Protein AF-A0A7C1XD55-F1 (afdb_monomer)

Nearest PDB structures (foldseek):
  8ump-assembly1_A  TM=9.256E-01  e=3.287E-04  synthetic construct
  6gxz-assembly1_A  TM=9.053E-01  e=3.643E-03  Homo sapiens
  8ei0-assembly1_A  TM=8.498E-01  e=3.274E-03  Homo sapiens
  6gxz-assembly2_C  TM=7.005E-01  e=1.634E-03  Homo sapiens
  7axy-assembly1_B  TM=9.079E-01  e=1.314E-02  Shigella flexneri

pLDDT: mean 85.37, std 19.74, range [23.17, 98.94]

Secondary structure (DSSP, 8-state):
-------------PPP--------------------------PPPP-PPPP-----HHHHHHHHHHHHHHT-HHHHHHHHHHHHHH-TT-HHHHHHHHHHHHHTT-HHHHHHHHHHHHHTT---TTHHHHHHHHHHHHTT-------PPTT-EEE-SSPPTT-SSEEEEEEEEEEESS-SS-SSTTEEE-TT--SEEEEEE-TTSSEEEEEETTTTEEEEEETTT--EEEEEE-EE-GGGGGGGTT-BS--S----GGG--S-TT-EE-EE---EE-TTS-EEEEEEE-TTT-TT--S-EEEEEEETTTTEEEEEEEESSSEEEEEE-TTSSEEEEEETTTSEEEEEE--SSSGGG-EEEEEEE-S----GGG--SS-TTTS-TT-EEEEEE-TTSSEEEEEETTT-SEEEEETTTTEEEEEEB-SPSSEEEEEE-TTS-EEEEEETTTTEEEEEEHHHHHHHHHHT--B---SEEEE--TTEEEEEE-TTSSEEEEEEGGGTEEEEEETTT--EEEEEE-SSSEEEEEE-TTSSEEEEEE--BTTTB--EEEEEEEEEE---

Radius of gyration: 29.09 Å; Cα contacts (8 Å, |Δi|>4): 1393; chains: 1; bounding box: 89×89×100 Å

Structure (mmCIF, N/CA/C/O backbone):
data_AF-A0A7C1XD55-F1
#
_entry.id   AF-A0A7C1XD55-F1
#
loop_
_atom_site.group_PDB
_atom_site.id
_atom_site.type_symbol
_atom_site.label_atom_id
_atom_site.label_alt_id
_atom_site.label_comp_id
_atom_site.label_asym_id
_atom_site.label_entity_id
_atom_site.label_seq_id
_atom_site.pdbx_PDB_ins_code
_atom_site.Cartn_x
_atom_site.Cartn_y
_atom_site.Cartn_z
_atom_site.occupancy
_atom_site.B_iso_or_equiv
_atom_site.auth_seq_id
_atom_site.auth_comp_id
_atom_site.auth_asym_id
_atom_site.auth_atom_id
_atom_site.pdbx_PDB_model_num
ATOM 1 N N . MET A 1 1 ? 39.017 20.797 -31.444 1.00 27.72 1 MET A N 1
ATOM 2 C CA . MET A 1 1 ? 38.579 22.013 -32.159 1.00 27.72 1 MET A CA 1
ATOM 3 C C . MET A 1 1 ? 37.136 21.828 -32.596 1.00 27.72 1 MET A C 1
ATOM 5 O O . MET A 1 1 ? 36.856 20.792 -33.187 1.00 27.72 1 MET A O 1
ATOM 9 N N . PRO A 1 2 ? 36.244 22.788 -32.323 1.00 32.31 2 PRO A N 1
ATOM 10 C CA . PRO A 1 2 ? 35.091 23.005 -33.187 1.00 32.31 2 PRO A CA 1
ATOM 11 C C . PRO A 1 2 ? 34.990 24.467 -33.648 1.00 32.31 2 PRO A C 1
ATOM 13 O O . PRO A 1 2 ? 35.374 25.389 -32.933 1.00 32.31 2 PRO A O 1
ATOM 16 N N . ALA A 1 3 ? 34.429 24.646 -34.838 1.00 23.78 3 ALA A N 1
ATOM 17 C CA . ALA A 1 3 ? 33.760 25.842 -35.359 1.00 23.78 3 ALA A CA 1
ATOM 18 C C . ALA A 1 3 ? 32.969 25.399 -36.618 1.00 23.78 3 ALA A C 1
ATOM 20 O O . ALA A 1 3 ? 33.358 24.385 -37.202 1.00 23.78 3 ALA A O 1
ATOM 21 N N . PRO A 1 4 ? 31.993 26.153 -37.164 1.00 36.28 4 PRO A N 1
ATOM 22 C CA . PRO A 1 4 ? 30.978 27.038 -36.577 1.00 36.28 4 PRO A CA 1
ATOM 23 C C . PRO A 1 4 ? 29.546 26.789 -37.176 1.00 36.28 4 PRO A C 1
ATOM 25 O O . PRO A 1 4 ? 29.257 25.736 -37.732 1.00 36.28 4 PRO A O 1
ATOM 28 N N . PHE A 1 5 ? 28.653 27.772 -36.992 1.00 23.17 5 PHE A N 1
ATOM 29 C CA . PHE A 1 5 ? 27.211 27.932 -37.299 1.00 23.17 5 PHE A CA 1
ATOM 30 C C . PHE A 1 5 ? 26.685 27.722 -38.760 1.00 23.17 5 PHE A C 1
ATOM 32 O O . PHE A 1 5 ? 27.324 28.202 -39.685 1.00 23.17 5 PHE A O 1
ATOM 39 N N . PHE A 1 6 ? 25.457 27.139 -38.869 1.00 24.27 6 PHE A N 1
ATOM 40 C CA . PHE A 1 6 ? 24.228 27.372 -39.719 1.00 24.27 6 PHE A CA 1
ATOM 41 C C . PHE A 1 6 ? 24.298 27.756 -41.242 1.00 24.27 6 PHE A C 1
ATOM 43 O O . PHE A 1 6 ? 25.291 28.314 -41.681 1.00 24.27 6 PHE A O 1
ATOM 50 N N . PRO A 1 7 ? 23.178 27.753 -42.028 1.00 44.16 7 PRO A N 1
ATOM 51 C CA . PRO A 1 7 ? 22.211 26.709 -42.455 1.00 44.16 7 PRO A CA 1
ATOM 52 C C . PRO A 1 7 ? 21.968 26.693 -44.002 1.00 44.16 7 PRO A C 1
ATOM 54 O O . PRO A 1 7 ? 22.543 27.505 -44.715 1.00 44.16 7 PRO A O 1
ATOM 57 N N . GLN A 1 8 ? 21.073 25.826 -44.518 1.00 24.77 8 GLN A N 1
ATOM 58 C CA . GLN A 1 8 ? 20.042 26.084 -45.568 1.00 24.77 8 GLN A CA 1
ATOM 59 C C . GLN A 1 8 ? 19.641 24.797 -46.321 1.00 24.77 8 GLN A C 1
ATOM 61 O O . GLN A 1 8 ? 20.487 24.100 -46.873 1.00 24.77 8 GLN A O 1
ATOM 66 N N . SER A 1 9 ? 18.334 24.540 -46.441 1.00 27.75 9 SER A N 1
ATOM 67 C CA . SER A 1 9 ? 17.756 23.658 -47.464 1.00 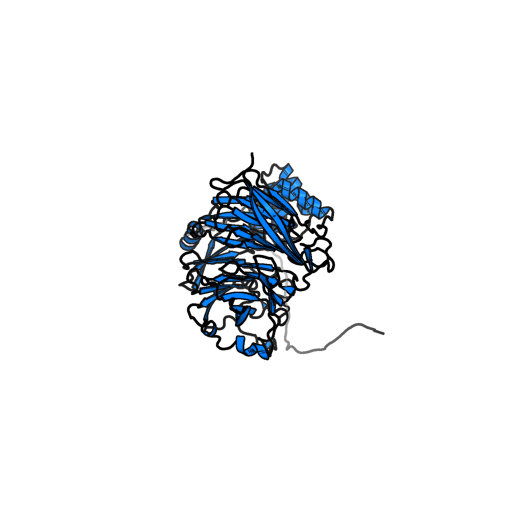27.75 9 SER A CA 1
ATOM 68 C C . SER A 1 9 ? 16.770 24.453 -48.328 1.00 27.75 9 SER A C 1
ATOM 70 O O . SER A 1 9 ? 15.975 25.253 -47.835 1.00 27.75 9 SER A O 1
ATOM 72 N N . ARG A 1 10 ? 16.898 24.281 -49.649 1.00 26.03 10 ARG A N 1
ATOM 73 C CA . ARG A 1 10 ? 16.121 24.937 -50.711 1.00 26.03 10 ARG A CA 1
ATOM 74 C C . ARG A 1 10 ? 14.877 24.109 -51.079 1.00 26.03 10 ARG A C 1
ATOM 76 O O . ARG A 1 10 ? 15.005 22.897 -51.179 1.00 26.03 10 ARG A O 1
ATOM 83 N N . ALA A 1 11 ? 13.761 24.826 -51.307 1.00 27.19 11 ALA A N 1
ATOM 84 C CA . ALA A 1 11 ? 12.793 24.820 -52.441 1.00 27.19 11 ALA A CA 1
ATOM 85 C C . ALA A 1 11 ? 12.293 23.467 -53.017 1.00 27.19 11 ALA A C 1
ATOM 87 O O . ALA A 1 11 ? 13.061 22.525 -53.099 1.00 27.19 11 ALA A O 1
ATOM 88 N N . CYS A 1 12 ? 11.088 23.251 -53.570 1.00 26.09 12 CYS A N 1
ATOM 89 C CA . CYS A 1 12 ? 9.899 23.992 -54.070 1.00 26.09 12 CYS A CA 1
ATOM 90 C C . CYS A 1 12 ? 8.851 22.882 -54.469 1.00 26.09 12 CYS A C 1
ATOM 92 O O . CYS A 1 12 ? 9.192 21.715 -54.267 1.00 26.09 12 CYS A O 1
ATOM 94 N N . PRO A 1 13 ? 7.681 23.100 -55.135 1.00 37.81 13 PRO A N 1
ATOM 95 C CA . PRO A 1 13 ? 6.969 24.334 -55.498 1.00 37.81 13 PRO A CA 1
ATOM 96 C C . PRO A 1 13 ? 5.436 24.343 -55.218 1.00 37.81 13 PRO A C 1
ATOM 98 O O . PRO A 1 13 ? 4.795 23.330 -54.953 1.00 37.81 13 PRO A O 1
ATOM 101 N N . LEU A 1 14 ? 4.858 25.541 -55.353 1.00 29.91 14 LEU A N 1
ATOM 102 C CA . LEU A 1 14 ? 3.427 25.858 -55.514 1.00 29.91 14 LEU A CA 1
ATOM 103 C C . LEU A 1 14 ? 3.026 25.881 -57.007 1.00 29.91 14 LEU A C 1
ATOM 105 O O . LEU A 1 14 ? 3.904 26.074 -57.853 1.00 29.91 14 LEU A O 1
ATOM 109 N N . PRO A 1 15 ? 1.719 25.923 -57.333 1.00 31.59 15 PRO A N 1
ATOM 110 C CA . PRO A 1 15 ? 1.205 26.660 -58.484 1.00 31.59 15 PRO A CA 1
ATOM 111 C C . PRO A 1 15 ? 0.512 27.986 -58.088 1.00 31.59 15 PRO A C 1
ATOM 113 O O . PRO A 1 15 ? 0.007 28.154 -56.979 1.00 31.59 15 PRO A O 1
ATOM 116 N N . ARG A 1 16 ? 0.546 28.944 -59.027 1.00 29.75 16 ARG A N 1
ATOM 117 C CA . ARG A 1 16 ? 0.080 30.350 -58.973 1.00 29.75 16 ARG A CA 1
ATOM 118 C C . ARG A 1 16 ? -1.298 30.538 -59.633 1.00 29.75 16 ARG A C 1
ATOM 120 O O . ARG A 1 16 ? -1.607 29.755 -60.522 1.00 29.75 16 ARG A O 1
ATOM 127 N N . LEU A 1 17 ? -1.981 31.659 -59.316 1.00 30.20 17 LEU A N 1
ATOM 128 C CA . LEU A 1 17 ? -2.468 32.756 -60.217 1.00 30.20 17 LEU A CA 1
ATOM 129 C C . LEU A 1 17 ? -3.656 33.522 -59.558 1.00 30.20 17 LEU A C 1
ATOM 131 O O . LEU A 1 17 ? -4.631 32.890 -59.180 1.00 30.20 17 LEU A O 1
ATOM 135 N N . SER A 1 18 ? -3.497 34.801 -59.144 1.00 29.05 18 SER A N 1
ATOM 136 C CA . SER A 1 18 ? -3.832 36.093 -59.834 1.00 29.05 18 SER A CA 1
ATOM 137 C C . SER A 1 18 ? -5.323 36.507 -59.710 1.00 29.05 18 SER A C 1
ATOM 139 O O . SER A 1 18 ? -6.159 35.631 -59.835 1.00 29.05 18 SER A O 1
ATOM 141 N N . ALA A 1 19 ? -5.791 37.754 -59.520 1.00 29.17 19 ALA A N 1
ATOM 142 C CA . ALA A 1 19 ? -5.224 39.109 -59.529 1.00 29.17 19 ALA A CA 1
ATOM 143 C C . ALA A 1 19 ? -6.166 40.139 -58.828 1.00 29.17 19 ALA A C 1
ATOM 145 O O . ALA A 1 19 ? -7.370 39.935 -58.756 1.00 29.17 19 ALA A O 1
ATOM 146 N N . LEU A 1 20 ? -5.549 41.234 -58.355 1.00 29.14 20 LEU A N 1
ATOM 147 C CA . LEU A 1 20 ? -5.955 42.655 -58.221 1.00 29.14 20 LEU A CA 1
ATOM 148 C C . LEU A 1 20 ? -7.425 43.139 -58.340 1.00 29.14 20 LEU A C 1
ATOM 150 O O . LEU A 1 20 ? -8.047 43.003 -59.385 1.00 29.14 20 LEU A O 1
ATOM 154 N N . GLY A 1 21 ? -7.802 44.013 -57.387 1.00 25.75 21 GLY A N 1
ATOM 155 C CA . GLY A 1 21 ? -8.006 45.444 -57.694 1.00 25.75 21 GLY A CA 1
ATOM 156 C C . GLY A 1 21 ? -9.375 46.077 -57.385 1.00 25.75 21 GLY A C 1
ATOM 157 O O . GLY A 1 21 ? -10.369 45.718 -57.999 1.00 25.75 21 GLY A O 1
ATOM 158 N N . GLY A 1 22 ? -9.379 47.128 -56.545 1.00 26.81 22 GLY A N 1
ATOM 159 C CA . GLY A 1 22 ? -10.322 48.256 -56.660 1.00 26.81 22 GLY A CA 1
ATOM 160 C C . GLY A 1 22 ? -11.121 48.635 -55.404 1.00 26.81 22 GLY A C 1
ATOM 161 O O . GLY A 1 22 ? -12.160 48.046 -55.136 1.00 26.81 22 GLY A O 1
ATOM 162 N N . LEU A 1 23 ? -10.695 49.688 -54.694 1.00 26.03 23 LEU A N 1
ATOM 163 C CA . LEU A 1 23 ? -11.514 50.438 -53.732 1.00 26.03 23 LEU A CA 1
ATOM 164 C C . LEU A 1 23 ? -11.468 51.923 -54.130 1.00 26.03 23 LEU A C 1
ATOM 166 O O . LEU A 1 23 ? -10.381 52.494 -54.221 1.00 26.03 23 LEU A O 1
ATOM 170 N N . VAL A 1 24 ? -12.632 52.535 -54.367 1.00 28.86 24 VAL A N 1
ATOM 171 C CA . VAL A 1 24 ? -12.813 53.984 -54.562 1.00 28.86 24 VAL A CA 1
ATOM 172 C C . VAL A 1 24 ? -13.847 54.491 -53.554 1.00 28.86 24 VAL A C 1
ATOM 174 O O . VAL A 1 24 ? -14.860 53.848 -53.295 1.00 28.86 24 VAL A O 1
ATOM 177 N N . LEU A 1 25 ? -13.529 55.647 -52.981 1.00 27.11 25 LEU A N 1
ATOM 178 C CA . LEU A 1 25 ? -14.214 56.415 -51.945 1.00 27.11 25 LEU A CA 1
ATOM 179 C C . LEU A 1 25 ? -15.108 57.494 -52.581 1.00 27.11 25 LEU A C 1
ATOM 181 O O . LEU A 1 25 ? -14.555 58.259 -53.360 1.00 27.11 25 LEU A O 1
ATOM 185 N N . VAL A 1 26 ? -16.385 57.657 -52.184 1.00 27.84 26 VAL A N 1
ATOM 186 C CA . VAL A 1 26 ? -17.098 58.964 -52.222 1.00 27.84 26 VAL A CA 1
ATOM 187 C C . VAL A 1 26 ? -18.218 59.061 -51.154 1.00 27.84 26 VAL A C 1
ATOM 189 O O . VAL A 1 26 ? -19.184 58.310 -51.164 1.00 27.84 26 VAL A O 1
ATOM 192 N N . ILE A 1 27 ? -18.004 60.005 -50.230 1.00 30.48 27 ILE A N 1
ATOM 193 C CA . ILE A 1 27 ? -18.858 61.028 -49.570 1.00 30.48 27 ILE A CA 1
ATOM 194 C C . ILE A 1 27 ? -20.378 61.085 -49.893 1.00 30.48 27 ILE A C 1
ATOM 196 O O . ILE A 1 27 ? -20.759 61.062 -51.056 1.00 30.48 27 ILE A O 1
ATOM 200 N N . GLY A 1 28 ? -21.221 61.409 -48.891 1.00 26.00 28 GLY A N 1
ATOM 201 C CA . GLY A 1 28 ? -22.436 62.222 -49.134 1.00 26.00 28 GLY A CA 1
ATOM 202 C C . GLY A 1 28 ? -23.597 62.111 -48.133 1.00 26.00 28 GLY A C 1
ATOM 203 O O . GLY A 1 28 ? -24.151 61.042 -47.948 1.00 26.00 28 GLY A O 1
ATOM 204 N N . LEU A 1 29 ? -23.964 63.243 -47.524 1.00 27.64 29 LEU A N 1
ATOM 205 C CA . LEU A 1 29 ? -24.937 63.497 -46.444 1.00 27.64 29 LEU A CA 1
ATOM 206 C C . LEU A 1 29 ? -26.451 63.429 -46.812 1.00 27.64 29 LEU A C 1
ATOM 208 O O . LEU A 1 29 ? -26.827 63.792 -47.917 1.00 27.64 29 LEU A O 1
ATOM 212 N N . LEU A 1 30 ? -27.268 63.143 -45.772 1.00 28.30 30 LEU A N 1
ATOM 213 C CA . LEU A 1 30 ? -28.611 63.666 -45.382 1.00 28.30 30 LEU A CA 1
ATOM 214 C C . LEU A 1 30 ? -29.789 63.721 -46.388 1.00 28.30 30 LEU A C 1
ATOM 216 O O . LEU A 1 30 ? -29.711 64.378 -47.416 1.00 28.30 30 LEU A O 1
ATOM 220 N N . THR A 1 31 ? -30.979 63.246 -45.969 1.00 29.39 31 THR A N 1
ATOM 221 C CA . THR A 1 31 ? -32.134 64.098 -45.561 1.00 29.39 31 THR A CA 1
ATOM 222 C C . THR A 1 31 ? -33.400 63.305 -45.145 1.00 29.39 31 THR A C 1
ATOM 224 O O . THR A 1 31 ? -33.605 62.162 -45.529 1.00 29.39 31 THR A O 1
ATOM 227 N N . ALA A 1 32 ? -34.177 63.985 -44.291 1.00 27.72 32 ALA A N 1
ATOM 228 C CA . ALA A 1 32 ? -35.493 63.806 -43.654 1.00 27.72 32 ALA A CA 1
ATOM 229 C C . ALA A 1 32 ? -36.594 62.841 -44.183 1.00 27.72 32 ALA A C 1
ATOM 231 O O . ALA A 1 32 ? -36.823 62.689 -45.378 1.00 27.72 32 ALA A O 1
ATOM 232 N N . SER A 1 33 ? -37.362 62.326 -43.206 1.00 31.66 33 SER A N 1
ATOM 233 C CA . SER A 1 33 ? -38.690 61.660 -43.236 1.00 31.66 33 SER A CA 1
ATOM 234 C C . SER A 1 33 ? -39.830 62.573 -43.773 1.00 31.66 33 SER A C 1
ATOM 236 O O . SER A 1 33 ? -39.567 63.774 -43.877 1.00 31.66 33 SER A O 1
ATOM 238 N N . PRO A 1 34 ? -41.092 62.117 -44.051 1.00 39.53 34 PRO A N 1
ATOM 239 C CA . PRO A 1 34 ? -41.991 61.406 -43.100 1.00 39.53 34 PRO A CA 1
ATOM 240 C C . PRO A 1 34 ? -43.025 60.386 -43.676 1.00 39.53 34 PRO A C 1
ATOM 242 O O . PRO A 1 34 ? -43.312 60.370 -44.865 1.00 39.53 34 PRO A O 1
ATOM 245 N N . GLY A 1 35 ? -43.679 59.619 -42.780 1.00 28.41 35 GLY A N 1
ATOM 246 C CA . GLY A 1 35 ? -45.136 59.361 -42.857 1.00 28.41 35 GLY A CA 1
ATOM 247 C C . GLY A 1 35 ? -45.684 57.947 -43.161 1.00 28.41 35 GLY A C 1
ATOM 248 O O . GLY A 1 35 ? -45.848 57.602 -44.319 1.00 28.41 35 GLY A O 1
ATOM 249 N N . LEU A 1 36 ? -46.105 57.245 -42.090 1.00 29.14 36 LEU A N 1
ATOM 250 C CA . LEU A 1 36 ? -47.347 56.444 -41.898 1.00 29.14 36 LEU A CA 1
ATOM 251 C C . LEU A 1 36 ? -47.722 55.281 -42.857 1.00 29.14 36 LEU A C 1
ATOM 253 O O 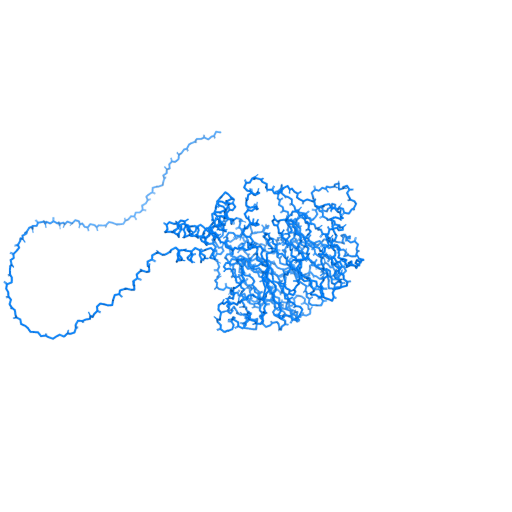. LEU A 1 36 ? -48.166 55.521 -43.971 1.00 29.14 36 LEU A O 1
ATOM 257 N N . ALA A 1 37 ? -47.765 54.038 -42.341 1.00 28.92 37 ALA A N 1
ATOM 258 C CA . ALA A 1 37 ? -48.993 53.349 -41.872 1.00 28.92 37 ALA A CA 1
ATOM 259 C C . ALA A 1 37 ? -48.881 51.798 -41.859 1.00 28.92 37 ALA A C 1
ATOM 261 O O . ALA A 1 37 ? -48.479 51.195 -42.844 1.00 28.92 37 ALA A O 1
ATOM 262 N N . ALA A 1 38 ? -49.325 51.224 -40.731 1.00 29.50 38 ALA A N 1
ATOM 263 C CA . ALA A 1 38 ? -50.011 49.938 -40.503 1.00 29.50 38 ALA A CA 1
ATOM 264 C C . ALA A 1 38 ? -49.402 48.572 -40.929 1.00 29.50 38 ALA A C 1
ATOM 266 O O . ALA A 1 38 ? -49.345 48.220 -42.100 1.00 29.50 38 ALA A O 1
ATOM 267 N N . ASP A 1 39 ? -49.105 47.775 -39.892 1.00 29.25 39 ASP A N 1
ATOM 268 C CA . ASP A 1 39 ? -49.779 46.512 -39.502 1.00 29.25 39 ASP A CA 1
ATOM 269 C C . ASP A 1 39 ? -48.943 45.230 -39.289 1.00 29.25 39 ASP A C 1
ATOM 271 O O . ASP A 1 39 ? -48.167 44.788 -40.128 1.00 29.25 39 ASP A O 1
ATOM 275 N N . GLU A 1 40 ? -49.172 44.689 -38.082 1.00 29.73 40 GLU A N 1
ATOM 276 C CA . GLU A 1 40 ? -49.040 43.331 -37.525 1.00 29.73 40 GLU A CA 1
ATOM 277 C C . GLU A 1 40 ? -47.857 42.404 -37.888 1.00 29.73 40 GLU A C 1
ATOM 279 O O . GLU A 1 40 ? -47.785 41.820 -38.962 1.00 29.73 40 GLU A O 1
ATOM 284 N N . ALA A 1 41 ? -47.010 42.106 -36.886 1.00 27.33 41 ALA A N 1
ATOM 285 C CA . ALA A 1 41 ? -47.024 40.824 -36.147 1.00 27.33 41 ALA A CA 1
ATOM 286 C C . ALA A 1 41 ? -45.691 40.555 -35.399 1.00 27.33 41 ALA A C 1
ATOM 288 O O . ALA A 1 41 ? -44.626 40.439 -35.997 1.00 27.33 41 ALA A O 1
ATOM 289 N N . ALA A 1 42 ? -45.798 40.425 -34.069 1.00 33.44 42 ALA A N 1
ATOM 290 C CA . ALA A 1 42 ? -44.923 39.716 -33.120 1.00 33.44 42 ALA A CA 1
ATOM 291 C C . ALA A 1 42 ? -43.385 39.784 -33.307 1.00 33.44 42 ALA A C 1
ATOM 293 O O . ALA A 1 42 ? -42.776 38.919 -33.936 1.00 33.44 42 ALA A O 1
ATOM 294 N N . SER A 1 43 ? -42.729 40.732 -32.619 1.00 31.34 43 SER A N 1
ATOM 295 C CA . SER A 1 43 ? -41.278 40.692 -32.400 1.00 31.34 43 SER A CA 1
ATOM 296 C C . SER A 1 43 ? -40.922 39.880 -31.150 1.00 31.34 43 SER A C 1
ATOM 298 O O . SER A 1 43 ? -41.485 40.045 -30.067 1.00 31.34 43 SER A O 1
ATOM 300 N N . ALA A 1 44 ? -39.966 38.972 -31.332 1.00 34.53 44 ALA A N 1
ATOM 301 C CA . ALA A 1 44 ? -39.316 38.216 -30.280 1.00 34.53 44 ALA A CA 1
ATOM 302 C C . ALA A 1 44 ? -38.663 39.158 -29.257 1.00 34.53 44 ALA A C 1
ATOM 304 O O . ALA A 1 44 ? -37.870 40.033 -29.612 1.00 34.53 44 ALA A O 1
ATOM 305 N N . THR A 1 45 ? -38.949 38.943 -27.976 1.00 35.84 45 THR A N 1
ATOM 306 C CA . THR A 1 45 ? -38.142 39.508 -26.897 1.00 35.84 45 THR A CA 1
ATOM 307 C C . THR A 1 45 ? -36.746 38.875 -26.940 1.00 35.84 45 THR A C 1
ATOM 309 O O . THR A 1 45 ? -36.631 37.648 -27.005 1.00 35.84 45 THR A O 1
ATOM 312 N N . PRO A 1 46 ? -35.654 39.660 -26.901 1.00 37.62 46 PRO A N 1
ATOM 313 C CA . PRO A 1 46 ? -34.323 39.088 -26.802 1.00 37.62 46 PRO A CA 1
ATOM 314 C C . PRO A 1 46 ? -34.178 38.429 -25.428 1.00 37.62 46 PRO A C 1
ATOM 316 O O . PRO A 1 46 ? -34.299 39.093 -24.396 1.00 37.62 46 PRO A O 1
ATOM 319 N N . VAL A 1 47 ? -33.899 37.126 -25.406 1.00 42.00 47 VAL A N 1
ATOM 320 C CA . VAL A 1 47 ? -33.418 36.437 -24.204 1.00 42.00 47 VAL A CA 1
ATOM 321 C C . VAL A 1 47 ? -32.087 37.082 -23.824 1.00 42.00 47 VAL A C 1
ATOM 323 O O . VAL A 1 47 ? -31.105 36.968 -24.559 1.00 42.00 47 VAL A O 1
ATOM 326 N N . GLN A 1 48 ? -32.056 37.793 -22.694 1.00 33.84 48 GLN A N 1
ATOM 327 C CA . GLN A 1 48 ? -30.805 38.280 -22.121 1.00 33.84 48 GLN A CA 1
ATOM 328 C C . GLN A 1 48 ? -29.873 37.082 -21.866 1.00 33.84 48 GLN A C 1
ATOM 330 O O . GLN A 1 48 ? -30.313 36.090 -21.276 1.00 33.84 48 GLN A O 1
ATOM 335 N N . PRO A 1 49 ? -28.592 37.141 -22.273 1.00 37.59 49 PRO A N 1
ATOM 336 C CA . PRO A 1 49 ? -27.621 36.136 -21.863 1.00 37.59 49 PRO A CA 1
ATOM 337 C C . PRO A 1 49 ? -27.517 36.128 -20.327 1.00 37.59 49 PRO A C 1
ATOM 339 O O . PRO A 1 49 ? -27.693 37.180 -19.703 1.00 37.59 49 PRO A O 1
ATOM 342 N N . PRO A 1 50 ? -27.246 34.972 -19.692 1.00 42.88 50 PRO A N 1
ATOM 343 C CA . PRO A 1 50 ? -27.142 34.903 -18.242 1.00 42.88 50 PRO A CA 1
ATOM 344 C C . PRO A 1 50 ? -26.080 35.896 -17.771 1.00 42.88 50 PRO A C 1
ATOM 346 O O . PRO A 1 50 ? -24.969 35.920 -18.305 1.00 42.88 50 PRO A O 1
ATOM 349 N N . ALA A 1 51 ? -26.440 36.727 -16.790 1.00 45.94 51 ALA A N 1
ATOM 350 C CA . ALA A 1 51 ? -25.534 37.692 -16.189 1.00 45.94 51 ALA A CA 1
ATOM 351 C C . ALA A 1 51 ? -24.227 36.985 -15.805 1.00 45.94 51 ALA A C 1
ATOM 353 O O . ALA A 1 51 ? -24.231 36.017 -15.041 1.00 45.94 51 ALA A O 1
ATOM 354 N N . THR A 1 52 ? -23.107 37.446 -16.360 1.00 54.16 52 THR A N 1
ATOM 355 C CA . THR A 1 52 ? -21.776 37.014 -15.937 1.00 54.16 52 THR A CA 1
ATOM 356 C C . THR A 1 52 ? -21.671 37.248 -14.437 1.00 54.16 52 THR A C 1
ATOM 358 O O . THR A 1 52 ? -21.733 38.395 -13.993 1.00 54.16 52 THR A O 1
ATOM 361 N N . ALA A 1 53 ? -21.573 36.168 -13.657 1.00 58.03 53 ALA A N 1
ATOM 362 C CA . ALA A 1 53 ? -21.439 36.256 -12.210 1.00 58.03 53 ALA A CA 1
ATOM 363 C C . ALA A 1 53 ? -20.275 37.198 -11.871 1.00 58.03 53 ALA A C 1
ATOM 365 O O . ALA A 1 53 ? -19.168 37.028 -12.389 1.00 58.03 53 ALA A O 1
ATOM 366 N N . ILE A 1 54 ? -20.544 38.209 -11.041 1.00 63.72 54 ILE A N 1
ATOM 367 C CA . ILE A 1 54 ? -19.535 39.175 -10.599 1.00 63.72 54 ILE A CA 1
ATOM 368 C C . ILE A 1 54 ? -18.356 38.387 -10.003 1.00 63.72 54 ILE A C 1
ATOM 370 O O . ILE A 1 54 ? -18.595 37.498 -9.177 1.00 63.72 54 ILE A O 1
ATOM 374 N N . PRO A 1 55 ? -17.099 38.671 -10.398 1.00 74.31 55 PRO A N 1
ATOM 375 C CA . PRO A 1 55 ? -15.938 38.004 -9.827 1.00 74.31 55 PRO A CA 1
ATOM 376 C C . PRO A 1 55 ? -15.936 38.192 -8.309 1.00 74.31 55 PRO A C 1
ATOM 378 O O . PRO A 1 55 ? -15.823 39.313 -7.819 1.00 74.31 55 PRO A O 1
ATOM 381 N N . SER A 1 56 ? -16.076 37.099 -7.562 1.00 88.75 56 SER A N 1
ATOM 382 C CA . SER A 1 56 ? -15.989 37.105 -6.103 1.00 88.75 56 SER A CA 1
ATOM 383 C C . SER A 1 56 ? -14.742 36.342 -5.654 1.00 88.75 56 SER A C 1
ATOM 385 O O . SER A 1 56 ? -14.329 35.386 -6.327 1.00 88.75 56 SER A O 1
ATOM 387 N N . PRO A 1 57 ? -14.137 36.716 -4.512 1.00 88.50 57 PRO A N 1
ATOM 388 C CA . PRO A 1 57 ? -12.996 35.980 -3.978 1.00 88.50 57 PRO A CA 1
ATOM 389 C C . PRO A 1 57 ? -13.376 34.523 -3.679 1.00 88.50 57 PRO A C 1
ATOM 391 O O . PRO A 1 57 ? -12.569 33.624 -3.898 1.00 88.50 57 PRO A O 1
ATOM 394 N N . GLN A 1 58 ? -14.633 34.272 -3.294 1.00 88.94 58 GLN A N 1
ATOM 395 C CA . GLN A 1 58 ? -15.172 32.934 -3.056 1.00 88.94 58 GLN A CA 1
ATOM 396 C C . GLN A 1 58 ? -15.253 32.085 -4.338 1.00 88.94 58 GLN A C 1
ATOM 398 O O . GLN A 1 58 ? -14.837 30.930 -4.332 1.00 88.94 58 GLN A O 1
ATOM 403 N N . ALA A 1 59 ? -15.716 32.644 -5.460 1.00 87.44 59 ALA A N 1
ATOM 404 C CA . ALA A 1 59 ? -15.776 31.915 -6.730 1.00 87.44 59 ALA A CA 1
ATOM 405 C C . ALA A 1 59 ? -14.370 31.586 -7.269 1.00 87.44 59 ALA A C 1
ATOM 407 O O . ALA A 1 59 ? -14.126 30.494 -7.789 1.00 87.44 59 ALA A O 1
ATOM 408 N N . ALA A 1 60 ? -13.420 32.512 -7.111 1.00 90.50 60 ALA A N 1
ATOM 409 C CA . ALA A 1 60 ? -12.025 32.290 -7.479 1.00 90.50 60 ALA A CA 1
ATOM 410 C C . ALA A 1 60 ? -11.324 31.285 -6.538 1.00 90.50 60 ALA A C 1
ATOM 412 O O . ALA A 1 60 ? -10.564 30.442 -7.018 1.00 90.50 60 ALA A O 1
ATOM 413 N N . LEU A 1 61 ? -11.641 31.295 -5.235 1.00 89.00 61 LEU A N 1
ATOM 414 C CA . LEU A 1 61 ? -11.232 30.262 -4.275 1.00 89.00 61 LEU A CA 1
ATOM 415 C C . LEU A 1 61 ? -11.747 28.881 -4.702 1.00 89.00 61 LEU A C 1
ATOM 417 O O . LEU A 1 61 ? -10.968 27.938 -4.789 1.00 89.00 61 LEU A O 1
ATOM 421 N N . GLU A 1 62 ? -13.039 28.748 -5.004 1.00 86.88 62 GLU A N 1
ATOM 422 C CA . GLU A 1 62 ? -13.645 27.480 -5.431 1.00 86.88 62 GLU A CA 1
ATOM 423 C C . GLU A 1 62 ? -13.042 26.955 -6.734 1.00 86.88 62 GLU A C 1
ATOM 425 O O . GLU A 1 62 ? -12.753 25.760 -6.851 1.00 86.88 62 GLU A O 1
ATOM 430 N N . ARG A 1 63 ? -12.766 27.851 -7.688 1.00 88.25 63 ARG A N 1
ATOM 431 C CA . ARG A 1 63 ? -12.021 27.521 -8.906 1.00 88.25 63 ARG A CA 1
ATOM 432 C C . ARG A 1 63 ? -10.604 27.046 -8.589 1.00 88.25 63 ARG A C 1
ATOM 434 O O . ARG A 1 63 ? -10.180 26.029 -9.133 1.00 88.25 63 ARG A O 1
ATOM 441 N N . GLY A 1 64 ? -9.885 27.749 -7.716 1.00 81.25 64 GLY A N 1
ATOM 442 C CA . GLY A 1 64 ? -8.550 27.355 -7.268 1.00 81.25 64 GLY A CA 1
ATOM 443 C C . GLY A 1 64 ? -8.552 25.975 -6.613 1.00 81.25 64 GLY A C 1
ATOM 444 O O . GLY A 1 64 ? -7.758 25.123 -7.001 1.00 81.25 64 GLY A O 1
ATOM 445 N N . MET A 1 65 ? -9.518 25.692 -5.734 1.00 75.75 65 MET A N 1
ATOM 446 C CA . MET A 1 65 ? -9.684 24.376 -5.107 1.00 75.75 65 MET A CA 1
ATOM 447 C C . MET A 1 65 ? -10.006 23.287 -6.134 1.00 75.75 65 MET A C 1
ATOM 449 O O . MET A 1 65 ? -9.505 22.166 -6.025 1.00 75.75 65 MET A O 1
ATOM 453 N N . ALA A 1 66 ? -10.809 23.595 -7.156 1.00 70.00 66 ALA A N 1
ATOM 454 C CA . ALA A 1 66 ? -11.102 22.668 -8.245 1.00 70.00 66 ALA A CA 1
ATOM 455 C C . ALA A 1 66 ? -9.858 22.362 -9.101 1.00 70.00 66 ALA A C 1
ATOM 457 O O . ALA A 1 66 ? -9.626 21.198 -9.429 1.00 70.00 66 ALA A O 1
ATOM 458 N N . LEU A 1 67 ? -9.036 23.370 -9.409 1.00 71.44 67 LEU A N 1
ATOM 459 C CA . LEU A 1 67 ? -7.774 23.219 -10.147 1.00 71.44 67 LEU A CA 1
ATOM 460 C C . LEU A 1 67 ? -6.716 22.476 -9.320 1.00 71.44 67 LEU A C 1
ATOM 462 O O . LEU A 1 67 ? -6.074 21.552 -9.817 1.00 71.44 67 LEU A O 1
ATOM 466 N N . GLN A 1 68 ? -6.603 22.794 -8.029 1.00 67.19 68 GLN A N 1
ATOM 467 C CA . GLN A 1 68 ? -5.740 22.086 -7.081 1.00 67.19 68 GLN A CA 1
ATOM 468 C C . GLN A 1 68 ? -6.155 20.616 -6.982 1.00 67.19 68 GLN A C 1
ATOM 470 O O . GLN A 1 68 ? -5.314 19.719 -7.015 1.00 67.19 68 GLN A O 1
ATOM 475 N N . LYS A 1 69 ? -7.465 20.346 -6.940 1.00 58.12 69 LYS A N 1
ATOM 476 C CA . LYS A 1 69 ? -8.015 18.989 -7.012 1.00 58.12 69 LYS A CA 1
ATOM 477 C C . LYS A 1 69 ? -7.684 18.312 -8.345 1.00 58.12 69 LYS A C 1
ATOM 479 O O . LYS A 1 69 ? -7.390 17.121 -8.342 1.00 58.12 69 LYS A O 1
ATOM 484 N N . ALA A 1 70 ? -7.704 19.040 -9.461 1.00 56.53 70 ALA A N 1
ATOM 485 C CA . ALA A 1 70 ? -7.335 18.531 -10.783 1.00 56.53 70 ALA A CA 1
ATOM 486 C C . ALA A 1 70 ? -5.822 18.280 -10.958 1.00 56.53 70 ALA A C 1
ATOM 488 O O . ALA A 1 70 ? -5.440 17.635 -11.931 1.00 56.53 70 ALA A O 1
ATOM 489 N N . GLY A 1 71 ? -4.983 18.716 -10.008 1.00 54.72 71 GLY A N 1
ATOM 490 C CA . GLY A 1 71 ? -3.521 18.592 -10.064 1.00 54.72 71 GLY A CA 1
ATOM 491 C C . GLY A 1 71 ? -2.830 19.733 -10.816 1.00 54.72 71 GLY A C 1
ATOM 492 O O . GLY A 1 71 ? -1.604 19.758 -10.904 1.00 54.72 71 GLY A O 1
ATOM 493 N N . GLU A 1 72 ? -3.590 20.711 -11.309 1.00 69.25 72 GLU A N 1
ATOM 494 C CA . GLU A 1 72 ? -3.088 21.869 -12.048 1.00 69.25 72 GLU A CA 1
ATOM 495 C C . GLU A 1 72 ? -2.552 22.931 -11.076 1.00 69.25 72 GLU A C 1
ATOM 497 O O . GLU A 1 72 ? -3.120 24.010 -10.917 1.00 69.25 72 GLU A O 1
ATOM 502 N N . THR A 1 73 ? -1.467 22.602 -10.371 1.00 67.06 73 THR A N 1
ATOM 503 C CA . THR A 1 73 ? -0.963 23.374 -9.219 1.00 67.06 73 THR A CA 1
ATOM 504 C C . THR A 1 73 ? -0.674 24.839 -9.570 1.00 67.06 73 THR A C 1
ATOM 506 O O . THR A 1 73 ? -1.093 25.740 -8.849 1.00 67.06 73 THR A O 1
ATOM 509 N N . GLN A 1 74 ? -0.033 25.109 -10.708 1.00 82.62 74 GLN A N 1
ATOM 510 C CA . GLN A 1 74 ? 0.240 26.474 -11.172 1.00 82.62 74 GLN A CA 1
ATOM 511 C C . GLN A 1 74 ? -1.043 27.236 -11.543 1.00 82.62 74 GLN A C 1
ATOM 513 O O . GLN A 1 74 ? -1.158 28.423 -11.239 1.00 82.62 74 GLN A O 1
ATOM 518 N N . ALA A 1 75 ? -2.032 26.569 -12.146 1.00 79.88 75 ALA A N 1
ATOM 519 C CA . ALA A 1 75 ? -3.317 27.192 -12.465 1.00 79.88 75 ALA A CA 1
ATOM 520 C C . ALA A 1 75 ? -4.139 27.475 -11.196 1.00 79.88 75 ALA A C 1
ATOM 522 O O . ALA A 1 75 ? -4.796 28.511 -11.101 1.00 79.88 75 ALA A O 1
ATOM 523 N N . ALA A 1 76 ? -4.064 26.588 -10.200 1.00 78.19 76 ALA A N 1
ATOM 524 C CA . ALA A 1 76 ? -4.664 26.794 -8.887 1.00 78.19 76 ALA A CA 1
ATOM 525 C C . ALA A 1 76 ? -4.068 28.022 -8.191 1.00 78.19 76 ALA A C 1
ATOM 527 O O . ALA A 1 76 ? -4.821 28.880 -7.737 1.00 78.19 76 ALA A O 1
ATOM 528 N N . ILE A 1 77 ? -2.734 28.157 -8.193 1.00 91.75 77 ILE A N 1
ATOM 529 C CA . ILE A 1 77 ? -2.038 29.350 -7.687 1.00 91.75 77 ILE A CA 1
ATOM 530 C C . ILE A 1 77 ? -2.561 30.608 -8.383 1.00 91.75 77 ILE A C 1
ATOM 532 O O . ILE A 1 77 ? -2.934 31.559 -7.702 1.00 91.75 77 ILE A O 1
ATOM 536 N N . ALA A 1 78 ? -2.667 30.602 -9.715 1.00 95.25 78 ALA A N 1
ATOM 537 C CA . ALA A 1 78 ? -3.187 31.747 -10.460 1.00 95.25 78 ALA A CA 1
ATOM 538 C C . ALA A 1 78 ? -4.639 32.097 -10.073 1.00 95.25 78 ALA A C 1
ATOM 540 O O . ALA A 1 78 ? -4.969 33.272 -9.914 1.00 95.25 78 ALA A O 1
ATOM 541 N N . ALA A 1 79 ? -5.505 31.099 -9.875 1.00 91.19 79 ALA A N 1
ATOM 542 C CA . ALA A 1 79 ? -6.888 31.311 -9.442 1.00 91.19 79 ALA A CA 1
ATOM 543 C C . ALA A 1 79 ? -6.980 31.845 -7.999 1.00 91.19 79 ALA A C 1
ATOM 545 O O . ALA A 1 79 ? -7.737 32.777 -7.733 1.00 91.19 79 ALA A O 1
ATOM 546 N N . TYR A 1 80 ? -6.167 31.336 -7.073 1.00 95.50 80 TYR A N 1
ATOM 547 C CA . TYR A 1 80 ? -6.094 31.882 -5.716 1.00 95.50 80 TYR A CA 1
ATOM 548 C C . TYR A 1 80 ? -5.518 33.298 -5.691 1.00 95.50 80 TYR A C 1
ATOM 550 O O . TYR A 1 80 ? -6.017 34.148 -4.962 1.00 95.50 80 TYR A O 1
ATOM 558 N N . GLN A 1 81 ? -4.520 33.594 -6.523 1.00 97.00 81 GLN A N 1
ATOM 559 C CA . GLN A 1 81 ? -4.012 34.955 -6.684 1.00 97.00 81 GLN A CA 1
ATOM 560 C C . GLN A 1 81 ? -5.090 35.897 -7.236 1.00 97.00 81 GLN A C 1
ATOM 562 O O . GLN A 1 81 ? -5.130 37.055 -6.838 1.00 97.00 81 GLN A O 1
ATOM 567 N N . GLN A 1 82 ? -5.997 35.431 -8.104 1.00 95.94 82 GLN A N 1
ATOM 568 C CA . GLN A 1 82 ? -7.170 36.221 -8.507 1.00 95.94 82 GLN A CA 1
ATOM 569 C C . GLN A 1 82 ? -8.115 36.478 -7.330 1.00 95.94 82 GLN A C 1
ATOM 571 O O . GLN A 1 82 ? -8.561 37.609 -7.166 1.00 95.94 82 GLN A O 1
ATOM 576 N N . ALA A 1 83 ? -8.375 35.476 -6.484 1.00 94.25 83 ALA A N 1
ATOM 577 C CA . ALA A 1 83 ? -9.161 35.680 -5.268 1.00 94.25 83 ALA A CA 1
ATOM 578 C C . ALA A 1 83 ? -8.515 36.733 -4.348 1.00 94.25 83 ALA A C 1
ATOM 580 O O . ALA A 1 83 ? -9.206 37.641 -3.901 1.00 94.25 83 ALA A O 1
ATOM 581 N N . LEU A 1 84 ? -7.192 36.674 -4.151 1.00 96.00 84 LEU A N 1
ATOM 582 C CA . LEU A 1 84 ? -6.447 37.645 -3.337 1.00 96.00 84 LEU A CA 1
ATOM 583 C C . LEU A 1 84 ? -6.295 39.026 -3.991 1.00 96.00 84 LEU A C 1
ATOM 585 O O . LEU A 1 84 ? -6.046 40.002 -3.294 1.00 96.00 84 LEU A O 1
ATOM 589 N N . LYS A 1 85 ? -6.449 39.141 -5.317 1.00 96.81 85 LYS A N 1
ATOM 590 C CA . LYS A 1 85 ? -6.563 40.447 -5.990 1.00 96.81 85 LYS A CA 1
ATOM 591 C C . LYS A 1 85 ? -7.890 41.133 -5.675 1.00 96.81 85 LYS A C 1
ATOM 593 O O . LYS A 1 85 ? -7.930 42.357 -5.656 1.00 96.81 85 LYS A O 1
ATOM 598 N N . ILE A 1 86 ? -8.959 40.357 -5.485 1.00 95.44 86 ILE A N 1
ATOM 599 C CA . ILE A 1 86 ? -10.289 40.882 -5.152 1.00 95.44 86 ILE A CA 1
ATOM 600 C C . ILE A 1 86 ? -10.372 41.186 -3.653 1.00 95.44 86 ILE A C 1
ATOM 602 O O . ILE A 1 86 ? -10.838 42.254 -3.273 1.00 95.44 86 ILE A O 1
ATOM 606 N N . ASP A 1 87 ? -9.899 40.261 -2.818 1.00 95.25 87 ASP A N 1
ATOM 607 C CA . ASP A 1 87 ? -9.833 40.413 -1.365 1.00 95.25 87 ASP A CA 1
ATOM 608 C C . ASP A 1 87 ? -8.463 39.940 -0.838 1.00 95.25 87 ASP A C 1
ATOM 610 O O . ASP A 1 87 ? -8.256 38.737 -0.629 1.00 95.25 87 ASP A O 1
ATOM 614 N N . PRO A 1 88 ? -7.516 40.874 -0.620 1.00 97.50 88 PRO A N 1
ATOM 615 C CA . PRO A 1 88 ? -6.190 40.566 -0.086 1.00 97.50 88 PRO A CA 1
ATOM 616 C C . PRO A 1 88 ? -6.184 40.002 1.338 1.00 97.50 88 PRO A C 1
ATOM 618 O O . PRO A 1 88 ? -5.162 39.465 1.757 1.00 97.50 88 PRO A O 1
ATOM 621 N N . ASP A 1 89 ? -7.284 40.123 2.084 1.00 97.00 89 ASP A N 1
ATOM 622 C CA . ASP A 1 89 ? -7.429 39.634 3.456 1.00 97.00 89 ASP A CA 1
ATOM 623 C C . ASP A 1 89 ? -8.357 38.405 3.530 1.00 97.00 89 ASP A C 1
ATOM 625 O O . ASP A 1 89 ? -8.814 38.005 4.606 1.00 97.00 89 ASP A O 1
ATOM 629 N N . HIS A 1 90 ? -8.580 37.723 2.398 1.00 95.62 90 HIS A N 1
ATOM 630 C CA . HIS A 1 90 ? -9.375 36.500 2.356 1.00 95.62 90 HIS A CA 1
ATOM 631 C C . HIS A 1 90 ? -8.624 35.311 2.982 1.00 95.62 90 HIS A C 1
ATOM 633 O O . HIS A 1 90 ? -7.908 34.549 2.319 1.00 95.62 90 HIS A O 1
ATOM 639 N N . GLY A 1 91 ? -8.808 35.124 4.292 1.00 92.94 91 GLY A N 1
ATOM 640 C CA . GLY A 1 91 ? -8.138 34.096 5.096 1.00 92.94 91 GLY A CA 1
ATOM 641 C C . GLY A 1 91 ? -8.180 32.674 4.508 1.00 92.94 91 GLY A C 1
ATOM 642 O O . GLY A 1 91 ? -7.120 32.047 4.402 1.00 92.94 91 GLY A O 1
ATOM 643 N N . PRO A 1 92 ? -9.348 32.145 4.086 1.00 91.94 92 PRO A N 1
ATOM 644 C CA . PRO A 1 92 ? -9.438 30.815 3.479 1.00 91.94 92 PRO A CA 1
ATOM 645 C C . PRO A 1 92 ? -8.576 30.656 2.220 1.00 91.94 92 PRO A C 1
ATOM 647 O O . PRO A 1 92 ? -7.954 29.611 2.035 1.00 91.94 92 PRO A O 1
ATOM 650 N N . THR A 1 93 ? -8.464 31.698 1.389 1.00 92.62 93 THR A N 1
ATOM 651 C CA . THR A 1 93 ? -7.603 31.658 0.196 1.00 92.62 93 THR A CA 1
ATOM 652 C C . THR A 1 93 ? -6.135 31.595 0.568 1.00 92.62 93 THR A C 1
ATOM 654 O O . THR A 1 93 ? -5.405 30.800 -0.014 1.00 92.62 93 THR A O 1
ATOM 657 N N . HIS A 1 94 ? -5.689 32.368 1.557 1.00 96.31 94 HIS A N 1
ATOM 658 C CA . HIS A 1 94 ? -4.318 32.260 2.053 1.00 96.31 94 HIS A CA 1
ATOM 659 C C . HIS A 1 94 ? -3.996 30.855 2.583 1.00 96.31 94 HIS A C 1
ATOM 661 O O . HIS A 1 94 ? -2.906 30.332 2.346 1.00 96.31 94 HIS A O 1
ATOM 667 N N . TYR A 1 95 ? -4.952 30.213 3.256 1.00 90.75 95 TYR A N 1
ATOM 668 C CA . TYR A 1 95 ? -4.793 28.839 3.720 1.00 90.75 95 TYR A CA 1
ATOM 669 C C . TYR A 1 95 ? -4.635 27.841 2.558 1.00 90.75 95 TYR A C 1
ATOM 671 O O . TYR A 1 95 ? -3.663 27.078 2.541 1.00 90.75 95 TYR A O 1
ATOM 679 N N . GLU A 1 96 ? -5.542 27.871 1.577 1.00 87.12 96 GLU A N 1
ATOM 680 C CA . GLU A 1 96 ? -5.522 26.952 0.428 1.00 87.12 96 GLU A CA 1
ATOM 681 C C . GLU A 1 96 ? -4.345 27.208 -0.528 1.00 87.12 96 GLU A C 1
ATOM 683 O O . GLU A 1 96 ? -3.696 26.273 -1.002 1.00 87.12 96 GLU A O 1
ATOM 688 N N . LEU A 1 97 ? -3.979 28.472 -0.746 1.00 92.75 97 LEU A N 1
ATOM 689 C CA . LEU A 1 97 ? -2.820 28.840 -1.557 1.00 92.75 97 LEU A CA 1
ATOM 690 C C . LEU A 1 97 ? -1.512 28.310 -0.955 1.00 92.75 97 LEU A C 1
ATOM 692 O O . LEU A 1 97 ? -0.663 27.790 -1.683 1.00 92.75 97 LEU A O 1
ATOM 696 N N . GLY A 1 98 ? -1.368 28.355 0.375 1.00 88.00 98 GLY A N 1
ATOM 697 C CA . GLY A 1 98 ? -0.209 27.774 1.053 1.00 88.00 98 GLY A CA 1
ATOM 698 C C . GLY A 1 98 ? -0.042 26.274 0.771 1.00 88.00 98 GLY A C 1
ATOM 699 O O . GLY A 1 98 ? 1.086 25.807 0.626 1.00 88.00 98 GLY A O 1
ATOM 700 N N . TRP A 1 99 ? -1.129 25.517 0.572 1.00 81.31 99 TRP A N 1
ATOM 701 C CA . TRP A 1 99 ? -1.039 24.113 0.145 1.00 81.31 99 TRP A CA 1
ATOM 702 C C . TRP A 1 99 ? -0.517 23.946 -1.281 1.00 81.31 99 TRP A C 1
ATOM 704 O O . TRP A 1 99 ? 0.234 23.006 -1.551 1.00 81.31 99 TRP A O 1
ATOM 714 N N . SER A 1 100 ? -0.869 24.851 -2.192 1.00 76.88 100 SER A N 1
ATOM 715 C CA . SER A 1 100 ? -0.348 24.803 -3.561 1.00 76.88 100 SER A CA 1
ATOM 716 C C . SER A 1 100 ? 1.157 25.081 -3.596 1.00 76.88 100 SER A C 1
ATOM 718 O O . SER A 1 100 ? 1.910 24.337 -4.222 1.00 76.88 100 SER A O 1
ATOM 720 N N . TYR A 1 101 ? 1.635 26.065 -2.831 1.00 79.12 101 TYR A N 1
ATOM 721 C CA . TYR A 1 101 ? 3.073 26.319 -2.695 1.00 79.12 101 TYR A CA 1
ATOM 722 C C . TYR A 1 101 ? 3.823 25.213 -1.954 1.00 79.12 101 TYR A C 1
ATOM 724 O O . TYR A 1 101 ? 4.975 24.907 -2.273 1.00 79.12 101 TYR A O 1
ATOM 732 N N . TRP A 1 102 ? 3.157 24.554 -1.009 1.00 80.62 102 TRP A N 1
ATOM 733 C CA . TRP A 1 102 ? 3.698 23.396 -0.311 1.00 80.62 102 TRP A CA 1
ATOM 734 C C . TRP A 1 102 ? 4.001 22.236 -1.263 1.00 80.62 102 TRP A C 1
ATOM 736 O O . TRP A 1 102 ? 5.033 21.575 -1.126 1.00 80.62 102 TRP A O 1
ATOM 746 N N . VAL A 1 103 ? 3.122 21.987 -2.240 1.00 58.78 103 VAL A N 1
ATOM 747 C CA . VAL A 1 103 ? 3.341 20.971 -3.285 1.00 58.78 103 VAL A CA 1
ATOM 748 C C . VAL A 1 103 ? 4.595 21.291 -4.102 1.00 58.78 103 VAL A C 1
ATOM 750 O O . VAL A 1 103 ? 5.373 20.385 -4.395 1.00 58.78 103 VAL A O 1
ATOM 753 N N . LEU A 1 104 ? 4.841 22.573 -4.382 1.00 64.38 104 LEU A N 1
ATOM 754 C CA . LEU A 1 104 ? 6.015 23.048 -5.121 1.00 64.38 104 LEU A CA 1
ATOM 755 C C . LEU A 1 104 ? 7.290 23.167 -4.264 1.00 64.38 104 LEU A C 1
ATOM 757 O O . LEU A 1 104 ? 8.338 23.541 -4.782 1.00 64.38 104 LEU A O 1
ATOM 761 N N . ASN A 1 105 ? 7.227 22.848 -2.965 1.00 66.56 105 ASN A N 1
ATOM 762 C CA . ASN A 1 105 ? 8.304 23.064 -1.988 1.00 66.56 105 ASN A CA 1
ATOM 763 C C . ASN A 1 105 ? 8.779 24.532 -1.906 1.00 66.56 105 ASN A C 1
ATOM 765 O O . ASN A 1 105 ? 9.929 24.800 -1.558 1.00 66.56 105 ASN A O 1
ATOM 769 N N . GLN A 1 106 ? 7.903 25.493 -2.206 1.00 77.62 106 GLN A N 1
ATOM 770 C CA . GLN A 1 106 ? 8.199 26.925 -2.115 1.00 77.62 106 GLN A CA 1
ATOM 771 C C . GLN A 1 106 ? 7.958 27.412 -0.683 1.00 77.62 106 GLN A C 1
ATOM 773 O O . GLN A 1 106 ? 6.969 28.068 -0.373 1.00 77.62 106 GLN A O 1
ATOM 778 N N . TRP A 1 107 ? 8.857 27.028 0.227 1.00 82.06 107 TRP A N 1
ATOM 779 C CA . TRP A 1 107 ? 8.650 27.168 1.673 1.00 82.06 107 TRP A CA 1
ATOM 780 C C . TRP A 1 107 ? 8.469 28.611 2.151 1.00 82.06 107 TRP A C 1
ATOM 782 O O . TRP A 1 107 ? 7.757 28.827 3.127 1.00 82.06 107 TRP A O 1
ATOM 792 N N . ALA A 1 108 ? 9.066 29.588 1.466 1.00 91.00 108 ALA A N 1
ATOM 793 C CA . ALA A 1 108 ? 8.891 31.003 1.789 1.00 91.00 108 ALA A CA 1
ATOM 794 C C . ALA A 1 108 ? 7.425 31.434 1.619 1.00 91.00 108 ALA A C 1
ATOM 796 O O . ALA A 1 108 ? 6.825 31.970 2.549 1.00 91.00 108 ALA A O 1
ATOM 797 N N . GLU A 1 109 ? 6.827 31.095 0.476 1.00 95.31 109 GLU A N 1
ATOM 798 C CA . GLU A 1 109 ? 5.432 31.408 0.149 1.00 95.31 109 GLU A CA 1
ATOM 799 C C . GLU A 1 109 ? 4.447 30.695 1.081 1.00 95.31 109 GLU A C 1
ATOM 801 O O . GLU A 1 109 ? 3.463 31.275 1.540 1.00 95.31 109 GLU A O 1
ATOM 806 N N . VAL A 1 110 ? 4.741 29.435 1.422 1.00 86.69 110 VAL A N 1
ATOM 807 C CA . VAL A 1 110 ? 3.963 28.670 2.405 1.00 86.69 110 VAL A CA 1
ATOM 808 C C . VAL A 1 110 ? 3.916 29.402 3.745 1.00 86.69 110 VAL A C 1
ATOM 810 O O . VAL A 1 110 ? 2.835 29.591 4.303 1.00 86.69 110 VAL A O 1
ATOM 813 N N . VAL A 1 111 ? 5.084 29.786 4.275 1.00 95.69 111 VAL A N 1
ATOM 814 C CA . VAL A 1 111 ? 5.194 30.469 5.570 1.00 95.69 111 VAL A CA 1
ATOM 815 C C . VAL A 1 111 ? 4.417 31.781 5.538 1.00 95.69 111 VAL A C 1
ATOM 817 O O . VAL A 1 111 ? 3.573 31.993 6.407 1.00 95.69 111 VAL A O 1
ATOM 820 N N . ALA A 1 112 ? 4.633 32.603 4.510 1.00 97.50 112 ALA A N 1
ATOM 821 C CA . ALA A 1 112 ? 3.988 33.905 4.374 1.00 97.50 112 ALA A CA 1
ATOM 822 C C . ALA A 1 112 ? 2.455 33.794 4.352 1.00 97.50 112 ALA A C 1
ATOM 824 O O . ALA A 1 112 ? 1.756 34.461 5.121 1.00 97.50 112 ALA A O 1
ATOM 825 N N . HIS A 1 113 ? 1.907 32.913 3.513 1.00 97.38 113 HIS A N 1
ATOM 826 C CA . HIS A 1 113 ? 0.459 32.777 3.390 1.00 97.38 113 HIS A CA 1
ATOM 827 C C . HIS A 1 113 ? -0.190 32.119 4.607 1.00 97.38 113 HIS A C 1
ATOM 829 O O . HIS A 1 113 ? -1.265 32.542 5.028 1.00 97.38 113 HIS A O 1
ATOM 835 N N . TRP A 1 114 ? 0.446 31.132 5.233 1.00 96.62 114 TRP A N 1
ATOM 836 C CA . TRP A 1 114 ? -0.116 30.517 6.435 1.00 96.62 114 TRP A CA 1
ATOM 837 C C . TRP A 1 114 ? -0.004 31.391 7.685 1.00 96.62 114 TRP A C 1
ATOM 839 O O . TRP A 1 114 ? -0.889 31.321 8.539 1.00 96.62 114 TRP A O 1
ATOM 849 N N . GLU A 1 115 ? 1.011 32.252 7.787 1.00 97.56 115 GLU A N 1
ATOM 850 C CA . GLU A 1 115 ? 1.054 33.315 8.801 1.00 97.56 115 GLU A CA 1
ATOM 851 C C . GLU A 1 115 ? -0.098 34.296 8.619 1.00 97.56 115 GLU A C 1
ATOM 853 O O . GLU A 1 115 ? -0.822 34.574 9.577 1.00 97.56 115 GLU A O 1
ATOM 858 N N . LYS A 1 116 ? -0.320 34.756 7.383 1.00 97.44 116 LYS A N 1
ATOM 859 C CA . LYS A 1 116 ? -1.422 35.661 7.052 1.00 97.44 116 LYS A CA 1
ATOM 860 C C . LYS A 1 116 ? -2.782 35.018 7.338 1.00 97.44 116 LYS A C 1
ATOM 862 O O . LYS A 1 116 ? -3.603 35.626 8.015 1.00 97.44 116 LYS A O 1
ATOM 867 N N . ALA A 1 117 ? -2.999 33.766 6.932 1.00 96.12 117 ALA A N 1
ATOM 868 C CA . ALA A 1 117 ? -4.221 33.019 7.243 1.00 96.12 117 ALA A CA 1
ATOM 869 C C . ALA A 1 117 ? -4.465 32.908 8.759 1.00 96.12 117 ALA A C 1
ATOM 871 O O . ALA A 1 117 ? -5.585 33.106 9.231 1.00 96.12 117 ALA A O 1
ATOM 872 N N . LEU A 1 118 ? -3.416 32.622 9.539 1.00 95.62 118 LEU A N 1
ATOM 873 C CA . LEU A 1 118 ? -3.517 32.537 10.994 1.00 95.62 118 LEU A CA 1
ATOM 874 C C . LEU A 1 118 ? -3.843 33.901 11.625 1.00 95.62 118 LEU A C 1
ATOM 876 O O . LEU A 1 118 ? -4.664 33.958 12.540 1.00 95.62 118 LEU A O 1
ATOM 880 N N . ALA A 1 119 ? -3.230 34.982 11.132 1.00 96.44 119 ALA A N 1
ATOM 881 C CA . ALA A 1 119 ? -3.495 36.351 11.577 1.00 96.44 119 ALA A CA 1
ATOM 882 C C . ALA A 1 119 ? -4.932 36.800 11.262 1.00 96.44 119 ALA A C 1
ATOM 884 O O . ALA A 1 119 ? -5.556 37.474 12.074 1.00 96.44 119 ALA A O 1
ATOM 885 N N . LEU A 1 120 ? -5.486 36.346 10.134 1.00 96.06 120 LEU A N 1
ATOM 886 C CA . LEU A 1 120 ? -6.876 36.572 9.717 1.00 96.06 120 LEU A CA 1
ATOM 887 C C . LEU A 1 120 ? -7.889 35.673 10.452 1.00 96.06 120 LEU A C 1
ATOM 889 O O . LEU A 1 120 ? -9.064 35.620 10.097 1.00 96.06 120 LEU A O 1
ATOM 893 N N . GLY A 1 121 ? -7.452 34.935 11.477 1.00 90.31 121 GLY A N 1
ATOM 894 C CA . GLY A 1 121 ? -8.339 34.156 12.335 1.00 90.31 121 GLY A CA 1
ATOM 895 C C . GLY A 1 121 ? -8.815 32.833 11.736 1.00 90.31 121 GLY A C 1
ATOM 896 O O . GLY A 1 121 ? -9.758 32.245 12.269 1.00 90.31 121 GLY A O 1
ATOM 897 N N . VAL A 1 122 ? -8.172 32.319 10.679 1.00 89.94 122 VAL A N 1
ATOM 898 C CA . VAL A 1 122 ? -8.502 31.000 10.116 1.00 89.94 122 VAL A CA 1
ATOM 899 C C . VAL A 1 122 ? -8.294 29.918 11.175 1.00 89.94 122 VAL A C 1
ATOM 901 O O . VAL A 1 122 ? -7.177 29.624 11.613 1.00 89.94 122 VAL A O 1
ATOM 904 N N . ARG A 1 123 ? -9.397 29.286 11.585 1.00 82.12 123 ARG A N 1
ATOM 905 C CA . ARG A 1 123 ? -9.401 28.222 12.592 1.00 82.12 123 ARG A CA 1
ATOM 906 C C . ARG A 1 123 ? -9.268 26.863 11.923 1.00 82.12 123 ARG A C 1
ATOM 908 O O . ARG A 1 123 ? -10.253 26.170 11.698 1.00 82.12 123 ARG A O 1
ATOM 915 N N . HIS A 1 124 ? -8.032 26.464 11.650 1.00 73.81 124 HIS A N 1
ATOM 916 C CA . HIS A 1 124 ? -7.717 25.084 11.297 1.00 73.81 124 HIS A CA 1
ATOM 917 C C . HIS A 1 124 ? -6.838 24.457 12.396 1.00 73.81 124 HIS A C 1
ATOM 919 O O . HIS A 1 124 ? -5.736 24.963 12.635 1.00 73.81 124 HIS A O 1
ATOM 925 N N . PRO A 1 125 ? -7.261 23.353 13.048 1.00 65.12 125 PRO A N 1
ATOM 926 C CA . PRO A 1 125 ? -6.574 22.782 14.216 1.00 65.12 125 PRO A CA 1
ATOM 927 C C . PRO A 1 125 ? -5.082 22.489 14.003 1.00 65.12 125 PRO A C 1
ATOM 929 O O . PRO A 1 125 ? -4.291 22.575 14.937 1.00 65.12 125 PRO A O 1
ATOM 932 N N . ALA A 1 126 ? -4.686 22.175 12.766 1.00 69.56 126 ALA A N 1
ATOM 933 C CA . ALA A 1 126 ? -3.307 21.830 12.419 1.00 69.56 126 ALA A CA 1
ATOM 934 C C . ALA A 1 126 ? -2.482 22.971 11.783 1.00 69.56 126 ALA A C 1
ATOM 936 O O . ALA A 1 126 ? -1.285 22.788 11.578 1.00 69.56 126 ALA A O 1
ATOM 937 N N . LEU A 1 127 ? -3.057 24.153 11.496 1.00 80.56 127 LEU A N 1
ATOM 938 C CA . LEU A 1 127 ? -2.349 25.226 10.763 1.00 80.56 127 LEU A CA 1
ATOM 939 C C . LEU A 1 127 ? -1.060 25.675 11.463 1.00 80.56 127 LEU A C 1
ATOM 941 O O . LEU A 1 127 ? -0.018 25.809 10.828 1.00 80.56 127 LEU A O 1
ATOM 945 N N . ARG A 1 128 ? -1.094 25.823 12.792 1.00 83.75 128 ARG A N 1
ATOM 946 C CA . ARG A 1 128 ? 0.093 26.191 13.585 1.00 83.75 128 ARG A CA 1
ATOM 947 C C . ARG A 1 128 ? 1.212 25.148 13.493 1.00 83.75 128 ARG A C 1
ATOM 949 O O . ARG A 1 128 ? 2.384 25.513 13.462 1.00 83.75 128 ARG A O 1
ATOM 956 N N . ALA A 1 129 ? 0.858 23.862 13.436 1.00 70.50 129 ALA A N 1
ATOM 957 C CA . ALA A 1 129 ? 1.827 22.779 13.289 1.00 70.50 129 ALA A CA 1
ATOM 958 C C . ALA A 1 129 ? 2.455 22.783 11.887 1.00 70.50 129 ALA A C 1
ATOM 960 O O . ALA A 1 129 ? 3.676 22.698 11.768 1.00 70.50 129 ALA A O 1
ATOM 961 N N . TYR A 1 130 ? 1.640 22.966 10.844 1.00 77.75 130 TYR A N 1
ATOM 962 C CA . TYR A 1 130 ? 2.124 23.072 9.467 1.00 77.75 130 TYR A CA 1
ATOM 963 C C . TYR A 1 130 ? 3.047 24.274 9.258 1.00 77.75 130 TYR A C 1
ATOM 965 O O . TYR A 1 130 ? 4.100 24.149 8.636 1.00 77.75 130 TYR A O 1
ATOM 973 N N . LEU A 1 131 ? 2.699 25.424 9.837 1.00 86.88 131 LEU A N 1
ATOM 974 C CA . LEU A 1 131 ? 3.508 26.633 9.746 1.00 86.88 131 LEU A CA 1
ATOM 975 C C . LEU A 1 131 ? 4.876 26.473 10.425 1.00 86.88 131 LEU A C 1
ATOM 977 O O . LEU A 1 131 ? 5.895 26.854 9.848 1.00 86.88 131 LEU A O 1
ATOM 981 N N . LYS A 1 132 ? 4.928 25.863 11.620 1.00 80.06 132 LYS A N 1
ATOM 982 C CA . LYS A 1 132 ? 6.201 25.551 12.297 1.00 80.06 132 LYS A CA 1
ATOM 983 C C . LYS A 1 132 ? 7.144 24.783 11.367 1.00 80.06 132 LYS A C 1
ATOM 985 O O . LYS A 1 132 ? 8.329 25.085 11.276 1.00 80.06 132 LYS A O 1
ATOM 990 N N . GLN A 1 133 ? 6.598 23.820 10.648 1.00 66.12 133 GLN A N 1
ATOM 991 C CA . GLN A 1 133 ? 7.357 22.942 9.780 1.00 66.12 133 GLN A CA 1
ATOM 992 C C . GLN A 1 133 ? 7.762 23.585 8.454 1.00 66.12 133 GLN A C 1
ATOM 994 O O . GLN A 1 133 ? 8.865 23.347 7.969 1.00 66.12 133 GLN A O 1
ATOM 999 N N . ALA A 1 134 ? 6.902 24.427 7.880 1.00 76.00 134 ALA A N 1
ATOM 1000 C CA . ALA A 1 134 ? 7.259 25.248 6.730 1.00 76.00 134 ALA A CA 1
ATOM 1001 C C . ALA A 1 134 ? 8.476 26.135 7.051 1.00 76.00 134 ALA A C 1
ATOM 1003 O O . ALA A 1 134 ? 9.405 26.208 6.250 1.00 76.00 134 ALA A O 1
ATOM 1004 N N . ARG A 1 135 ? 8.528 26.713 8.262 1.00 84.56 135 ARG A N 1
ATOM 1005 C CA . ARG A 1 135 ? 9.676 27.499 8.747 1.00 84.56 135 ARG A CA 1
ATOM 1006 C C . ARG A 1 135 ? 10.947 26.659 8.898 1.00 84.56 135 ARG A C 1
ATOM 1008 O O . ARG A 1 135 ? 12.020 27.114 8.518 1.00 84.56 135 ARG A O 1
ATOM 1015 N N . GLU A 1 136 ? 10.846 25.430 9.405 1.00 71.81 136 GLU A N 1
ATOM 1016 C CA . GLU A 1 136 ? 11.992 24.507 9.484 1.00 71.81 136 GLU A CA 1
ATOM 1017 C C . GLU A 1 136 ? 12.549 24.184 8.088 1.00 71.81 136 GLU A C 1
ATOM 1019 O O . GLU A 1 136 ? 13.758 24.260 7.868 1.00 71.81 136 GLU A O 1
ATOM 1024 N N . ARG A 1 137 ? 11.669 23.895 7.121 1.00 65.62 137 ARG A N 1
ATOM 1025 C CA . ARG A 1 137 ? 12.052 23.617 5.728 1.00 65.62 137 ARG A CA 1
ATOM 1026 C C . ARG A 1 137 ? 12.652 24.836 5.027 1.00 65.62 137 ARG A C 1
ATOM 1028 O O . ARG A 1 137 ? 13.636 24.686 4.308 1.00 65.62 137 ARG A O 1
ATOM 1035 N N . LEU A 1 138 ? 12.087 26.021 5.260 1.00 79.75 138 LEU A N 1
ATOM 1036 C CA . LEU A 1 138 ? 12.609 27.294 4.759 1.00 79.75 138 LEU A CA 1
ATOM 1037 C C . LEU A 1 138 ? 14.012 27.582 5.303 1.00 79.75 138 LEU A C 1
ATOM 1039 O O . LEU A 1 138 ? 14.877 28.021 4.555 1.00 79.75 138 LEU A O 1
ATOM 1043 N N . ALA A 1 139 ? 14.265 27.267 6.575 1.00 76.81 139 ALA A N 1
ATOM 1044 C CA . ALA A 1 139 ? 15.567 27.432 7.219 1.00 76.81 139 ALA A CA 1
ATOM 1045 C C . ALA A 1 139 ? 16.634 26.423 6.743 1.00 76.81 139 ALA A C 1
ATOM 1047 O O . ALA A 1 139 ? 17.639 26.229 7.423 1.00 76.81 139 ALA A O 1
ATOM 1048 N N . GLY A 1 140 ? 16.404 25.721 5.628 1.00 58.69 140 GLY A N 1
ATOM 1049 C CA . GLY A 1 140 ? 17.336 24.729 5.100 1.00 58.69 140 GLY A CA 1
ATOM 1050 C C . GLY A 1 140 ? 17.506 23.505 5.998 1.00 58.69 140 GLY A C 1
ATOM 1051 O O . GLY A 1 140 ? 18.358 22.667 5.714 1.00 58.69 140 GLY A O 1
ATOM 1052 N N . LYS A 1 141 ? 16.677 23.343 7.042 1.00 56.28 141 LYS A N 1
ATOM 1053 C CA . LYS A 1 141 ? 16.618 22.122 7.856 1.00 56.28 141 LYS A CA 1
ATOM 1054 C C . LYS A 1 141 ? 15.866 21.045 7.069 1.00 56.28 141 LYS A C 1
ATOM 1056 O O . LYS A 1 141 ? 14.773 20.603 7.424 1.00 56.28 141 LYS A O 1
ATOM 1061 N N . GLY A 1 142 ? 16.437 20.650 5.932 1.00 50.47 142 GLY A N 1
ATOM 1062 C CA . GLY A 1 142 ? 16.202 19.333 5.364 1.00 50.47 142 GLY A CA 1
ATOM 1063 C C . GLY A 1 142 ? 16.786 18.342 6.355 1.00 50.47 142 GLY A C 1
ATOM 1064 O O . GLY A 1 142 ? 17.943 18.488 6.722 1.00 50.47 142 GLY A O 1
ATOM 1065 N N . ALA A 1 143 ? 15.954 17.429 6.860 1.00 51.84 143 ALA A N 1
ATOM 1066 C CA . ALA A 1 143 ? 16.333 16.533 7.942 1.00 51.84 143 ALA A CA 1
ATOM 1067 C C . ALA A 1 143 ? 17.720 15.931 7.682 1.00 51.84 143 ALA A C 1
ATOM 1069 O O . ALA A 1 143 ? 17.931 15.310 6.634 1.00 51.84 143 ALA A O 1
ATOM 1070 N N . ASP A 1 144 ? 18.623 16.099 8.651 1.00 60.41 144 ASP A N 1
ATOM 1071 C CA . ASP A 1 144 ? 19.753 15.196 8.837 1.00 60.41 144 ASP A CA 1
ATOM 1072 C C . ASP A 1 144 ? 19.274 13.759 8.621 1.00 60.41 144 ASP A C 1
ATOM 1074 O O . ASP A 1 144 ? 18.098 13.446 8.837 1.00 60.41 144 ASP A O 1
ATOM 1078 N N . VAL A 1 145 ? 20.163 12.860 8.200 1.00 71.12 145 VAL A N 1
ATOM 1079 C CA . VAL A 1 145 ? 19.822 11.437 8.132 1.00 71.12 145 VAL A CA 1
ATOM 1080 C C . VAL A 1 145 ? 19.376 10.981 9.526 1.00 71.12 145 VAL A C 1
ATOM 1082 O O . VAL A 1 145 ? 20.196 10.687 10.390 1.00 71.12 145 VAL A O 1
ATOM 1085 N N . ILE A 1 146 ? 18.062 10.918 9.756 1.00 80.00 146 ILE A N 1
ATOM 1086 C CA . ILE A 1 146 ? 17.497 10.455 11.021 1.00 80.00 146 ILE A CA 1
ATOM 1087 C C . ILE A 1 146 ? 17.723 8.953 11.082 1.00 80.00 146 ILE A C 1
ATOM 1089 O O . ILE A 1 146 ? 17.173 8.197 10.268 1.00 80.00 146 ILE A O 1
ATOM 1093 N N . ARG A 1 147 ? 18.541 8.560 12.057 1.00 88.38 147 ARG A N 1
ATOM 1094 C CA . ARG A 1 147 ? 18.781 7.188 12.489 1.00 88.38 147 ARG A CA 1
ATOM 1095 C C . ARG A 1 147 ? 18.432 7.091 13.958 1.00 88.38 147 ARG A C 1
ATOM 1097 O O . ARG A 1 147 ? 19.102 7.674 14.803 1.00 88.38 147 ARG A O 1
ATOM 1104 N N . VAL A 1 148 ? 17.353 6.382 14.251 1.00 91.56 148 VAL A N 1
ATOM 1105 C CA . VAL A 1 148 ? 16.830 6.287 15.617 1.00 91.56 148 VAL A CA 1
ATOM 1106 C C . VAL A 1 148 ? 17.700 5.331 16.426 1.00 91.56 148 VAL A C 1
ATOM 1108 O O . VAL A 1 148 ? 18.113 4.292 15.913 1.00 91.56 148 VAL A O 1
ATOM 1111 N N . ALA A 1 149 ? 18.012 5.664 17.676 1.00 94.94 149 ALA A N 1
ATOM 1112 C CA . ALA A 1 149 ? 18.778 4.766 18.534 1.00 94.94 149 ALA A CA 1
ATOM 1113 C C . ALA A 1 149 ? 17.980 3.481 18.812 1.00 94.94 149 ALA A C 1
ATOM 1115 O O . ALA A 1 149 ? 16.783 3.546 19.119 1.00 94.94 149 ALA A O 1
ATOM 1116 N N . ILE A 1 150 ? 18.636 2.323 18.726 1.00 97.75 150 ILE A N 1
ATOM 1117 C CA . ILE A 1 150 ? 18.061 1.057 19.195 1.00 97.75 150 ILE A CA 1
ATOM 1118 C C . ILE A 1 150 ? 17.647 1.218 20.665 1.00 97.75 150 ILE A C 1
ATOM 1120 O O . ILE A 1 150 ? 18.292 1.922 21.438 1.00 97.75 150 ILE A O 1
ATOM 1124 N N . GLY A 1 151 ? 16.516 0.623 21.041 1.00 97.69 151 GLY A N 1
ATOM 1125 C CA . 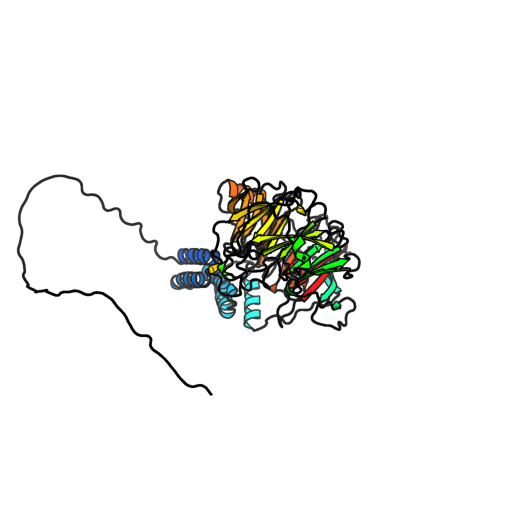GLY A 1 151 ? 15.940 0.735 22.379 1.00 97.69 151 GLY A CA 1
ATOM 1126 C C . GLY A 1 151 ? 15.067 1.972 22.603 1.00 97.69 151 GLY A C 1
ATOM 1127 O O . GLY A 1 151 ? 14.382 2.027 23.625 1.00 97.69 151 GLY A O 1
ATOM 1128 N N . THR A 1 152 ? 15.013 2.922 21.656 1.00 98.25 152 THR A N 1
ATOM 1129 C CA . THR A 1 152 ? 14.061 4.047 21.709 1.00 98.25 152 THR A CA 1
ATOM 1130 C C . THR A 1 152 ? 12.652 3.513 21.935 1.00 98.25 152 THR A C 1
ATOM 1132 O O . THR A 1 152 ? 12.200 2.633 21.201 1.00 98.25 152 THR A O 1
ATOM 1135 N N . SER A 1 153 ? 11.952 4.047 22.934 1.00 97.81 153 SER A N 1
ATOM 1136 C CA . SER A 1 153 ? 10.604 3.610 23.288 1.00 97.81 153 SER A CA 1
ATOM 1137 C C . SER A 1 153 ? 9.645 4.778 23.477 1.00 97.81 153 SER A C 1
ATOM 1139 O O . SER A 1 153 ? 10.052 5.920 23.690 1.00 97.81 153 SER A O 1
ATOM 1141 N N . ALA A 1 154 ? 8.355 4.482 23.364 1.00 97.31 154 ALA A N 1
ATOM 1142 C CA . ALA A 1 154 ? 7.271 5.404 23.661 1.00 97.31 154 ALA A CA 1
ATOM 1143 C C . ALA A 1 154 ? 6.104 4.625 24.271 1.00 97.31 154 ALA A C 1
ATOM 1145 O O . ALA A 1 154 ? 5.809 3.512 23.838 1.00 97.31 154 ALA A O 1
ATOM 1146 N N . VAL A 1 155 ? 5.434 5.220 25.256 1.00 96.56 155 VAL A N 1
ATOM 1147 C CA . VAL A 1 155 ? 4.285 4.626 25.950 1.00 96.56 155 VAL A CA 1
ATOM 1148 C C . VAL A 1 155 ? 3.059 5.498 25.708 1.00 96.56 155 VAL A C 1
ATOM 1150 O O . VAL A 1 155 ? 3.150 6.727 25.721 1.00 96.56 155 VAL A O 1
ATOM 1153 N N . ALA A 1 156 ? 1.914 4.867 25.460 1.00 94.25 156 ALA A N 1
ATOM 1154 C CA . ALA A 1 156 ? 0.627 5.535 25.385 1.00 94.25 156 ALA A CA 1
ATOM 1155 C C . ALA A 1 156 ? 0.339 6.238 26.709 1.00 94.25 156 ALA A C 1
ATOM 1157 O O . ALA A 1 156 ? 0.560 5.680 27.780 1.00 94.25 156 ALA A O 1
ATOM 1158 N N . THR A 1 157 ? -0.212 7.446 26.645 1.00 86.56 157 THR A N 1
ATOM 1159 C CA . THR A 1 157 ? -0.527 8.224 27.853 1.00 86.56 157 THR A CA 1
ATOM 1160 C C . THR A 1 157 ? -1.597 7.568 28.728 1.00 86.56 157 THR A C 1
ATOM 1162 O O . THR A 1 157 ? -1.643 7.819 29.927 1.00 86.56 157 THR A O 1
ATOM 1165 N N . ARG A 1 158 ? -2.448 6.716 28.146 1.00 88.25 158 ARG A N 1
ATOM 1166 C CA . ARG A 1 158 ? -3.512 5.967 28.828 1.00 88.25 158 ARG A CA 1
ATOM 1167 C C . ARG A 1 158 ? -3.833 4.657 28.102 1.00 88.25 158 ARG A C 1
ATOM 1169 O O . ARG A 1 158 ? -3.563 4.570 26.899 1.00 88.25 158 ARG A O 1
ATOM 1176 N N . PRO A 1 159 ? -4.373 3.645 28.806 1.00 91.19 159 PRO A N 1
ATOM 1177 C CA . PRO A 1 159 ? -4.865 2.436 28.160 1.00 91.19 159 PRO A CA 1
ATOM 1178 C C . PRO A 1 159 ? -6.082 2.763 27.284 1.00 91.19 159 PRO A C 1
ATOM 1180 O O . PRO A 1 159 ? -6.741 3.792 27.464 1.00 91.19 159 PRO A O 1
ATOM 1183 N N . LEU A 1 160 ? -6.353 1.894 26.312 1.00 92.94 160 LEU A N 1
ATOM 1184 C CA . LEU A 1 160 ? -7.653 1.864 25.646 1.00 92.94 160 LEU A CA 1
ATOM 1185 C C . LEU A 1 160 ? -8.619 1.005 26.455 1.00 92.94 160 LEU A C 1
ATOM 1187 O O . LEU A 1 160 ? -8.191 0.114 27.189 1.00 92.94 160 LEU A O 1
ATOM 1191 N N . ASP A 1 161 ? -9.912 1.249 26.281 1.00 86.50 161 ASP A N 1
ATOM 1192 C CA . ASP A 1 161 ? -10.945 0.432 26.904 1.00 86.50 161 ASP A CA 1
ATOM 1193 C C . ASP A 1 161 ? -10.777 -1.032 26.473 1.00 86.50 161 ASP A C 1
ATOM 1195 O O . ASP A 1 161 ? -10.582 -1.341 25.295 1.00 86.50 161 ASP A O 1
ATOM 1199 N N . GLY A 1 162 ? -10.771 -1.936 27.455 1.00 85.56 162 GLY A N 1
ATOM 1200 C CA . GLY A 1 162 ? -10.529 -3.362 27.239 1.00 85.56 162 GLY A CA 1
ATOM 1201 C C . GLY A 1 162 ? -9.089 -3.738 26.863 1.00 85.56 162 GLY A C 1
ATOM 1202 O O . GLY A 1 162 ? -8.834 -4.917 26.625 1.00 85.56 162 GLY A O 1
ATOM 1203 N N . ALA A 1 163 ? -8.137 -2.798 26.790 1.00 88.88 163 ALA A N 1
ATOM 1204 C CA . ALA A 1 163 ? -6.720 -3.126 26.620 1.00 88.88 163 ALA A CA 1
ATOM 1205 C C . ALA A 1 163 ? -6.097 -3.606 27.946 1.00 88.88 163 ALA A C 1
ATOM 1207 O O . ALA A 1 163 ? -6.433 -3.057 28.996 1.00 88.88 163 ALA A O 1
ATOM 1208 N N . PRO A 1 164 ? -5.136 -4.555 27.922 1.00 88.56 164 PRO A N 1
ATOM 1209 C CA . PRO A 1 164 ? -4.480 -5.048 29.139 1.00 88.56 164 PRO A CA 1
ATOM 1210 C C . PRO A 1 164 ? -3.708 -3.971 29.914 1.00 88.56 164 PRO A C 1
ATOM 1212 O O . PRO A 1 164 ? -3.416 -4.144 31.088 1.00 88.56 164 PRO A O 1
ATOM 1215 N N . GLY A 1 165 ? -3.351 -2.865 29.261 1.00 92.88 165 GLY A N 1
ATOM 1216 C CA . GLY A 1 165 ? -2.592 -1.771 29.850 1.00 92.88 165 GLY A CA 1
ATOM 1217 C C . GLY A 1 165 ? -2.309 -0.673 28.830 1.00 92.88 165 GLY A C 1
ATOM 1218 O O . GLY A 1 165 ? -2.910 -0.618 27.751 1.00 92.88 165 GLY A O 1
ATOM 1219 N N . ARG A 1 166 ? -1.376 0.224 29.155 1.00 94.62 166 ARG A N 1
ATOM 1220 C CA . ARG A 1 166 ? -0.897 1.230 28.195 1.00 94.62 166 ARG A CA 1
ATOM 1221 C C . ARG A 1 166 ? 0.009 0.547 27.182 1.00 94.62 166 ARG A C 1
ATOM 1223 O O . ARG A 1 166 ? 0.907 -0.197 27.561 1.00 94.62 166 ARG A O 1
ATOM 1230 N N . LEU A 1 167 ? -0.205 0.821 25.902 1.00 96.50 167 LEU A N 1
ATOM 1231 C CA . LEU A 1 167 ? 0.653 0.294 24.848 1.00 96.50 167 LEU A CA 1
ATOM 1232 C C . LEU A 1 167 ? 2.038 0.953 24.913 1.00 96.50 167 LEU A C 1
ATOM 1234 O O . LEU A 1 167 ? 2.138 2.178 24.920 1.00 96.50 167 LEU A O 1
ATOM 1238 N N . ARG A 1 168 ? 3.099 0.155 24.899 1.00 97.12 168 ARG A N 1
ATOM 1239 C CA . ARG A 1 168 ? 4.488 0.574 24.722 1.00 97.12 168 ARG A CA 1
ATOM 1240 C C . ARG A 1 168 ? 4.999 0.038 23.391 1.00 97.12 168 ARG A C 1
ATOM 1242 O O . ARG A 1 168 ? 4.830 -1.138 23.094 1.00 97.12 168 ARG A O 1
ATOM 1249 N N . LEU A 1 169 ? 5.657 0.899 22.617 1.00 98.19 169 LEU A N 1
ATOM 1250 C CA . LEU A 1 169 ? 6.480 0.493 21.477 1.00 98.19 169 LEU A CA 1
ATOM 1251 C C . LEU A 1 169 ? 7.950 0.673 21.837 1.00 98.19 169 LEU A C 1
ATOM 1253 O O . LEU A 1 169 ? 8.309 1.695 22.426 1.00 98.19 169 LEU A O 1
ATOM 1257 N N . ARG A 1 170 ? 8.803 -0.267 21.425 1.00 98.25 170 ARG A N 1
ATOM 1258 C CA . ARG A 1 170 ? 10.264 -0.160 21.544 1.00 98.25 170 ARG A CA 1
ATOM 1259 C C . ARG A 1 170 ? 10.938 -0.573 20.242 1.00 98.25 170 ARG A C 1
ATOM 1261 O O . ARG A 1 170 ? 10.669 -1.655 19.740 1.00 98.25 170 ARG A O 1
ATOM 1268 N N . LEU A 1 171 ? 11.826 0.261 19.701 1.00 98.44 171 LEU A N 1
ATOM 1269 C CA . LEU A 1 171 ? 12.663 -0.105 18.556 1.00 98.44 171 LEU A CA 1
ATOM 1270 C C . LEU A 1 171 ? 13.644 -1.200 18.986 1.00 98.44 171 LEU A C 1
ATOM 1272 O O . LEU A 1 171 ? 14.565 -0.930 19.754 1.00 98.44 171 LEU A O 1
ATOM 1276 N N . ALA A 1 172 ? 13.436 -2.422 18.510 1.00 98.12 172 ALA A N 1
ATOM 1277 C CA . ALA A 1 172 ? 14.177 -3.588 18.970 1.00 98.12 172 ALA A CA 1
ATOM 1278 C C . ALA A 1 172 ? 15.339 -3.962 18.048 1.00 98.12 172 ALA A C 1
ATOM 1280 O O . ALA A 1 172 ? 16.414 -4.280 18.543 1.00 98.12 172 ALA A O 1
ATOM 1281 N N . VAL A 1 173 ? 15.142 -3.894 16.728 1.00 98.12 173 VAL A N 1
ATOM 1282 C CA . VAL A 1 173 ? 16.177 -4.231 15.742 1.00 98.12 173 VAL A CA 1
ATOM 1283 C C . VAL A 1 173 ? 16.060 -3.366 14.492 1.00 98.12 173 VAL A C 1
ATOM 1285 O O . VAL A 1 173 ? 14.990 -2.835 14.163 1.00 98.12 173 VAL A O 1
ATOM 1288 N N . ARG A 1 174 ? 17.175 -3.235 13.777 1.00 98.19 174 ARG A N 1
ATOM 1289 C CA . ARG A 1 174 ? 17.267 -2.543 12.500 1.00 98.19 174 ARG A CA 1
ATOM 1290 C C . ARG A 1 174 ? 18.095 -3.325 11.485 1.00 98.19 174 ARG A C 1
ATOM 1292 O O . ARG A 1 174 ? 19.129 -3.877 11.826 1.00 98.19 174 ARG A O 1
ATOM 1299 N N . PHE A 1 175 ? 17.682 -3.288 10.220 1.00 97.69 175 PHE A N 1
ATOM 1300 C CA . PHE A 1 175 ? 18.468 -3.729 9.061 1.00 97.69 175 PHE A CA 1
ATOM 1301 C C . PHE A 1 175 ? 18.695 -2.546 8.130 1.00 97.69 175 PHE A C 1
ATOM 1303 O O . PHE A 1 175 ? 17.747 -1.806 7.858 1.00 97.69 175 PHE A O 1
ATOM 1310 N N . GLN A 1 176 ? 19.918 -2.325 7.646 1.00 93.31 176 GLN A N 1
ATOM 1311 C CA . GLN A 1 176 ? 20.243 -1.128 6.862 1.00 93.31 176 GLN A CA 1
ATOM 1312 C C . GLN A 1 176 ? 21.482 -1.273 5.976 1.00 93.31 176 GLN A C 1
ATOM 1314 O O . GLN A 1 176 ? 22.363 -2.067 6.280 1.00 93.31 176 GLN A O 1
ATOM 1319 N N . ASN A 1 177 ? 21.578 -0.484 4.899 1.00 86.44 177 ASN A N 1
ATOM 1320 C CA . ASN A 1 177 ? 22.679 -0.585 3.928 1.00 86.44 177 ASN A CA 1
ATOM 1321 C C . ASN A 1 177 ? 23.661 0.610 3.906 1.00 86.44 177 ASN A C 1
ATOM 1323 O O . ASN A 1 177 ? 24.470 0.709 2.987 1.00 86.44 177 ASN A O 1
ATOM 1327 N N . ASN A 1 178 ? 23.602 1.510 4.889 1.00 79.81 178 ASN A N 1
ATOM 1328 C CA . ASN A 1 178 ? 24.406 2.736 4.941 1.00 79.81 178 ASN A CA 1
ATOM 1329 C C . ASN A 1 178 ? 25.692 2.584 5.776 1.00 79.81 178 ASN A C 1
ATOM 1331 O O . ASN A 1 178 ? 26.728 3.123 5.402 1.00 79.81 178 ASN A O 1
ATOM 1335 N N . ASN A 1 179 ? 25.635 1.877 6.909 1.00 81.94 179 ASN A N 1
ATOM 1336 C CA . ASN A 1 179 ? 26.773 1.664 7.805 1.00 81.94 179 ASN A CA 1
ATOM 1337 C C . ASN A 1 179 ? 27.195 0.182 7.802 1.00 81.94 179 ASN A C 1
ATOM 1339 O O . ASN A 1 179 ? 26.495 -0.631 8.405 1.00 81.94 179 ASN A O 1
ATOM 1343 N N . PRO A 1 180 ? 28.325 -0.190 7.175 1.00 80.81 180 PRO A N 1
ATOM 1344 C CA . PRO A 1 180 ? 28.796 -1.575 7.133 1.00 80.81 180 PRO A CA 1
ATOM 1345 C C . PRO A 1 180 ? 29.337 -2.097 8.471 1.00 80.81 180 PRO A C 1
ATOM 1347 O O . PRO A 1 180 ? 29.566 -3.297 8.597 1.00 80.81 180 PRO A O 1
ATOM 1350 N N . ARG A 1 181 ? 29.572 -1.221 9.457 1.00 85.19 181 ARG A N 1
ATOM 1351 C CA . ARG A 1 181 ? 30.113 -1.569 10.780 1.00 85.19 181 ARG A CA 1
ATOM 1352 C C . ARG A 1 181 ? 29.317 -0.861 11.888 1.00 85.19 181 ARG A C 1
ATOM 1354 O O . ARG A 1 181 ? 29.807 0.098 12.487 1.00 85.19 181 ARG A O 1
ATOM 1361 N N . PRO A 1 182 ? 28.061 -1.268 12.118 1.00 90.75 182 PRO A N 1
ATOM 1362 C CA . PRO A 1 182 ? 27.250 -0.731 13.205 1.00 90.75 182 PRO A CA 1
ATOM 1363 C C . PRO A 1 182 ? 27.867 -1.054 14.572 1.00 90.75 182 PRO A C 1
ATOM 1365 O O . PRO A 1 182 ? 28.457 -2.116 14.754 1.00 90.75 182 PRO A O 1
ATOM 1368 N N . LEU A 1 183 ? 27.747 -0.116 15.516 1.00 92.00 183 LEU A N 1
ATOM 1369 C CA . LEU A 1 183 ? 28.245 -0.289 16.887 1.00 92.00 183 LEU A CA 1
ATOM 1370 C C . LEU A 1 183 ? 27.251 -1.053 17.772 1.00 92.00 183 LEU A C 1
ATOM 1372 O O . LEU A 1 183 ? 27.666 -1.801 18.651 1.00 92.00 183 LEU A O 1
ATOM 1376 N N . ASP A 1 184 ? 25.948 -0.856 17.550 1.00 95.94 184 ASP A N 1
ATOM 1377 C CA . ASP A 1 184 ? 24.899 -1.555 18.295 1.00 95.94 184 ASP A CA 1
ATOM 1378 C C . ASP A 1 184 ? 24.689 -2.966 17.716 1.00 95.94 184 ASP A C 1
ATOM 1380 O O . ASP A 1 184 ? 24.504 -3.091 16.502 1.00 95.94 184 ASP A O 1
ATOM 1384 N N . PRO A 1 185 ? 24.676 -4.028 18.542 1.00 95.38 185 PRO A N 1
ATOM 1385 C CA . PRO A 1 185 ? 24.509 -5.399 18.062 1.00 95.38 185 PRO A CA 1
ATOM 1386 C C . PRO A 1 185 ? 23.140 -5.689 17.424 1.00 95.38 185 PRO A C 1
ATOM 1388 O O . PRO A 1 185 ? 23.031 -6.678 16.702 1.00 95.38 185 PRO A O 1
ATOM 1391 N N . HIS A 1 186 ? 22.114 -4.859 17.651 1.00 97.00 186 HIS A N 1
ATOM 1392 C CA . HIS A 1 186 ? 20.792 -4.974 17.016 1.00 97.00 186 HIS A CA 1
ATOM 1393 C C . HIS A 1 186 ? 20.607 -4.006 15.836 1.00 97.00 186 HIS A C 1
ATOM 1395 O O . HIS A 1 186 ? 19.499 -3.841 15.321 1.00 97.00 186 HIS A O 1
ATOM 1401 N N . ASP A 1 187 ? 21.669 -3.335 15.398 1.00 96.81 187 ASP A N 1
ATOM 1402 C CA . ASP A 1 187 ? 21.698 -2.628 14.126 1.00 96.81 187 ASP A CA 1
ATOM 1403 C C . ASP A 1 187 ? 22.520 -3.461 13.147 1.00 96.81 187 ASP A C 1
ATOM 1405 O O . ASP A 1 187 ? 23.719 -3.633 13.313 1.00 96.81 187 ASP A O 1
ATOM 1409 N N . HIS A 1 188 ? 21.879 -4.037 12.137 1.00 95.56 188 HIS A N 1
ATOM 1410 C CA . HIS A 1 188 ? 22.501 -4.989 11.227 1.00 95.56 188 HIS A CA 1
ATOM 1411 C C . HIS A 1 188 ? 22.744 -4.361 9.859 1.00 95.56 188 HIS A C 1
ATOM 1413 O O . HIS A 1 188 ? 21.842 -3.785 9.242 1.00 95.56 188 HIS A O 1
ATOM 1419 N N . PHE A 1 189 ? 23.958 -4.535 9.337 1.00 89.38 189 PHE A N 1
ATOM 1420 C CA . PHE A 1 189 ? 24.232 -4.208 7.947 1.00 89.38 189 PHE A CA 1
ATOM 1421 C C . PHE A 1 189 ? 23.637 -5.266 7.013 1.00 89.38 189 PHE A C 1
ATOM 1423 O O . PHE A 1 189 ? 23.960 -6.452 7.087 1.00 89.38 189 PHE A O 1
ATOM 1430 N N . ASP A 1 190 ? 22.806 -4.819 6.081 1.00 90.56 190 ASP A N 1
ATOM 1431 C CA . ASP A 1 190 ? 22.252 -5.627 5.010 1.00 90.56 190 ASP A CA 1
ATOM 1432 C C . ASP A 1 190 ? 22.264 -4.826 3.705 1.00 90.56 190 ASP A C 1
ATOM 1434 O O . ASP A 1 190 ? 21.379 -4.012 3.439 1.00 90.56 190 ASP A O 1
ATOM 1438 N N . ARG A 1 191 ? 23.269 -5.090 2.860 1.00 84.81 191 ARG A N 1
ATOM 1439 C CA . ARG A 1 191 ? 23.432 -4.443 1.546 1.00 84.81 191 ARG A CA 1
ATOM 1440 C C . ARG A 1 191 ? 22.212 -4.577 0.628 1.00 84.81 191 ARG A C 1
ATOM 1442 O O . ARG A 1 191 ? 22.080 -3.785 -0.301 1.00 84.81 191 ARG A O 1
ATOM 1449 N N . TYR A 1 192 ? 21.348 -5.571 0.853 1.00 88.19 192 TYR A N 1
ATOM 1450 C CA . TYR A 1 192 ? 20.172 -5.819 0.019 1.00 88.19 192 TYR A CA 1
ATOM 1451 C C . TYR A 1 192 ? 18.947 -5.010 0.451 1.00 88.19 192 TYR A C 1
ATOM 1453 O O . TYR A 1 192 ? 17.986 -4.915 -0.312 1.00 88.19 192 TYR A O 1
ATOM 1461 N N . VAL A 1 193 ? 18.985 -4.366 1.623 1.00 94.75 193 VAL A N 1
ATOM 1462 C CA . VAL A 1 193 ? 17.960 -3.410 2.064 1.00 94.75 193 VAL A CA 1
ATOM 1463 C C . VAL A 1 193 ? 18.125 -2.111 1.280 1.00 94.75 193 VAL A C 1
ATOM 1465 O O . VAL A 1 193 ? 18.630 -1.111 1.781 1.00 94.75 193 VAL A O 1
ATOM 1468 N N . PHE A 1 194 ? 17.714 -2.135 0.012 1.00 88.62 194 PHE A N 1
ATOM 1469 C CA . PHE A 1 194 ? 17.869 -1.012 -0.902 1.00 88.62 194 PHE A CA 1
ATOM 1470 C C . PHE A 1 194 ? 16.511 -0.439 -1.311 1.00 88.62 194 PHE A C 1
ATOM 1472 O O . PHE A 1 194 ? 15.759 -1.009 -2.106 1.00 88.62 194 PHE A O 1
ATOM 1479 N N . SER A 1 195 ? 16.201 0.718 -0.726 1.00 93.38 195 SER A N 1
ATOM 1480 C CA . SER A 1 195 ? 14.931 1.429 -0.857 1.00 93.38 195 SER A CA 1
ATOM 1481 C C . SER A 1 195 ? 13.693 0.545 -0.610 1.00 93.38 195 SER A C 1
ATOM 1483 O O . SER A 1 195 ? 12.824 0.445 -1.482 1.00 93.38 195 SER A O 1
ATOM 1485 N N . PRO A 1 196 ? 13.586 -0.115 0.561 1.00 97.56 196 PRO A N 1
ATOM 1486 C CA . PRO A 1 196 ? 12.480 -1.022 0.856 1.00 97.56 196 PRO A CA 1
ATOM 1487 C C . PRO A 1 196 ? 11.125 -0.294 0.894 1.00 97.56 196 PRO A C 1
ATOM 1489 O O . PRO A 1 196 ? 11.003 0.804 1.448 1.00 97.56 196 PRO A O 1
ATOM 1492 N N . LYS A 1 197 ? 10.092 -0.894 0.290 1.00 95.06 197 LYS A N 1
ATOM 1493 C CA . LYS A 1 197 ? 8.797 -0.234 0.031 1.00 95.06 197 LYS A CA 1
ATOM 1494 C C . LYS A 1 197 ? 7.623 -0.757 0.830 1.00 95.06 197 LYS A C 1
ATOM 1496 O O . LYS A 1 197 ? 6.800 0.054 1.246 1.00 95.06 197 LYS A O 1
ATOM 1501 N N . SER A 1 198 ? 7.570 -2.062 1.036 1.00 97.81 198 SER A N 1
ATOM 1502 C CA . SER A 1 198 ? 6.489 -2.734 1.741 1.00 97.81 198 SER A CA 1
ATOM 1503 C C . SER A 1 198 ? 7.049 -3.907 2.530 1.00 97.81 198 SER A C 1
ATOM 1505 O O . SER A 1 198 ? 8.067 -4.485 2.143 1.00 97.81 198 SER A O 1
ATOM 1507 N N . ALA A 1 199 ? 6.351 -4.275 3.596 1.00 98.31 199 ALA A N 1
ATOM 1508 C CA . ALA A 1 199 ? 6.571 -5.501 4.346 1.00 98.31 199 ALA A CA 1
ATOM 1509 C C . ALA A 1 199 ? 5.246 -6.271 4.424 1.00 98.31 199 ALA A C 1
ATOM 1511 O O . ALA A 1 199 ? 4.179 -5.657 4.346 1.00 98.31 199 ALA A O 1
ATOM 1512 N N . ARG A 1 200 ? 5.303 -7.595 4.562 1.00 98.31 200 ARG A N 1
ATOM 1513 C CA . ARG A 1 200 ? 4.132 -8.448 4.788 1.00 98.31 200 ARG A CA 1
ATOM 1514 C C . ARG A 1 200 ? 4.545 -9.721 5.517 1.00 98.31 200 ARG A C 1
ATOM 1516 O O . ARG A 1 200 ? 5.545 -10.330 5.153 1.00 98.31 200 ARG A O 1
ATOM 1523 N N . PHE A 1 201 ? 3.785 -10.111 6.531 1.00 98.50 201 PHE A N 1
ATOM 1524 C CA . PHE A 1 201 ? 3.977 -11.391 7.210 1.00 98.50 201 PHE A CA 1
ATOM 1525 C C . PHE A 1 201 ? 3.394 -12.541 6.378 1.00 98.50 201 PHE A C 1
ATOM 1527 O O . PHE A 1 201 ? 2.421 -12.342 5.644 1.00 98.50 201 PHE A O 1
ATOM 1534 N N . SER A 1 202 ? 3.982 -13.734 6.495 1.00 98.31 202 SER A N 1
ATOM 1535 C CA . SER A 1 202 ? 3.297 -14.980 6.137 1.00 98.31 202 SER A CA 1
ATOM 1536 C C . SER A 1 202 ? 2.056 -15.162 7.015 1.00 98.31 202 SER A C 1
ATOM 1538 O O . SER A 1 202 ? 1.952 -14.560 8.085 1.00 98.31 202 SER A O 1
ATOM 1540 N N . LEU A 1 203 ? 1.109 -15.987 6.563 1.00 96.50 203 LEU A N 1
ATOM 1541 C CA . LEU A 1 203 ? -0.163 -16.184 7.265 1.00 96.50 203 LEU A CA 1
ATOM 1542 C C . LEU A 1 203 ? 0.034 -16.688 8.704 1.00 96.50 203 LEU A C 1
ATOM 1544 O O . LEU A 1 203 ? -0.633 -16.220 9.618 1.00 96.50 203 LEU A O 1
ATOM 1548 N N . ASP A 1 204 ? 0.990 -17.594 8.900 1.00 96.25 204 ASP A N 1
ATOM 1549 C CA . ASP A 1 204 ? 1.375 -18.154 10.201 1.00 96.25 204 ASP A CA 1
ATOM 1550 C C . ASP A 1 204 ? 2.258 -17.218 11.051 1.00 96.25 204 ASP A C 1
ATOM 1552 O O . ASP A 1 204 ? 2.637 -17.561 12.168 1.00 96.25 204 ASP A O 1
ATOM 1556 N N . GLY A 1 205 ? 2.638 -16.053 10.519 1.00 97.06 205 GLY A N 1
ATOM 1557 C CA . GLY A 1 205 ? 3.528 -15.100 11.175 1.00 97.06 205 GLY A CA 1
ATOM 1558 C C . GLY A 1 205 ? 4.991 -15.539 11.272 1.00 97.06 205 GLY A C 1
ATOM 1559 O O . GLY A 1 205 ? 5.795 -14.794 11.826 1.00 97.06 205 GLY A O 1
ATOM 1560 N N . ALA A 1 206 ? 5.381 -16.698 10.733 1.00 97.62 206 ALA A N 1
ATOM 1561 C CA . ALA A 1 206 ? 6.743 -17.217 10.862 1.00 97.62 206 ALA A CA 1
ATOM 1562 C C . ALA A 1 206 ? 7.773 -16.423 10.039 1.00 97.62 206 ALA A C 1
ATOM 1564 O O . ALA A 1 206 ? 8.939 -16.301 10.440 1.00 97.62 206 ALA A O 1
ATOM 1565 N N . LYS A 1 207 ? 7.354 -1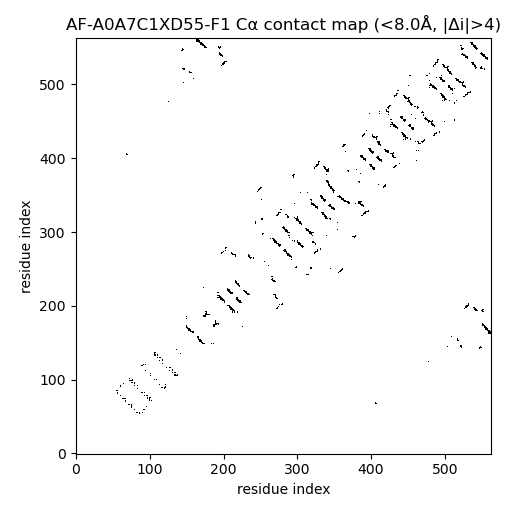5.869 8.894 1.00 98.56 207 LYS A N 1
ATOM 1566 C CA . LYS A 1 207 ? 8.203 -15.140 7.946 1.00 98.56 207 LYS A CA 1
ATOM 1567 C C . LYS A 1 207 ? 7.708 -13.719 7.704 1.00 98.56 207 LYS A C 1
ATOM 1569 O O . LYS A 1 207 ? 6.516 -13.435 7.772 1.00 98.56 207 LYS A O 1
ATOM 1574 N N . VAL A 1 208 ? 8.638 -12.837 7.348 1.00 98.62 208 VAL A N 1
ATOM 1575 C CA . VAL A 1 208 ? 8.360 -11.482 6.860 1.00 98.62 208 VAL A CA 1
ATOM 1576 C C . VAL A 1 208 ? 9.007 -11.291 5.498 1.00 98.62 208 VAL A C 1
ATOM 1578 O O . VAL A 1 208 ? 10.220 -11.442 5.345 1.00 98.62 208 VAL A O 1
ATOM 1581 N N . TYR A 1 209 ? 8.190 -10.922 4.520 1.00 98.81 209 TYR A N 1
ATOM 1582 C CA . TYR A 1 209 ? 8.588 -10.578 3.165 1.00 98.81 209 TYR A CA 1
ATOM 1583 C C . TYR A 1 209 ? 8.718 -9.065 3.041 1.00 98.81 209 TYR A C 1
ATOM 1585 O O . TYR A 1 209 ? 7.759 -8.334 3.289 1.00 98.81 209 TYR A O 1
ATOM 1593 N N . VAL A 1 210 ? 9.892 -8.579 2.641 1.00 98.81 210 VAL A N 1
ATOM 1594 C CA . VAL A 1 210 ? 10.163 -7.148 2.462 1.00 98.81 210 VAL A CA 1
ATOM 1595 C C . VAL A 1 210 ? 10.588 -6.867 1.030 1.00 98.81 210 VAL A C 1
ATOM 1597 O O . VAL A 1 210 ? 11.623 -7.340 0.570 1.00 98.81 210 VAL A O 1
ATOM 1600 N N . ASN A 1 211 ? 9.816 -6.046 0.326 1.00 98.56 211 ASN A N 1
ATOM 1601 C CA . ASN A 1 211 ? 10.120 -5.671 -1.051 1.00 98.56 211 ASN A CA 1
ATOM 1602 C C . ASN A 1 211 ? 11.193 -4.577 -1.085 1.00 98.56 211 ASN A C 1
ATOM 1604 O O . ASN A 1 211 ? 10.926 -3.427 -0.723 1.00 98.56 211 ASN A O 1
ATOM 1608 N N . ALA A 1 212 ? 12.394 -4.925 -1.546 1.00 96.06 212 ALA A N 1
ATOM 1609 C CA . ALA A 1 212 ? 13.503 -4.010 -1.791 1.00 96.06 212 ALA A CA 1
ATOM 1610 C C . ALA A 1 212 ? 13.443 -3.505 -3.240 1.00 96.06 212 ALA A C 1
ATOM 1612 O O . ALA A 1 212 ? 13.921 -4.161 -4.167 1.00 96.06 212 ALA A O 1
ATOM 1613 N N . LEU A 1 213 ? 12.836 -2.329 -3.438 1.00 93.19 213 LEU A N 1
ATOM 1614 C CA . LEU A 1 213 ? 12.513 -1.800 -4.768 1.00 93.19 213 LEU A CA 1
ATOM 1615 C C . LEU A 1 213 ? 13.746 -1.656 -5.662 1.00 93.19 213 LEU A C 1
ATOM 1617 O O . LEU A 1 213 ? 13.747 -2.125 -6.796 1.00 93.19 213 LEU A O 1
ATOM 1621 N N . GLU A 1 214 ? 14.774 -0.974 -5.161 1.00 87.19 214 GLU A N 1
ATOM 1622 C CA . GLU A 1 214 ? 16.003 -0.703 -5.917 1.00 87.19 214 GLU A CA 1
ATOM 1623 C C . GLU A 1 214 ? 16.971 -1.896 -5.861 1.00 87.19 214 GLU A C 1
ATOM 1625 O O . GLU A 1 214 ? 17.908 -1.989 -6.648 1.00 87.19 214 GLU A O 1
ATOM 1630 N N . GLY A 1 215 ? 16.705 -2.850 -4.963 1.00 86.81 215 GLY A N 1
ATOM 1631 C CA . GLY A 1 215 ? 17.393 -4.135 -4.885 1.00 86.81 215 GLY A CA 1
ATOM 1632 C C . GLY A 1 215 ? 16.820 -5.216 -5.807 1.00 86.81 215 GLY A C 1
ATOM 1633 O O . GLY A 1 215 ? 17.359 -6.322 -5.805 1.00 86.81 215 GLY A O 1
ATOM 1634 N N . PHE A 1 216 ? 15.743 -4.932 -6.555 1.00 92.12 216 PHE A N 1
ATOM 1635 C CA . PHE A 1 216 ? 15.061 -5.877 -7.456 1.00 92.12 216 PHE A CA 1
ATOM 1636 C C . PHE A 1 216 ? 14.777 -7.236 -6.797 1.00 92.12 216 PHE A C 1
ATOM 1638 O O . PHE A 1 216 ? 14.987 -8.290 -7.394 1.00 92.12 216 PHE A O 1
ATOM 1645 N N . SER A 1 217 ? 14.392 -7.229 -5.519 1.00 95.62 217 SER A N 1
ATOM 1646 C CA . SER A 1 217 ? 14.232 -8.463 -4.749 1.00 95.62 217 SER A CA 1
ATOM 1647 C C . SER A 1 217 ? 13.226 -8.333 -3.611 1.00 95.62 217 SER A C 1
ATOM 1649 O O . SER A 1 217 ? 12.952 -7.238 -3.115 1.00 95.62 217 SER A O 1
ATOM 1651 N N . THR A 1 218 ? 12.689 -9.473 -3.189 1.00 98.62 218 THR A N 1
ATOM 1652 C CA . THR A 1 218 ? 11.952 -9.612 -1.932 1.00 98.62 218 THR A CA 1
ATOM 1653 C C . THR A 1 218 ? 12.855 -10.318 -0.928 1.00 98.62 218 THR A C 1
ATOM 1655 O O . THR A 1 218 ? 13.322 -11.430 -1.163 1.00 98.62 218 THR A O 1
ATOM 1658 N N . LEU A 1 219 ? 13.150 -9.650 0.181 1.00 98.75 219 LEU A N 1
ATOM 1659 C CA . LEU A 1 219 ? 13.939 -10.191 1.282 1.00 98.75 219 LEU A CA 1
ATOM 1660 C C . LEU A 1 219 ? 13.024 -10.994 2.201 1.00 98.75 219 LEU A C 1
ATOM 1662 O O . LEU A 1 219 ? 11.910 -10.554 2.482 1.00 98.75 219 LEU A O 1
ATOM 1666 N N . VAL A 1 220 ? 13.499 -12.141 2.675 1.00 98.75 220 VAL A N 1
ATOM 1667 C CA . VAL A 1 220 ? 12.734 -13.028 3.556 1.00 98.75 220 VAL A CA 1
ATOM 1668 C C . VAL A 1 220 ? 13.440 -13.100 4.899 1.00 98.75 220 VAL A C 1
ATOM 1670 O O . VAL A 1 220 ? 14.615 -13.466 4.962 1.00 98.75 220 VAL A O 1
ATOM 1673 N N . TYR A 1 221 ? 12.737 -12.758 5.972 1.00 98.69 221 TYR A N 1
ATOM 1674 C CA . TYR A 1 221 ? 13.242 -12.808 7.342 1.00 98.69 221 TYR A CA 1
ATOM 1675 C C . TYR A 1 221 ? 12.398 -13.756 8.189 1.00 98.69 221 TYR A C 1
ATOM 1677 O O . TYR A 1 221 ? 11.189 -13.843 8.000 1.00 98.69 221 TYR A O 1
ATOM 1685 N N . ALA A 1 222 ? 13.017 -14.435 9.151 1.00 98.19 222 ALA A N 1
ATOM 1686 C CA . ALA A 1 222 ? 12.304 -15.121 10.218 1.00 98.19 222 ALA A CA 1
ATOM 1687 C C . ALA A 1 222 ? 11.793 -14.080 11.218 1.00 98.19 222 ALA A C 1
ATOM 1689 O O . ALA A 1 222 ? 12.581 -13.307 11.761 1.00 98.19 222 ALA A O 1
ATOM 1690 N N . ALA A 1 223 ? 10.492 -14.073 11.499 1.00 96.81 223 ALA A N 1
ATOM 1691 C CA . ALA A 1 223 ? 9.892 -13.093 12.404 1.00 96.81 223 ALA A CA 1
ATOM 1692 C C . ALA A 1 223 ? 10.324 -13.287 13.866 1.00 96.81 223 ALA A C 1
ATOM 1694 O O . ALA A 1 223 ? 10.473 -12.320 14.606 1.00 96.81 223 ALA A O 1
ATOM 1695 N N . ARG A 1 224 ? 10.555 -14.539 14.283 1.00 95.88 224 ARG A N 1
ATOM 1696 C CA . ARG A 1 224 ? 10.837 -14.894 15.685 1.00 95.88 224 ARG A CA 1
ATOM 1697 C C . ARG A 1 224 ? 12.180 -14.370 16.199 1.00 95.88 224 ARG A C 1
ATOM 1699 O O . ARG A 1 224 ? 12.301 -14.061 17.376 1.00 95.88 224 ARG A O 1
ATOM 1706 N N . ASN A 1 225 ? 13.201 -14.341 15.346 1.00 95.38 225 ASN A N 1
ATOM 1707 C CA . ASN A 1 225 ? 14.573 -13.983 15.732 1.00 95.38 225 ASN A CA 1
ATOM 1708 C C . ASN A 1 225 ? 15.245 -13.015 14.751 1.00 95.38 225 ASN A C 1
ATOM 1710 O O . ASN A 1 225 ? 16.456 -12.825 14.803 1.00 95.38 225 ASN A O 1
ATOM 1714 N N . TRP A 1 226 ? 14.463 -12.451 13.830 1.00 96.50 226 TRP A N 1
ATOM 1715 C CA . TRP A 1 226 ? 14.876 -11.425 12.875 1.00 96.50 226 TRP A CA 1
ATOM 1716 C C . TRP A 1 226 ? 16.045 -11.823 11.959 1.00 96.50 226 TRP A C 1
ATOM 1718 O O . TRP A 1 226 ? 16.709 -10.980 11.364 1.00 96.50 226 TRP A O 1
ATOM 1728 N N . ARG A 1 227 ? 16.297 -13.121 11.768 1.00 95.81 227 ARG A N 1
ATOM 1729 C CA . ARG A 1 227 ? 17.347 -13.592 10.856 1.00 95.81 227 ARG A CA 1
ATOM 1730 C C . ARG A 1 227 ? 16.873 -13.537 9.405 1.00 95.81 227 ARG A C 1
ATOM 1732 O O . ARG A 1 227 ? 15.806 -14.061 9.093 1.00 95.81 227 ARG A O 1
ATOM 1739 N N . ARG A 1 228 ? 17.687 -13.002 8.486 1.00 96.69 228 ARG A N 1
ATOM 1740 C CA . ARG A 1 228 ? 17.428 -13.137 7.040 1.00 96.69 228 ARG A CA 1
ATOM 1741 C C . ARG A 1 228 ? 17.521 -14.613 6.639 1.00 96.69 228 ARG A C 1
ATOM 1743 O O . ARG A 1 228 ? 18.574 -15.229 6.790 1.00 96.69 228 ARG A O 1
ATOM 1750 N N . LEU A 1 229 ? 16.420 -15.164 6.142 1.00 98.06 229 LEU A N 1
ATOM 1751 C CA . LEU A 1 229 ? 16.305 -16.536 5.647 1.00 98.06 229 LEU A CA 1
ATOM 1752 C C . LEU A 1 229 ? 16.756 -16.647 4.194 1.00 98.06 229 LEU A C 1
ATOM 1754 O O . LEU A 1 229 ? 17.428 -17.605 3.831 1.00 98.06 229 LEU A O 1
ATOM 1758 N N . GLY A 1 230 ? 16.416 -15.652 3.378 1.00 97.69 230 GLY A N 1
ATOM 1759 C CA . GLY A 1 230 ? 16.667 -15.712 1.948 1.00 97.69 230 GLY A CA 1
ATOM 1760 C C . GLY A 1 230 ? 16.373 -14.407 1.229 1.00 97.69 230 GLY A C 1
ATOM 1761 O O . GLY A 1 230 ? 16.056 -13.377 1.832 1.00 97.69 230 GLY A O 1
ATOM 1762 N N . ARG A 1 231 ? 16.520 -14.463 -0.091 1.00 97.25 231 ARG A N 1
ATOM 1763 C CA . ARG A 1 231 ? 16.252 -13.366 -1.015 1.00 97.25 231 ARG A CA 1
ATOM 1764 C C . ARG A 1 231 ? 15.700 -13.953 -2.304 1.00 97.25 231 ARG A C 1
ATOM 1766 O O . ARG A 1 231 ? 16.361 -14.775 -2.926 1.00 97.25 231 ARG A O 1
ATOM 1773 N N . ILE A 1 232 ? 14.534 -13.473 -2.701 1.00 98.44 232 ILE A N 1
ATOM 1774 C CA . ILE A 1 232 ? 13.859 -13.834 -3.943 1.00 98.44 232 ILE A CA 1
ATOM 1775 C C . ILE A 1 232 ? 14.221 -12.759 -4.963 1.00 98.44 232 ILE A C 1
ATOM 1777 O O . ILE A 1 232 ? 13.884 -11.588 -4.767 1.00 98.44 232 ILE A O 1
ATOM 1781 N N . GLU A 1 233 ? 14.976 -13.116 -6.000 1.00 95.62 233 GLU A N 1
ATOM 1782 C CA . GLU A 1 233 ? 15.390 -12.169 -7.038 1.00 95.62 233 GLU A CA 1
ATOM 1783 C C . GLU A 1 233 ? 14.313 -12.014 -8.114 1.00 95.62 233 GLU A C 1
ATOM 1785 O O . GLU A 1 233 ? 13.806 -12.992 -8.650 1.00 95.62 233 GLU A O 1
ATOM 1790 N N . HIS A 1 234 ? 14.011 -10.767 -8.474 1.00 94.56 234 HIS A N 1
ATOM 1791 C CA . HIS A 1 234 ? 13.063 -10.426 -9.537 1.00 94.56 234 HIS A CA 1
ATOM 1792 C C . HIS A 1 234 ? 13.821 -10.091 -10.816 1.00 94.56 234 HIS A C 1
ATOM 1794 O O . HIS A 1 234 ? 13.786 -8.958 -11.303 1.00 94.56 234 HIS A O 1
ATOM 1800 N N . ARG A 1 235 ? 14.587 -11.061 -11.315 1.00 91.62 235 ARG A N 1
ATOM 1801 C CA . ARG A 1 235 ? 15.340 -10.964 -12.568 1.00 91.62 235 ARG A CA 1
ATOM 1802 C C . ARG A 1 235 ? 14.835 -12.043 -13.502 1.00 91.62 235 ARG A C 1
ATOM 1804 O O . ARG A 1 235 ? 14.849 -13.210 -13.143 1.00 91.62 235 ARG A O 1
ATOM 1811 N N . PHE A 1 236 ? 14.398 -11.625 -14.677 1.00 92.12 236 PHE A N 1
ATOM 1812 C CA . PHE A 1 236 ? 13.814 -12.506 -15.670 1.00 92.12 236 PHE A CA 1
ATOM 1813 C C . PHE A 1 236 ? 14.671 -12.418 -16.924 1.00 92.12 236 PHE A C 1
ATOM 1815 O O . PHE A 1 236 ? 14.788 -11.351 -17.524 1.00 92.12 236 PHE A O 1
ATOM 1822 N N . GLY A 1 237 ? 15.338 -13.511 -17.265 1.00 91.56 237 GLY A N 1
ATOM 1823 C CA . GLY A 1 237 ? 16.101 -13.698 -18.489 1.00 91.56 237 GLY A CA 1
ATOM 1824 C C . GLY A 1 237 ? 15.539 -14.862 -19.310 1.00 91.56 237 GLY A C 1
ATOM 1825 O O . GLY A 1 237 ? 14.399 -15.282 -19.107 1.00 91.56 237 GLY A O 1
ATOM 1826 N N . PRO A 1 238 ? 16.326 -15.409 -20.252 1.00 92.19 238 PRO A N 1
ATOM 1827 C CA . PRO A 1 238 ? 15.918 -16.573 -21.037 1.00 92.19 238 PRO A CA 1
ATOM 1828 C C . PRO A 1 238 ? 15.550 -17.801 -20.189 1.00 92.19 238 PRO A C 1
ATOM 1830 O O . PRO A 1 238 ? 14.637 -18.532 -20.559 1.00 92.19 238 PRO A O 1
ATOM 1833 N N . ALA A 1 239 ? 16.221 -18.013 -19.051 1.00 92.62 239 ALA A N 1
ATOM 1834 C CA . ALA A 1 239 ? 15.965 -19.150 -18.163 1.00 92.62 239 ALA A CA 1
ATOM 1835 C C . ALA A 1 239 ? 14.598 -19.057 -17.461 1.00 92.62 239 ALA A C 1
ATOM 1837 O O . ALA A 1 239 ? 13.944 -20.070 -17.231 1.00 92.62 239 ALA A O 1
ATOM 1838 N N . GLU A 1 240 ? 14.128 -17.840 -17.189 1.00 94.38 240 GLU A N 1
ATOM 1839 C CA . GLU A 1 240 ? 12.850 -17.575 -16.525 1.00 94.38 240 GLU A CA 1
ATOM 1840 C C . GLU A 1 240 ? 11.681 -17.410 -17.506 1.00 94.38 240 GLU A C 1
ATOM 1842 O O . GLU A 1 240 ? 10.550 -17.177 -17.080 1.00 94.38 240 GLU A O 1
ATOM 1847 N N . ALA A 1 241 ? 11.914 -17.532 -18.818 1.00 88.31 241 ALA A N 1
ATOM 1848 C CA . ALA A 1 241 ? 10.892 -17.294 -19.839 1.00 88.31 241 ALA A CA 1
ATOM 1849 C C . ALA A 1 241 ? 9.635 -18.163 -19.645 1.00 88.31 241 ALA A C 1
ATOM 1851 O O . ALA A 1 241 ? 8.523 -17.706 -19.915 1.00 88.31 241 ALA A O 1
ATOM 1852 N N . ALA A 1 242 ? 9.799 -19.381 -19.118 1.00 91.12 242 ALA A N 1
ATOM 1853 C CA . ALA A 1 242 ? 8.698 -20.296 -18.828 1.00 91.12 242 ALA A CA 1
ATOM 1854 C C . ALA A 1 242 ? 7.725 -19.767 -17.755 1.00 91.12 242 ALA A C 1
ATOM 1856 O O . ALA A 1 242 ? 6.556 -20.141 -17.772 1.00 91.12 242 ALA A O 1
ATOM 1857 N N . LEU A 1 243 ? 8.154 -18.855 -16.871 1.00 94.38 243 LEU A N 1
ATOM 1858 C CA . LEU A 1 243 ? 7.287 -18.265 -15.840 1.00 94.38 243 LEU A CA 1
ATOM 1859 C C . LEU A 1 243 ? 6.154 -17.405 -16.424 1.00 94.38 243 LEU A C 1
ATOM 1861 O O . LEU A 1 243 ? 5.182 -17.139 -15.721 1.00 94.38 243 LEU A O 1
ATOM 1865 N N . PHE A 1 244 ? 6.284 -16.976 -17.682 1.00 89.94 244 PHE A N 1
ATOM 1866 C CA . PHE A 1 244 ? 5.296 -16.177 -18.417 1.00 89.94 244 PHE A CA 1
ATOM 1867 C C . PHE A 1 244 ? 4.408 -17.029 -19.338 1.00 89.94 244 PHE A C 1
ATOM 1869 O O . PHE A 1 244 ? 3.606 -16.492 -20.101 1.00 89.94 244 PHE A O 1
ATOM 1876 N N . ALA A 1 245 ? 4.582 -18.352 -19.345 1.00 84.62 245 ALA A N 1
ATOM 1877 C CA . ALA A 1 245 ? 3.810 -19.229 -20.213 1.00 84.62 245 ALA A CA 1
ATOM 1878 C C . ALA A 1 245 ? 2.337 -19.329 -19.770 1.00 84.62 245 ALA A C 1
ATOM 1880 O O . ALA A 1 245 ? 1.980 -19.079 -18.615 1.00 84.62 245 ALA A O 1
ATOM 1881 N N . GLY A 1 246 ? 1.471 -19.718 -20.711 1.00 77.94 246 GLY A N 1
ATOM 1882 C CA . GLY A 1 246 ? 0.069 -20.031 -20.421 1.00 77.94 246 GLY A CA 1
ATOM 1883 C C . GLY A 1 246 ? -0.787 -18.824 -20.029 1.00 77.94 246 GLY A C 1
ATOM 1884 O O . GLY A 1 246 ? -1.797 -18.987 -19.349 1.00 77.94 246 GLY A O 1
ATOM 1885 N N . GLU A 1 247 ? -0.395 -17.603 -20.401 1.00 77.38 247 GLU A N 1
ATOM 1886 C CA . GLU A 1 247 ? -1.232 -16.426 -20.177 1.00 77.38 247 GLU A CA 1
ATOM 1887 C C . GLU A 1 247 ? -2.572 -16.552 -20.922 1.00 77.38 247 GLU A C 1
ATOM 1889 O O . GLU A 1 247 ? -2.626 -16.572 -22.151 1.00 77.38 247 GLU A O 1
ATOM 1894 N N . ALA A 1 248 ? -3.662 -16.626 -20.157 1.00 74.88 248 ALA A N 1
ATOM 1895 C CA . ALA A 1 248 ? -5.021 -16.763 -20.664 1.00 74.88 248 ALA A CA 1
ATOM 1896 C C . ALA A 1 248 ? -5.868 -15.517 -20.359 1.00 74.88 248 ALA A C 1
ATOM 1898 O O . ALA A 1 248 ? -5.663 -14.820 -19.359 1.00 74.88 248 ALA A O 1
ATOM 1899 N N . GLY A 1 249 ? -6.871 -15.274 -21.206 1.00 81.56 249 GLY A N 1
ATOM 1900 C CA . GLY A 1 249 ? -7.744 -14.100 -21.133 1.00 81.56 249 GLY A CA 1
ATOM 1901 C C . GLY A 1 249 ? -7.271 -12.936 -22.012 1.00 81.56 249 GLY A C 1
ATOM 1902 O O . GLY A 1 249 ? -6.247 -13.044 -22.692 1.00 81.56 249 GLY A O 1
ATOM 1903 N N . PRO A 1 250 ? -8.018 -11.817 -22.040 1.00 83.38 250 PRO A N 1
ATOM 1904 C CA . PRO A 1 250 ? -7.691 -10.693 -22.904 1.00 83.38 250 PRO A CA 1
ATOM 1905 C C . PRO A 1 250 ? -6.341 -10.094 -22.511 1.00 83.38 250 PRO A C 1
ATOM 1907 O O . PRO A 1 250 ? -6.065 -9.875 -21.327 1.00 83.38 250 PRO A O 1
ATOM 1910 N N . ALA A 1 251 ? -5.503 -9.807 -23.506 1.00 85.00 251 ALA A N 1
ATOM 1911 C CA . ALA A 1 251 ? -4.369 -8.918 -23.304 1.00 85.00 251 ALA A CA 1
ATOM 1912 C C . ALA A 1 251 ? -4.908 -7.570 -22.811 1.00 85.00 251 ALA A C 1
ATOM 1914 O O . ALA A 1 251 ? -5.862 -7.023 -23.369 1.00 85.00 251 ALA A O 1
ATOM 1915 N N . TRP A 1 252 ? -4.346 -7.055 -21.721 1.00 88.00 252 TRP A N 1
ATOM 1916 C CA . TRP A 1 252 ? -4.740 -5.738 -21.231 1.00 88.00 252 TRP A CA 1
ATOM 1917 C C . TRP A 1 252 ? -4.142 -4.637 -22.090 1.00 88.00 252 TRP A C 1
ATOM 1919 O O . TRP A 1 252 ? -4.809 -3.632 -22.329 1.00 88.00 252 TRP A O 1
ATOM 1929 N N . LEU A 1 253 ? -2.891 -4.824 -22.515 1.00 84.19 253 LEU A N 1
ATOM 1930 C CA . LEU A 1 253 ? -2.123 -3.870 -23.296 1.00 84.19 253 LEU A CA 1
ATOM 1931 C C . LEU A 1 253 ? -1.125 -4.566 -24.202 1.00 84.19 253 LEU A C 1
ATOM 1933 O O . LEU A 1 253 ? -0.472 -5.520 -23.791 1.00 84.19 253 LEU A O 1
ATOM 1937 N N . ASP A 1 254 ? -0.972 -4.010 -25.396 1.00 78.62 254 ASP A N 1
ATOM 1938 C CA . ASP A 1 254 ? -0.004 -4.476 -26.374 1.00 78.62 254 ASP A CA 1
ATOM 1939 C C . ASP A 1 254 ? 1.361 -3.810 -26.172 1.00 78.62 254 ASP A C 1
ATOM 1941 O O . ASP A 1 254 ? 1.479 -2.698 -25.642 1.00 78.62 254 ASP A O 1
ATOM 1945 N N . PHE A 1 255 ? 2.405 -4.487 -26.647 1.00 78.00 255 PHE A N 1
ATOM 1946 C CA . PHE A 1 255 ? 3.712 -3.878 -26.862 1.00 78.00 255 PHE A CA 1
ATOM 1947 C C . PHE A 1 255 ? 3.732 -3.273 -28.275 1.00 78.00 255 PHE A C 1
ATOM 1949 O O . PHE A 1 255 ? 3.701 -4.032 -29.245 1.00 78.00 255 PHE A O 1
ATOM 1956 N N . PRO A 1 256 ? 3.768 -1.936 -28.422 1.00 75.25 256 PRO A N 1
ATOM 1957 C CA . PRO A 1 256 ? 3.731 -1.296 -29.732 1.00 75.25 256 PRO A CA 1
ATOM 1958 C C . PRO A 1 256 ? 4.942 -1.712 -30.589 1.00 75.25 256 PRO A C 1
ATOM 1960 O O . PRO A 1 256 ? 6.073 -1.633 -30.094 1.00 75.25 256 PRO A O 1
ATOM 1963 N N . PRO A 1 257 ? 4.755 -2.126 -31.860 1.00 72.50 257 PRO A N 1
ATOM 1964 C CA . PRO A 1 257 ? 5.856 -2.532 -32.739 1.00 72.50 257 PRO A CA 1
ATOM 1965 C C . PRO A 1 257 ? 6.954 -1.469 -32.878 1.00 72.50 257 PRO A C 1
ATOM 1967 O O . PRO A 1 257 ? 8.143 -1.792 -32.902 1.00 72.50 257 PRO A O 1
ATOM 1970 N N . GLU A 1 258 ? 6.574 -0.190 -32.903 1.00 71.81 258 GLU A N 1
ATOM 1971 C CA . GLU A 1 258 ? 7.480 0.956 -32.998 1.00 71.81 258 GLU A CA 1
ATOM 1972 C C . GLU A 1 258 ? 8.416 1.113 -31.791 1.00 71.81 258 GLU A C 1
ATOM 1974 O O . GLU A 1 258 ? 9.443 1.781 -31.899 1.00 71.81 258 GLU A O 1
ATOM 1979 N N . ALA A 1 259 ? 8.116 0.474 -30.655 1.00 70.12 259 ALA A N 1
ATOM 1980 C CA . ALA A 1 259 ? 9.006 0.471 -29.498 1.00 70.12 259 ALA A CA 1
ATOM 1981 C C . ALA A 1 259 ? 10.216 -0.469 -29.671 1.00 70.12 259 ALA A C 1
ATOM 1983 O O . ALA A 1 259 ? 11.100 -0.477 -28.817 1.00 70.12 259 ALA A O 1
ATOM 1984 N N . GLY A 1 260 ? 10.278 -1.265 -30.751 1.00 73.12 260 GLY A N 1
ATOM 1985 C CA . GLY A 1 260 ? 11.438 -2.109 -31.069 1.00 73.12 260 GLY A CA 1
ATOM 1986 C C . GLY A 1 260 ? 11.705 -3.224 -30.050 1.00 73.12 260 GLY A C 1
ATOM 1987 O O . GLY A 1 260 ? 12.823 -3.738 -29.962 1.00 73.12 260 GLY A O 1
ATOM 1988 N N . ILE A 1 261 ? 10.691 -3.594 -29.266 1.00 76.31 261 ILE A N 1
ATOM 1989 C CA . ILE A 1 261 ? 10.786 -4.577 -28.188 1.00 76.31 261 ILE A CA 1
ATOM 1990 C C . ILE A 1 261 ? 10.946 -5.988 -28.762 1.00 76.31 261 ILE A C 1
ATOM 1992 O O . ILE A 1 261 ? 10.040 -6.511 -29.403 1.00 76.31 261 ILE A O 1
ATOM 1996 N N . ARG A 1 262 ? 12.082 -6.639 -28.480 1.00 76.81 262 ARG A N 1
ATOM 1997 C CA . ARG A 1 262 ? 12.356 -8.020 -28.930 1.00 76.81 262 ARG A CA 1
ATOM 1998 C C . ARG A 1 262 ? 12.132 -9.089 -27.860 1.00 76.81 262 ARG A C 1
ATOM 2000 O O . ARG A 1 262 ? 11.855 -10.231 -28.198 1.00 76.81 262 ARG A O 1
ATOM 2007 N N . ALA A 1 263 ? 12.258 -8.734 -26.582 1.00 83.69 263 ALA A N 1
ATOM 2008 C CA . ALA A 1 263 ? 12.161 -9.671 -25.461 1.00 83.69 263 ALA A CA 1
ATOM 2009 C C . ALA A 1 263 ? 11.383 -9.040 -24.289 1.00 83.69 263 ALA A C 1
ATOM 2011 O O . ALA A 1 263 ? 11.988 -8.660 -23.286 1.00 83.69 263 ALA A O 1
ATOM 2012 N N . PRO A 1 264 ? 10.046 -8.897 -24.393 1.00 83.19 264 PRO A N 1
ATOM 2013 C CA . PRO A 1 264 ? 9.239 -8.181 -23.397 1.00 83.19 264 PRO A CA 1
ATOM 2014 C C . PRO A 1 264 ? 9.314 -8.797 -21.994 1.00 83.19 264 PRO A C 1
ATOM 2016 O O . PRO A 1 264 ? 9.153 -8.089 -21.001 1.00 83.19 264 PRO A O 1
ATOM 2019 N N . ASN A 1 265 ? 9.604 -10.096 -21.903 1.00 87.44 265 ASN A N 1
ATOM 2020 C CA . ASN A 1 265 ? 9.664 -10.846 -20.647 1.00 87.44 265 ASN A CA 1
ATOM 2021 C C . ASN A 1 265 ? 11.068 -10.900 -20.028 1.00 87.44 265 ASN A C 1
ATOM 2023 O O . ASN A 1 265 ? 11.255 -11.568 -19.016 1.00 87.44 265 ASN A O 1
ATOM 2027 N N . GLN A 1 266 ? 12.047 -10.191 -20.601 1.00 87.94 266 GLN A N 1
ATOM 2028 C CA . GLN A 1 266 ? 13.393 -10.105 -20.041 1.00 87.94 266 GLN A CA 1
ATOM 2029 C C . GLN A 1 266 ? 13.621 -8.744 -19.378 1.00 87.94 266 GLN A C 1
ATOM 2031 O O . GLN A 1 266 ? 13.781 -7.729 -20.055 1.00 87.94 266 GLN A O 1
ATOM 2036 N N . PHE A 1 267 ? 13.600 -8.703 -18.044 1.00 88.56 267 PHE A N 1
ATOM 2037 C CA . PHE A 1 267 ? 13.757 -7.473 -17.265 1.00 88.56 267 PHE A CA 1
ATOM 2038 C C . PHE A 1 267 ? 14.165 -7.752 -15.812 1.00 88.56 267 PHE A C 1
ATOM 2040 O O . PHE A 1 267 ? 13.979 -8.840 -15.275 1.00 88.56 267 PHE A O 1
ATOM 2047 N N . ALA A 1 268 ? 14.674 -6.723 -15.133 1.00 86.25 268 ALA A N 1
ATOM 2048 C CA . ALA A 1 268 ? 14.762 -6.683 -13.674 1.00 86.25 268 ALA A CA 1
ATOM 2049 C C . ALA A 1 268 ? 13.572 -5.893 -13.106 1.00 86.25 268 ALA A C 1
ATOM 2051 O O . ALA A 1 268 ? 13.409 -4.702 -13.405 1.00 86.25 268 ALA A O 1
ATOM 2052 N N . GLY A 1 269 ? 12.737 -6.562 -12.312 1.00 86.88 269 GLY A N 1
ATOM 2053 C CA . GLY A 1 269 ? 11.498 -6.035 -11.748 1.00 86.88 269 GLY A CA 1
ATOM 2054 C C . GLY A 1 269 ? 11.726 -5.298 -10.434 1.00 86.88 269 GLY A C 1
ATOM 2055 O O . GLY A 1 269 ? 12.372 -5.809 -9.524 1.00 86.88 269 GLY A O 1
ATOM 2056 N N . LYS A 1 270 ? 11.183 -4.085 -10.314 1.00 91.12 270 LYS A N 1
ATOM 2057 C CA . LYS A 1 270 ? 11.230 -3.301 -9.070 1.00 91.12 270 LYS A CA 1
ATOM 2058 C C . LYS A 1 270 ? 9.968 -3.558 -8.225 1.00 91.12 270 LYS A C 1
ATOM 2060 O O . LYS A 1 270 ? 8.942 -2.959 -8.560 1.00 91.12 270 LYS A O 1
ATOM 2065 N N . PRO A 1 271 ? 10.001 -4.403 -7.170 1.00 96.00 271 PRO A N 1
ATOM 2066 C CA . PRO A 1 271 ? 8.811 -4.779 -6.395 1.00 96.00 271 PRO A CA 1
ATOM 2067 C C . PRO A 1 271 ? 8.299 -3.634 -5.518 1.00 96.00 271 PRO A C 1
ATOM 2069 O O . PRO A 1 271 ? 9.089 -2.912 -4.906 1.00 96.00 271 PRO A O 1
ATOM 2072 N N . VAL A 1 272 ? 6.978 -3.466 -5.431 1.00 94.50 272 VAL A N 1
ATOM 2073 C CA . VAL A 1 272 ? 6.375 -2.268 -4.814 1.00 94.50 272 VAL A CA 1
ATOM 2074 C C . VAL A 1 272 ? 5.599 -2.569 -3.539 1.00 94.50 272 VAL A C 1
ATOM 2076 O O . VAL A 1 272 ? 5.963 -2.069 -2.481 1.00 94.50 272 VAL A O 1
ATOM 2079 N N . GLU A 1 273 ? 4.522 -3.336 -3.668 1.00 96.50 273 GLU A N 1
ATOM 2080 C CA . GLU A 1 273 ? 3.605 -3.745 -2.601 1.00 96.50 273 GLU A CA 1
ATOM 2081 C C . GLU A 1 273 ? 3.458 -5.265 -2.656 1.00 96.50 273 GLU A C 1
ATOM 2083 O O . GLU A 1 273 ? 4.061 -5.924 -3.505 1.00 96.50 273 GLU A O 1
ATOM 2088 N N . SER A 1 274 ? 2.665 -5.838 -1.757 1.00 98.12 274 SER A N 1
ATOM 2089 C CA . SER A 1 274 ? 2.283 -7.242 -1.869 1.00 98.12 274 SER A CA 1
ATOM 2090 C C . SER A 1 274 ? 0.943 -7.537 -1.210 1.00 98.12 274 SER A C 1
ATOM 2092 O O . SER A 1 274 ? 0.514 -6.808 -0.309 1.00 98.12 274 SER A O 1
ATOM 2094 N N . ALA A 1 275 ? 0.310 -8.626 -1.639 1.00 98.38 275 ALA A N 1
ATOM 2095 C CA . ALA A 1 275 ? -0.874 -9.193 -1.007 1.00 98.38 275 ALA A CA 1
ATOM 2096 C C . ALA A 1 275 ? -0.762 -10.716 -0.967 1.00 98.38 275 ALA A C 1
ATOM 2098 O O . ALA A 1 275 ? -0.251 -11.329 -1.900 1.00 98.38 275 ALA A O 1
ATOM 2099 N N . LEU A 1 276 ? -1.220 -11.307 0.131 1.00 98.12 276 LEU A N 1
ATOM 2100 C CA . LEU A 1 276 ? -1.217 -12.750 0.332 1.00 98.12 276 LEU A CA 1
ATOM 2101 C C . LEU A 1 276 ? -2.582 -13.312 -0.072 1.00 98.12 276 LEU A C 1
ATOM 2103 O O . LEU A 1 276 ? -3.599 -12.659 0.178 1.00 98.12 276 LEU A O 1
ATOM 2107 N N . SER A 1 277 ? -2.612 -14.495 -0.679 1.00 97.88 277 SER A N 1
ATOM 2108 C CA . SER A 1 277 ? -3.846 -15.268 -0.805 1.00 97.88 277 SER A CA 1
ATOM 2109 C C . SER A 1 277 ? -4.400 -15.629 0.584 1.00 97.88 277 SER A C 1
ATOM 2111 O O . SER A 1 277 ? -3.624 -15.716 1.540 1.00 97.88 277 SER A O 1
ATOM 2113 N N . PRO A 1 278 ? -5.724 -15.833 0.735 1.00 96.44 278 PRO A N 1
ATOM 2114 C CA . PRO A 1 278 ? -6.323 -16.122 2.042 1.00 96.44 278 PRO A CA 1
ATOM 2115 C C . PRO A 1 278 ? -5.756 -17.367 2.734 1.00 96.44 278 PRO A C 1
ATOM 2117 O O . PRO A 1 278 ? -5.663 -17.396 3.955 1.00 96.44 278 PRO A O 1
ATOM 2120 N N . ASP A 1 279 ? -5.345 -18.370 1.957 1.00 95.94 279 ASP A N 1
ATOM 2121 C CA . ASP A 1 279 ? -4.706 -19.603 2.436 1.00 95.94 279 ASP A CA 1
ATOM 2122 C C . ASP A 1 279 ? -3.212 -19.438 2.771 1.00 95.94 279 ASP A C 1
ATOM 2124 O O . ASP A 1 279 ? -2.571 -20.365 3.258 1.00 95.94 279 ASP A O 1
ATOM 2128 N N . GLY A 1 280 ? -2.634 -18.266 2.507 1.00 97.12 280 GLY A N 1
ATOM 2129 C CA . GLY A 1 280 ? -1.237 -17.977 2.781 1.00 97.12 280 GLY A CA 1
ATOM 2130 C C . GLY A 1 280 ? -0.245 -18.475 1.735 1.00 97.12 280 GLY A C 1
ATOM 2131 O O . GLY A 1 280 ? 0.940 -18.166 1.861 1.00 97.12 280 GLY A O 1
ATOM 2132 N N . ARG A 1 281 ? -0.687 -19.218 0.714 1.00 96.06 281 ARG A N 1
ATOM 2133 C CA . ARG A 1 281 ? 0.202 -19.929 -0.216 1.00 96.06 281 ARG A CA 1
ATOM 2134 C C . ARG A 1 281 ? 0.867 -19.021 -1.245 1.00 96.06 281 ARG A C 1
ATOM 2136 O O . ARG A 1 281 ? 2.040 -19.210 -1.546 1.00 96.06 281 ARG A O 1
ATOM 2143 N N . ILE A 1 282 ? 0.141 -18.051 -1.796 1.00 98.44 282 ILE A N 1
ATOM 2144 C CA . ILE A 1 282 ? 0.621 -17.199 -2.889 1.00 98.44 282 ILE A CA 1
ATOM 2145 C C . ILE A 1 282 ? 0.780 -15.760 -2.412 1.00 98.44 282 ILE A C 1
ATOM 2147 O O . ILE A 1 282 ? -0.184 -15.097 -2.027 1.00 98.44 282 ILE A O 1
ATOM 2151 N N . LEU A 1 283 ? 2.004 -15.245 -2.504 1.00 98.75 283 LEU A N 1
ATOM 2152 C CA . LEU A 1 283 ? 2.309 -13.831 -2.329 1.00 98.75 283 LEU A CA 1
ATOM 2153 C C . LEU A 1 283 ? 2.391 -13.148 -3.699 1.00 98.75 283 LEU A C 1
ATOM 2155 O O . LEU A 1 283 ? 3.288 -13.417 -4.498 1.00 98.75 283 LEU A O 1
ATOM 2159 N N . TRP A 1 284 ? 1.462 -12.232 -3.951 1.00 98.75 284 TRP A N 1
ATOM 2160 C CA . TRP A 1 284 ? 1.400 -11.427 -5.167 1.00 98.75 284 TRP A CA 1
ATOM 2161 C C . TRP A 1 284 ? 2.277 -10.189 -5.038 1.00 98.75 284 TRP A C 1
ATOM 2163 O O . TRP A 1 284 ? 2.140 -9.444 -4.064 1.00 98.75 284 TRP A O 1
ATOM 2173 N N . VAL A 1 285 ? 3.137 -9.930 -6.026 1.00 98.62 285 VAL A N 1
ATOM 2174 C CA . VAL A 1 285 ? 4.087 -8.807 -6.008 1.00 98.62 285 VAL A CA 1
ATOM 2175 C C . VAL A 1 285 ? 4.093 -8.067 -7.355 1.00 98.62 285 VAL A C 1
ATOM 2177 O O . VAL A 1 285 ? 4.622 -8.592 -8.332 1.00 98.62 285 VAL A O 1
ATOM 2180 N N . PRO A 1 286 ? 3.517 -6.853 -7.456 1.00 97.06 286 PRO A N 1
ATOM 2181 C CA . PRO A 1 286 ? 3.605 -6.020 -8.658 1.00 97.06 286 PRO A CA 1
ATOM 2182 C C . PRO A 1 286 ? 4.981 -5.356 -8.835 1.00 97.06 286 PRO A C 1
ATOM 2184 O O . PRO A 1 286 ? 5.626 -4.964 -7.854 1.00 97.06 286 PRO A O 1
ATOM 2187 N N . TYR A 1 287 ? 5.376 -5.130 -10.096 1.00 89.69 287 TYR A N 1
ATOM 2188 C CA . TYR A 1 287 ? 6.671 -4.547 -10.472 1.00 89.69 287 TYR A CA 1
ATOM 2189 C C . TYR A 1 287 ? 6.593 -3.372 -11.433 1.00 89.69 287 TYR A C 1
ATOM 2191 O O . TYR A 1 287 ? 5.741 -3.313 -12.311 1.00 89.69 287 TYR A O 1
ATOM 2199 N N . TYR A 1 288 ? 7.621 -2.522 -11.393 1.00 82.56 288 TYR A N 1
ATOM 2200 C CA . TYR A 1 288 ? 7.995 -1.713 -12.559 1.00 82.56 288 TYR A CA 1
ATOM 2201 C C . TYR A 1 288 ? 9.029 -2.441 -13.416 1.00 82.56 288 TYR A C 1
ATOM 2203 O O . TYR A 1 288 ? 9.998 -2.977 -12.872 1.00 82.56 288 TYR A O 1
ATOM 2211 N N . ARG A 1 289 ? 8.904 -2.341 -14.744 1.00 81.69 289 ARG A N 1
ATOM 2212 C CA . ARG A 1 289 ? 9.903 -2.824 -15.713 1.00 81.69 289 ARG A CA 1
ATOM 2213 C C . ARG A 1 289 ? 10.896 -1.729 -16.143 1.00 81.69 289 ARG A C 1
ATOM 2215 O O . ARG A 1 289 ? 11.225 -1.625 -17.312 1.00 81.69 289 ARG A O 1
ATOM 2222 N N . ARG A 1 290 ? 11.403 -0.881 -15.234 1.00 67.50 290 ARG A N 1
ATOM 2223 C CA . ARG A 1 290 ? 12.236 0.287 -15.638 1.00 67.50 290 ARG A CA 1
ATOM 2224 C C . ARG A 1 290 ? 13.609 -0.045 -16.230 1.00 67.50 290 ARG A C 1
ATOM 2226 O O . ARG A 1 290 ? 14.216 0.816 -16.844 1.00 67.50 290 ARG A O 1
ATOM 2233 N N . SER A 1 291 ? 14.102 -1.263 -16.029 1.00 64.44 291 SER A N 1
ATOM 2234 C CA . SER A 1 291 ? 15.301 -1.764 -16.720 1.00 64.44 291 SER A CA 1
ATOM 2235 C C . SER A 1 291 ? 15.067 -1.994 -18.219 1.00 64.44 291 SER A C 1
ATOM 2237 O O . SER A 1 291 ? 16.022 -2.105 -18.975 1.00 64.44 291 SER A O 1
ATOM 2239 N N . PHE A 1 292 ? 13.801 -2.064 -18.619 1.00 69.94 292 PHE A N 1
ATOM 2240 C CA . PHE A 1 292 ? 13.327 -2.376 -19.959 1.00 69.94 292 PHE A CA 1
ATOM 2241 C C . PHE A 1 292 ? 12.568 -1.191 -20.588 1.00 69.94 292 PHE A C 1
ATOM 2243 O O . PHE A 1 292 ? 12.656 -0.961 -21.787 1.00 69.94 292 PHE A O 1
ATOM 2250 N N . ASP A 1 293 ? 11.862 -0.407 -19.771 1.00 74.12 293 ASP A N 1
ATOM 2251 C CA . ASP A 1 293 ? 11.089 0.765 -20.174 1.00 74.12 293 ASP A CA 1
ATOM 2252 C C . ASP A 1 293 ? 11.308 1.911 -19.181 1.00 74.12 293 ASP A C 1
ATOM 2254 O O . ASP A 1 293 ? 10.656 2.014 -18.134 1.00 74.12 293 ASP A O 1
ATOM 2258 N N . GLU A 1 294 ? 12.275 2.766 -19.504 1.00 75.00 294 GLU A N 1
ATOM 2259 C CA . GLU A 1 294 ? 12.721 3.860 -18.643 1.00 75.00 294 GLU A CA 1
ATOM 2260 C C . GLU A 1 294 ? 11.568 4.800 -18.258 1.00 75.00 294 GLU A C 1
ATOM 2262 O O . GLU A 1 294 ? 11.431 5.172 -17.086 1.00 75.00 294 GLU A O 1
ATOM 2267 N N . PHE A 1 295 ? 10.692 5.118 -19.211 1.00 77.94 295 PHE A N 1
ATOM 2268 C CA . PHE A 1 295 ? 9.551 6.015 -19.019 1.00 77.94 295 PHE A CA 1
ATOM 2269 C C . PHE A 1 295 ? 8.336 5.318 -18.393 1.00 77.94 295 PHE A C 1
ATOM 2271 O O . PHE A 1 295 ? 7.410 5.993 -17.962 1.00 77.94 295 PHE A O 1
ATOM 2278 N N . ALA A 1 296 ? 8.349 3.988 -18.269 1.00 81.44 296 ALA A N 1
ATOM 2279 C CA . ALA A 1 296 ? 7.287 3.193 -17.650 1.00 81.44 296 ALA A CA 1
ATOM 2280 C C . ALA A 1 296 ? 5.895 3.372 -18.314 1.00 81.44 296 ALA A C 1
ATOM 2282 O O . ALA A 1 296 ? 4.868 3.440 -17.633 1.00 81.44 296 ALA A O 1
ATOM 2283 N N . ARG A 1 297 ? 5.888 3.449 -19.650 1.00 82.12 297 ARG A N 1
ATOM 2284 C CA . ARG A 1 297 ? 4.723 3.581 -20.544 1.00 82.12 297 ARG A CA 1
ATOM 2285 C C . ARG A 1 297 ? 4.179 2.237 -21.046 1.00 82.12 297 ARG A C 1
ATOM 2287 O O . ARG A 1 297 ? 3.062 2.185 -21.547 1.00 82.12 297 ARG A O 1
ATOM 2294 N N . LEU A 1 298 ? 4.968 1.175 -20.946 1.00 86.12 298 LEU A N 1
ATOM 2295 C CA . LEU A 1 298 ? 4.692 -0.160 -21.462 1.00 86.12 298 LEU A CA 1
ATOM 2296 C C . LEU A 1 298 ? 4.052 -1.065 -20.394 1.00 86.12 298 LEU A C 1
ATOM 2298 O O . LEU A 1 298 ? 4.120 -0.764 -19.190 1.00 86.12 298 LEU A O 1
ATOM 2302 N N . PRO A 1 299 ? 3.436 -2.190 -20.815 1.00 87.69 299 PRO A N 1
ATOM 2303 C CA . PRO A 1 299 ? 2.926 -3.196 -19.891 1.00 87.69 299 PRO A CA 1
ATOM 2304 C C . PRO A 1 299 ? 3.994 -3.607 -18.873 1.00 87.69 299 PRO A C 1
ATOM 2306 O O . PRO A 1 299 ? 5.170 -3.785 -19.200 1.00 87.69 299 PRO A O 1
ATOM 2309 N N . SER A 1 300 ? 3.589 -3.730 -17.611 1.00 92.31 300 SER A N 1
ATOM 2310 C CA . SER A 1 300 ? 4.469 -4.163 -16.523 1.00 92.31 300 SER A CA 1
ATOM 2311 C C . SER A 1 300 ? 4.148 -5.600 -16.107 1.00 92.31 300 SER A C 1
ATOM 2313 O O . SER A 1 300 ? 3.755 -6.401 -16.949 1.00 92.31 300 SER A O 1
ATOM 2315 N N . ALA A 1 301 ? 4.429 -6.001 -14.867 1.00 93.75 301 ALA A N 1
ATOM 2316 C CA . ALA A 1 301 ? 4.253 -7.383 -14.430 1.00 93.75 301 ALA A CA 1
ATOM 2317 C C . ALA A 1 301 ? 3.806 -7.486 -12.970 1.00 93.75 301 ALA A C 1
ATOM 2319 O O . ALA A 1 301 ? 4.028 -6.571 -12.170 1.00 93.75 301 ALA A O 1
ATOM 2320 N N . VAL A 1 302 ? 3.266 -8.651 -12.628 1.00 96.75 302 VAL A N 1
ATOM 2321 C CA . VAL A 1 302 ? 3.048 -9.145 -11.268 1.00 96.75 302 VAL A CA 1
ATOM 2322 C C . VAL A 1 302 ? 3.598 -10.566 -11.177 1.00 96.75 302 VAL A C 1
ATOM 2324 O O . VAL A 1 302 ? 3.355 -11.364 -12.078 1.00 96.75 302 VAL A O 1
ATOM 2327 N N . ALA A 1 303 ? 4.346 -10.895 -10.121 1.00 97.50 303 ALA A N 1
ATOM 2328 C CA . ALA A 1 303 ? 4.746 -12.278 -9.864 1.00 97.50 303 ALA A CA 1
ATOM 2329 C C . ALA A 1 303 ? 3.959 -12.868 -8.713 1.00 97.50 303 ALA A C 1
ATOM 2331 O O . ALA A 1 303 ? 3.489 -12.169 -7.810 1.00 97.50 303 ALA A O 1
ATOM 2332 N N . LEU A 1 304 ? 3.885 -14.186 -8.770 1.00 98.19 304 LEU A N 1
ATOM 2333 C CA . LEU A 1 304 ? 3.300 -15.050 -7.779 1.00 98.19 304 LEU A CA 1
ATOM 2334 C C . LEU A 1 304 ? 4.439 -15.835 -7.152 1.00 98.19 304 LEU A C 1
ATOM 2336 O O . LEU A 1 304 ? 5.151 -16.574 -7.835 1.00 98.19 304 LEU A O 1
ATOM 2340 N N . ILE A 1 305 ? 4.621 -15.638 -5.855 1.00 98.69 305 ILE A N 1
ATOM 2341 C CA . ILE A 1 305 ? 5.620 -16.338 -5.058 1.00 98.69 305 ILE A CA 1
ATOM 2342 C C . ILE A 1 305 ? 4.893 -17.399 -4.242 1.00 98.69 305 ILE A C 1
ATOM 2344 O O . ILE A 1 305 ? 3.984 -17.054 -3.486 1.00 98.69 305 ILE A O 1
ATOM 2348 N N . ASP A 1 306 ? 5.300 -18.661 -4.371 1.00 98.38 306 ASP A N 1
ATOM 2349 C CA . ASP A 1 306 ? 4.861 -19.709 -3.450 1.00 98.38 306 ASP A CA 1
ATOM 2350 C C . ASP A 1 306 ? 5.609 -19.533 -2.124 1.00 98.38 306 ASP A C 1
ATOM 2352 O O . ASP A 1 306 ? 6.842 -19.550 -2.068 1.00 98.38 306 ASP A O 1
ATOM 2356 N N . THR A 1 307 ? 4.864 -19.294 -1.048 1.00 98.31 307 THR A N 1
ATOM 2357 C CA . THR A 1 307 ? 5.422 -19.004 0.275 1.00 98.31 307 THR A CA 1
ATOM 2358 C C . THR A 1 307 ? 5.956 -20.244 0.976 1.00 98.31 307 THR A C 1
ATOM 2360 O O . THR A 1 307 ? 6.650 -20.106 1.978 1.00 98.31 307 THR A O 1
ATOM 2363 N N . THR A 1 308 ? 5.690 -21.453 0.485 1.00 97.19 308 THR A N 1
ATOM 2364 C CA . THR A 1 308 ? 6.262 -22.678 1.060 1.00 97.19 308 THR A CA 1
ATOM 2365 C C . THR A 1 308 ? 7.703 -22.880 0.602 1.00 97.19 308 THR A C 1
ATOM 2367 O O . THR A 1 308 ? 8.554 -23.282 1.396 1.00 97.19 308 THR A O 1
ATOM 2370 N N . THR A 1 309 ? 7.999 -22.521 -0.649 1.00 97.81 309 THR A N 1
ATOM 2371 C CA . THR A 1 309 ? 9.325 -22.672 -1.265 1.00 97.81 309 THR A CA 1
ATOM 2372 C C . THR A 1 309 ? 10.098 -21.361 -1.385 1.00 97.81 309 THR A C 1
ATOM 2374 O O . THR A 1 309 ? 11.283 -21.390 -1.707 1.00 97.81 309 THR A O 1
ATOM 2377 N N . ASP A 1 310 ? 9.447 -20.217 -1.149 1.00 98.38 310 ASP A N 1
ATOM 2378 C CA . ASP A 1 310 ? 9.989 -18.874 -1.388 1.00 98.38 310 ASP A CA 1
ATOM 2379 C C . ASP A 1 310 ? 10.491 -18.688 -2.835 1.00 98.38 310 ASP A C 1
ATOM 2381 O O . ASP A 1 310 ? 11.498 -18.024 -3.086 1.00 98.38 310 ASP A O 1
ATOM 2385 N N . ALA A 1 311 ? 9.774 -19.271 -3.801 1.00 98.00 311 ALA A N 1
ATOM 2386 C CA . ALA A 1 311 ? 10.124 -19.232 -5.219 1.00 98.00 311 ALA A CA 1
ATOM 2387 C C . ALA A 1 311 ? 9.043 -18.535 -6.047 1.00 98.00 311 ALA A C 1
ATOM 2389 O O . ALA A 1 311 ? 7.849 -18.673 -5.779 1.00 98.00 311 ALA A O 1
ATOM 2390 N N . ILE A 1 312 ? 9.461 -17.808 -7.085 1.00 98.25 312 ILE A N 1
ATOM 2391 C CA . ILE A 1 312 ? 8.531 -17.297 -8.092 1.00 98.25 312 ILE A CA 1
ATOM 2392 C C . ILE A 1 312 ? 8.059 -18.482 -8.929 1.00 98.25 312 ILE A C 1
ATOM 2394 O O . ILE A 1 312 ? 8.869 -19.140 -9.576 1.00 98.25 312 ILE A O 1
ATOM 2398 N N . VAL A 1 313 ? 6.753 -18.731 -8.921 1.00 97.25 313 VAL A N 1
ATOM 2399 C CA . VAL A 1 313 ? 6.133 -19.839 -9.663 1.00 97.25 313 VAL A CA 1
ATOM 2400 C C . VAL A 1 313 ? 5.433 -19.372 -10.933 1.00 97.25 313 VAL A C 1
ATOM 2402 O O . VAL A 1 313 ? 5.213 -20.165 -11.841 1.00 97.25 313 VAL A O 1
ATOM 2405 N N . ARG A 1 314 ? 5.105 -18.078 -11.019 1.00 96.44 314 ARG A N 1
ATOM 2406 C CA . ARG A 1 314 ? 4.495 -17.478 -12.207 1.00 96.44 314 ARG A CA 1
ATOM 2407 C C . ARG A 1 314 ? 4.734 -15.978 -12.265 1.00 96.44 314 ARG A C 1
ATOM 2409 O O . ARG A 1 314 ? 4.819 -15.317 -11.228 1.00 96.44 314 ARG A O 1
ATOM 2416 N N . VAL A 1 315 ? 4.767 -15.437 -13.476 1.00 95.56 315 VAL A N 1
ATOM 2417 C CA . VAL A 1 315 ? 4.695 -14.003 -13.749 1.00 95.56 315 VAL A CA 1
ATOM 2418 C C . VAL A 1 315 ? 3.608 -13.757 -14.788 1.00 95.56 315 VAL A C 1
ATOM 2420 O O . VAL A 1 315 ? 3.499 -14.491 -15.763 1.00 95.56 315 VAL A O 1
ATOM 2423 N N . MET A 1 316 ? 2.797 -12.730 -14.564 1.00 94.31 316 MET A N 1
ATOM 2424 C CA . MET A 1 316 ? 1.764 -12.288 -15.498 1.00 94.31 316 MET A CA 1
ATOM 2425 C C . MET A 1 316 ? 2.010 -10.824 -15.855 1.00 94.31 316 MET A C 1
ATOM 2427 O O . MET A 1 316 ? 2.443 -10.029 -15.010 1.00 94.31 316 MET A O 1
ATOM 2431 N N . ASP A 1 317 ? 1.753 -10.454 -17.100 1.00 91.38 317 ASP A N 1
ATOM 2432 C CA . ASP A 1 317 ? 1.716 -9.060 -17.529 1.00 91.38 317 ASP A CA 1
ATOM 2433 C C . ASP A 1 317 ? 0.624 -8.229 -16.810 1.00 91.38 317 ASP A C 1
ATOM 2435 O O . ASP A 1 317 ? -0.348 -8.724 -16.230 1.00 91.38 317 ASP A O 1
ATOM 2439 N N . THR A 1 318 ? 0.833 -6.911 -16.774 1.00 93.69 318 THR A N 1
ATOM 2440 C CA . THR A 1 318 ? -0.109 -5.956 -16.174 1.00 93.69 318 THR A CA 1
ATOM 2441 C C . THR A 1 318 ? -0.183 -4.666 -16.985 1.00 93.69 318 THR A C 1
ATOM 2443 O O . THR A 1 318 ? 0.551 -4.467 -17.950 1.00 93.69 318 THR A O 1
ATOM 2446 N N . GLY A 1 319 ? -0.997 -3.714 -16.528 1.00 91.88 319 GLY A N 1
ATOM 2447 C CA . GLY A 1 319 ? -0.923 -2.323 -16.969 1.00 91.88 319 GLY A CA 1
ATOM 2448 C C . GLY A 1 319 ? 0.334 -1.589 -16.469 1.00 91.88 319 GLY A C 1
ATOM 2449 O O . GLY A 1 319 ? 1.161 -2.169 -15.759 1.00 91.88 319 GLY A O 1
ATOM 2450 N N . PRO A 1 320 ? 0.499 -0.306 -16.820 1.00 90.50 320 PRO A N 1
ATOM 2451 C CA . PRO A 1 320 ? 1.707 0.468 -16.557 1.00 90.50 320 PRO A CA 1
ATOM 2452 C C . PRO A 1 320 ? 1.836 0.860 -15.081 1.00 90.50 320 PRO A C 1
ATOM 2454 O O . PRO A 1 320 ? 0.894 1.321 -14.431 1.00 90.50 320 PRO A O 1
ATOM 2457 N N . ILE A 1 321 ? 3.054 0.768 -14.551 1.00 89.88 321 ILE A N 1
ATOM 2458 C CA . ILE A 1 321 ? 3.391 1.226 -13.194 1.00 89.88 321 ILE A CA 1
ATOM 2459 C C . ILE A 1 321 ? 2.439 0.637 -12.123 1.00 89.88 321 ILE A C 1
ATOM 2461 O O . ILE A 1 321 ? 1.852 1.397 -11.339 1.00 89.88 321 ILE A O 1
ATOM 2465 N N . PRO A 1 322 ? 2.258 -0.695 -12.046 1.00 94.44 322 PRO A N 1
ATOM 2466 C CA . PRO A 1 322 ? 1.409 -1.309 -11.037 1.00 94.44 322 PRO A CA 1
ATOM 2467 C C . PRO A 1 322 ? 1.986 -0.981 -9.658 1.00 94.44 322 PRO A C 1
ATOM 2469 O O . PRO A 1 322 ? 3.178 -1.156 -9.390 1.00 94.44 322 PRO A O 1
ATOM 2472 N N . LYS A 1 323 ? 1.160 -0.401 -8.787 1.00 93.00 323 LYS A N 1
ATOM 2473 C CA . LYS A 1 323 ? 1.587 -0.032 -7.430 1.00 93.00 323 LYS A CA 1
ATOM 2474 C C . LYS A 1 323 ? 1.074 -1.007 -6.410 1.00 93.00 323 LYS A C 1
ATOM 2476 O O . LYS A 1 323 ? 1.830 -1.378 -5.529 1.00 93.00 323 LYS A O 1
ATOM 2481 N N . TYR A 1 324 ? -0.212 -1.305 -6.493 1.00 97.12 324 TYR A N 1
ATOM 2482 C CA . TYR A 1 324 ? -0.964 -1.921 -5.420 1.00 97.12 324 TYR A CA 1
ATOM 2483 C C . TYR A 1 324 ? -1.612 -3.198 -5.936 1.00 97.12 324 TYR A C 1
ATOM 2485 O O . TYR A 1 324 ? -1.995 -3.268 -7.104 1.00 97.12 324 TYR A O 1
ATOM 2493 N N . VAL A 1 325 ? -1.722 -4.184 -5.056 1.00 98.56 325 VAL A N 1
ATOM 2494 C CA . VAL A 1 325 ? -2.393 -5.452 -5.317 1.00 98.56 325 VAL A CA 1
ATOM 2495 C C . VAL A 1 325 ? -3.328 -5.757 -4.156 1.00 98.56 325 VAL A C 1
ATOM 2497 O O . VAL A 1 325 ? -2.977 -5.514 -3.002 1.00 98.56 325 VAL A O 1
ATOM 2500 N N . ALA A 1 326 ? -4.518 -6.257 -4.464 1.00 98.62 326 ALA A N 1
ATOM 2501 C CA . ALA A 1 326 ? -5.480 -6.738 -3.483 1.00 98.62 326 ALA A CA 1
ATOM 2502 C C . ALA A 1 326 ? -6.007 -8.104 -3.919 1.00 98.62 326 ALA A C 1
ATOM 2504 O O . ALA A 1 326 ? -6.226 -8.321 -5.108 1.00 98.62 326 ALA A O 1
ATOM 2505 N N . VAL A 1 327 ? -6.233 -8.996 -2.960 1.00 98.75 327 VAL A N 1
ATOM 2506 C CA . VAL A 1 327 ? -6.866 -10.302 -3.181 1.00 98.75 327 VAL A CA 1
ATOM 2507 C C . VAL A 1 327 ? -8.261 -10.251 -2.559 1.00 98.75 327 VAL A C 1
ATOM 2509 O O . VAL A 1 327 ? -8.428 -9.663 -1.487 1.00 98.75 327 VAL A O 1
ATOM 2512 N N . SER A 1 328 ? -9.269 -10.795 -3.240 1.00 98.50 328 SER A N 1
ATOM 2513 C CA . SER A 1 328 ? -10.629 -10.866 -2.708 1.00 98.50 328 SER A CA 1
ATOM 2514 C C . SER A 1 328 ? -10.692 -11.782 -1.482 1.00 98.50 328 SER A C 1
ATOM 2516 O O . SER A 1 328 ? -9.872 -12.693 -1.357 1.00 98.50 328 SER A O 1
ATOM 2518 N N . PRO A 1 329 ? -11.668 -11.588 -0.578 1.00 97.38 329 PRO A N 1
ATOM 2519 C CA . PRO A 1 329 ? -11.783 -12.399 0.637 1.00 97.38 329 PRO A CA 1
ATOM 2520 C C . PRO A 1 329 ? -11.893 -13.909 0.383 1.00 97.38 329 PRO A C 1
ATOM 2522 O O . PRO A 1 329 ? -11.392 -14.699 1.174 1.00 97.38 329 PRO A O 1
ATOM 2525 N N . ASP A 1 330 ? -12.504 -14.308 -0.734 1.00 97.19 330 ASP A N 1
ATOM 2526 C CA . ASP A 1 330 ? -12.623 -15.707 -1.165 1.00 97.19 330 ASP A CA 1
ATOM 2527 C C . ASP A 1 330 ? -11.393 -16.232 -1.932 1.00 97.19 330 ASP A C 1
ATOM 2529 O O . ASP A 1 330 ? -11.359 -17.397 -2.317 1.00 97.19 330 ASP A O 1
ATOM 2533 N N . GLY A 1 331 ? -10.395 -15.383 -2.199 1.00 97.50 331 GLY A N 1
ATOM 2534 C CA . GLY A 1 331 ? -9.179 -15.736 -2.933 1.00 97.50 331 GLY A CA 1
ATOM 2535 C C . GLY A 1 331 ? -9.362 -15.905 -4.442 1.00 97.50 331 GLY A C 1
ATOM 2536 O O . GLY A 1 331 ? -8.392 -16.202 -5.134 1.00 97.50 331 GLY A O 1
ATOM 2537 N N . ARG A 1 332 ? -10.572 -15.704 -4.979 1.00 97.38 332 ARG A N 1
ATOM 2538 C CA . ARG A 1 332 ? -10.909 -16.010 -6.382 1.00 97.38 332 ARG A CA 1
ATOM 2539 C C . ARG A 1 332 ? -10.666 -14.854 -7.345 1.00 97.38 332 ARG A C 1
ATOM 2541 O O . ARG A 1 332 ? -10.783 -15.036 -8.562 1.00 97.38 332 ARG A O 1
ATOM 2548 N N . ARG A 1 333 ? -10.397 -13.653 -6.837 1.00 98.31 333 ARG A N 1
ATOM 2549 C CA . ARG A 1 333 ? -10.114 -12.457 -7.631 1.00 98.31 333 ARG A CA 1
ATOM 2550 C C . ARG A 1 333 ? -8.891 -11.738 -7.094 1.00 98.31 333 ARG A C 1
ATOM 2552 O O . ARG A 1 333 ? -8.717 -11.588 -5.887 1.00 98.31 333 ARG A O 1
ATOM 2559 N N . VAL A 1 334 ? -8.102 -11.192 -8.009 1.00 98.69 334 VAL A N 1
ATOM 2560 C CA . VAL A 1 334 ? -7.006 -10.277 -7.687 1.00 98.69 334 VAL A CA 1
ATOM 2561 C C . VAL A 1 334 ? -7.167 -8.997 -8.481 1.00 98.69 334 VAL A C 1
ATOM 2563 O O . VAL A 1 334 ? -7.445 -9.031 -9.677 1.00 98.69 334 VAL A O 1
ATOM 2566 N N . ALA A 1 335 ? -7.004 -7.863 -7.807 1.00 98.75 335 ALA A N 1
ATOM 2567 C CA . ALA A 1 335 ? -7.004 -6.545 -8.417 1.00 98.75 335 ALA A CA 1
ATOM 2568 C C . ALA A 1 335 ? -5.591 -5.960 -8.409 1.00 98.75 335 ALA A C 1
ATOM 2570 O O . ALA A 1 335 ? -4.959 -5.884 -7.353 1.00 98.75 335 ALA A O 1
ATOM 2571 N N . ILE A 1 336 ? -5.122 -5.509 -9.572 1.00 98.44 336 ILE A N 1
ATOM 2572 C CA . ILE A 1 336 ? -3.848 -4.807 -9.747 1.00 98.44 336 ILE A CA 1
ATOM 2573 C C . ILE A 1 336 ? -4.134 -3.368 -10.155 1.00 98.44 336 ILE A C 1
ATOM 2575 O O . ILE A 1 336 ? -4.751 -3.111 -11.187 1.00 98.44 336 ILE A O 1
ATOM 2579 N N . THR A 1 337 ? -3.669 -2.421 -9.347 1.00 97.81 337 THR A N 1
ATOM 2580 C CA . THR A 1 337 ? -3.947 -0.997 -9.545 1.00 97.81 337 THR A CA 1
ATOM 2581 C C . THR A 1 337 ? -2.767 -0.296 -10.206 1.00 97.81 337 THR A C 1
ATOM 2583 O O . THR A 1 337 ? -1.645 -0.297 -9.678 1.00 97.81 337 THR A O 1
ATOM 2586 N N . HIS A 1 338 ? -3.034 0.341 -11.347 1.00 95.88 338 HIS A N 1
ATOM 2587 C CA . HIS A 1 338 ? -2.035 0.990 -12.189 1.00 95.88 338 HIS A CA 1
ATOM 2588 C C . HIS A 1 338 ? -1.969 2.489 -11.911 1.00 95.88 338 HIS A C 1
ATOM 2590 O O . HIS A 1 338 ? -2.956 3.222 -11.984 1.00 95.88 338 HIS A O 1
ATOM 2596 N N . TRP A 1 339 ? -0.768 2.959 -11.583 1.00 92.62 339 TRP A N 1
ATOM 2597 C CA . TRP A 1 339 ? -0.518 4.376 -11.331 1.00 92.62 339 TRP A CA 1
ATOM 2598 C C . TRP A 1 339 ? -0.393 5.179 -12.614 1.00 92.62 339 TRP A C 1
ATOM 2600 O O . TRP A 1 339 ? -0.690 6.362 -12.588 1.00 92.62 339 TRP A O 1
ATOM 2610 N N . GLY A 1 340 ? 0.061 4.561 -13.707 1.00 87.56 340 GLY A N 1
ATOM 2611 C CA . GLY A 1 340 ? 0.393 5.285 -14.932 1.00 87.56 340 GLY A CA 1
ATOM 2612 C C . GLY A 1 340 ? -0.820 5.788 -15.712 1.00 87.56 340 GLY A C 1
ATOM 2613 O O . GLY A 1 340 ? -0.723 6.828 -16.351 1.00 87.56 340 GLY A O 1
ATOM 2614 N N . ASP A 1 341 ? -1.952 5.077 -15.672 1.00 91.88 341 ASP A N 1
ATOM 2615 C CA . ASP A 1 341 ? -3.024 5.298 -16.649 1.00 91.88 341 ASP A CA 1
ATOM 2616 C C . ASP A 1 341 ? -4.459 5.166 -16.109 1.00 91.88 341 ASP A C 1
ATOM 2618 O O . ASP A 1 341 ? -5.405 5.020 -16.881 1.00 91.88 341 ASP A O 1
ATOM 2622 N N . ASN A 1 342 ? -4.655 5.248 -14.794 1.00 95.75 342 ASN A N 1
ATOM 2623 C CA . ASN A 1 342 ? -5.974 5.143 -14.156 1.00 95.75 342 ASN A CA 1
ATOM 2624 C C . ASN A 1 342 ? -6.710 3.818 -14.401 1.00 95.75 342 ASN A C 1
ATOM 2626 O O . ASN A 1 342 ? -7.941 3.787 -14.313 1.00 95.75 342 ASN A O 1
ATOM 2630 N N . THR A 1 343 ? -6.003 2.730 -14.696 1.00 97.19 343 THR A N 1
ATOM 2631 C CA . THR A 1 343 ? -6.637 1.422 -14.873 1.00 97.19 343 THR A CA 1
ATOM 2632 C C . THR A 1 343 ? -6.484 0.516 -13.652 1.00 97.19 343 THR A C 1
ATOM 2634 O O . THR A 1 343 ? -5.565 0.653 -12.841 1.00 97.19 343 THR A O 1
ATOM 2637 N N . VAL A 1 344 ? -7.407 -0.435 -13.525 1.00 98.44 344 VAL A N 1
ATOM 2638 C CA . VAL A 1 344 ? -7.349 -1.540 -12.568 1.00 98.44 344 VAL A CA 1
ATOM 2639 C C . VAL A 1 344 ? -7.555 -2.838 -13.336 1.00 98.44 344 VAL A C 1
ATOM 2641 O O . VAL A 1 344 ? -8.581 -3.012 -13.990 1.00 98.44 344 VAL A O 1
ATOM 2644 N N . GLY A 1 345 ? -6.574 -3.732 -13.283 1.00 98.12 345 GLY A N 1
ATOM 2645 C CA . GLY A 1 345 ? -6.670 -5.064 -13.869 1.00 98.12 345 GLY A CA 1
ATOM 2646 C C . GLY A 1 345 ? -7.296 -6.054 -12.890 1.00 98.12 345 GLY A C 1
ATOM 2647 O O . GLY A 1 345 ? -6.906 -6.075 -11.724 1.00 98.12 345 GLY A O 1
ATOM 2648 N N . LEU A 1 346 ? -8.248 -6.868 -13.348 1.00 98.38 346 LEU A N 1
ATOM 2649 C CA . LEU A 1 346 ? -8.832 -7.973 -12.584 1.00 98.38 346 LEU A CA 1
ATOM 2650 C C . LEU A 1 346 ? -8.353 -9.319 -13.124 1.00 98.38 346 LEU A C 1
ATOM 2652 O O . LEU A 1 346 ? -8.438 -9.571 -14.326 1.00 98.38 346 LEU A O 1
ATOM 2656 N N . ILE A 1 347 ? -7.901 -10.190 -12.229 1.00 98.25 347 ILE A N 1
ATOM 2657 C CA . ILE A 1 347 ? -7.433 -11.551 -12.510 1.00 98.25 347 ILE A CA 1
ATOM 2658 C C . ILE A 1 347 ? -8.356 -12.537 -11.790 1.00 98.25 347 ILE A C 1
ATOM 2660 O O . ILE A 1 347 ? -8.763 -12.297 -10.652 1.00 98.25 347 ILE A O 1
ATOM 2664 N N . ASP A 1 348 ? -8.693 -13.637 -12.454 1.00 97.62 348 ASP A N 1
ATOM 2665 C CA . ASP A 1 348 ? -9.301 -14.815 -11.843 1.00 97.62 348 ASP A CA 1
ATOM 2666 C C . ASP A 1 348 ? -8.199 -15.709 -11.284 1.00 97.62 348 ASP A C 1
ATOM 2668 O O . ASP A 1 348 ? -7.356 -16.206 -12.033 1.00 97.62 348 ASP A O 1
ATOM 2672 N N . SER A 1 349 ? -8.231 -15.905 -9.973 1.00 97.06 349 SER A N 1
ATOM 2673 C CA . SER A 1 349 ? -7.295 -16.740 -9.222 1.00 97.06 349 SER A CA 1
ATOM 2674 C C . SER A 1 349 ? -8.002 -17.922 -8.559 1.00 97.06 349 SER A C 1
ATOM 2676 O O . SER A 1 349 ? -7.600 -18.367 -7.493 1.00 97.06 349 SER A O 1
ATOM 2678 N N . SER A 1 350 ? -9.113 -18.390 -9.140 1.00 96.31 350 SER A N 1
ATOM 2679 C CA . SER A 1 350 ? -9.924 -19.460 -8.542 1.00 96.31 350 SER A CA 1
ATOM 2680 C C . SER A 1 350 ? -9.437 -20.882 -8.810 1.00 96.31 350 SER A C 1
ATOM 2682 O O . SER A 1 350 ? -9.944 -21.808 -8.178 1.00 96.31 350 SER A O 1
ATOM 2684 N N . ALA A 1 351 ? -8.497 -21.069 -9.738 1.00 95.38 351 ALA A N 1
ATOM 2685 C CA . ALA A 1 351 ? -7.878 -22.369 -9.966 1.00 95.38 351 ALA A CA 1
ATOM 2686 C C . ALA A 1 351 ? -6.957 -22.756 -8.795 1.00 95.38 351 ALA A C 1
ATOM 2688 O O . ALA A 1 351 ? -6.533 -21.909 -8.016 1.00 95.38 351 ALA A O 1
ATOM 2689 N N . THR A 1 352 ? -6.637 -24.041 -8.656 1.00 92.25 352 THR A N 1
ATOM 2690 C CA . THR A 1 352 ? -5.669 -24.493 -7.642 1.00 92.25 352 THR A CA 1
ATOM 2691 C C . THR A 1 352 ? -4.229 -24.283 -8.098 1.00 92.25 352 THR A C 1
ATOM 2693 O O . THR A 1 352 ? -3.367 -23.961 -7.279 1.00 92.25 352 THR A O 1
ATOM 2696 N N . ASP A 1 353 ? -3.965 -24.483 -9.390 1.00 93.81 353 ASP A N 1
ATOM 2697 C CA . ASP A 1 353 ? -2.658 -24.237 -9.984 1.00 93.81 353 ASP A CA 1
ATOM 2698 C C . ASP A 1 353 ? -2.549 -22.758 -10.394 1.00 93.81 353 ASP A C 1
ATOM 2700 O O . ASP A 1 353 ? -3.361 -22.282 -11.199 1.00 93.81 353 ASP A O 1
ATOM 2704 N N . PRO A 1 354 ? -1.550 -22.012 -9.881 1.00 94.62 354 PRO A N 1
ATOM 2705 C CA . PRO A 1 354 ? -1.267 -20.663 -10.337 1.00 94.62 354 PRO A CA 1
ATOM 2706 C C . PRO A 1 354 ? -1.095 -20.533 -11.848 1.00 94.62 354 PRO A C 1
ATOM 2708 O O . PRO A 1 354 ? -1.340 -19.437 -12.341 1.00 94.62 354 PRO A O 1
ATOM 2711 N N . ALA A 1 355 ? -0.699 -21.583 -12.580 1.00 93.12 355 ALA A N 1
ATOM 2712 C CA . ALA A 1 355 ? -0.569 -21.596 -14.042 1.00 93.12 355 ALA A CA 1
ATOM 2713 C C . ALA A 1 355 ? -1.904 -21.394 -14.788 1.00 93.12 355 ALA A C 1
ATOM 2715 O O . ALA A 1 355 ? -1.908 -20.865 -15.900 1.00 93.12 355 ALA A O 1
ATOM 2716 N N . ASP A 1 356 ? -3.033 -21.703 -14.148 1.00 94.44 356 ASP A N 1
ATOM 2717 C CA . ASP A 1 356 ? -4.373 -21.605 -14.744 1.00 94.44 356 ASP A CA 1
ATOM 2718 C C . ASP A 1 356 ? -5.085 -20.277 -14.439 1.00 94.44 356 ASP A C 1
ATOM 2720 O O . ASP A 1 356 ? -6.212 -20.034 -14.883 1.00 94.44 356 ASP A O 1
ATOM 2724 N N . TYR A 1 357 ? -4.450 -19.375 -13.684 1.00 95.88 357 TYR A N 1
ATOM 2725 C CA . TYR A 1 357 ? -5.001 -18.035 -13.469 1.00 95.88 357 TYR A CA 1
ATOM 2726 C C . TYR A 1 357 ? -5.106 -17.270 -14.787 1.00 95.88 357 TYR A C 1
ATOM 2728 O O . TYR A 1 357 ? -4.261 -17.400 -15.677 1.00 95.88 357 TYR A O 1
ATOM 2736 N N . ARG A 1 358 ? -6.138 -16.438 -14.906 1.00 95.38 358 ARG A N 1
ATOM 2737 C CA . ARG A 1 358 ? -6.475 -15.759 -16.164 1.00 95.38 358 ARG A CA 1
ATOM 2738 C C . ARG A 1 358 ? -6.810 -14.298 -15.940 1.00 95.38 358 ARG A C 1
ATOM 2740 O O . ARG A 1 358 ? -7.477 -13.941 -14.968 1.00 95.38 358 ARG A O 1
ATOM 2747 N N . ARG A 1 359 ? -6.392 -13.441 -16.868 1.00 95.75 359 ARG A N 1
ATOM 2748 C CA . ARG A 1 359 ? -6.846 -12.048 -16.904 1.00 95.75 359 ARG A CA 1
ATOM 2749 C C . ARG A 1 359 ? -8.342 -12.021 -17.210 1.00 95.75 359 ARG A C 1
ATOM 2751 O O . ARG A 1 359 ? -8.829 -12.805 -18.020 1.00 95.75 359 ARG A O 1
ATOM 2758 N N . LEU A 1 360 ? -9.068 -11.117 -16.562 1.00 96.19 360 LEU A N 1
ATOM 2759 C CA . LEU A 1 360 ? -10.502 -10.923 -16.777 1.00 96.19 360 LEU A CA 1
ATOM 2760 C C . LEU A 1 360 ? -10.778 -9.608 -17.499 1.00 96.19 360 LEU A C 1
ATOM 2762 O O . LEU A 1 360 ? -11.275 -9.613 -18.619 1.00 96.19 360 LEU A O 1
ATOM 2766 N N . ALA A 1 361 ? -10.444 -8.481 -16.871 1.00 96.38 361 ALA A N 1
ATOM 2767 C CA . ALA A 1 361 ? -10.806 -7.162 -17.379 1.00 96.38 361 ALA A CA 1
ATOM 2768 C C . ALA A 1 361 ? -9.767 -6.103 -17.020 1.00 96.38 361 ALA A C 1
ATOM 2770 O O . ALA A 1 361 ? -9.150 -6.167 -15.956 1.00 96.38 361 ALA A O 1
ATOM 2771 N N . LEU A 1 362 ? -9.636 -5.099 -17.889 1.00 96.75 362 LEU A N 1
ATOM 2772 C CA . LEU A 1 362 ? -8.915 -3.862 -17.612 1.00 96.75 362 LEU A CA 1
ATOM 2773 C C . LEU A 1 362 ? -9.926 -2.723 -17.464 1.00 96.75 362 LEU A C 1
ATOM 2775 O O . LEU A 1 362 ? -10.516 -2.254 -18.436 1.00 96.75 362 LEU A O 1
ATOM 2779 N N . ILE A 1 363 ? -10.135 -2.274 -16.233 1.00 98.12 363 ILE A N 1
ATOM 2780 C CA 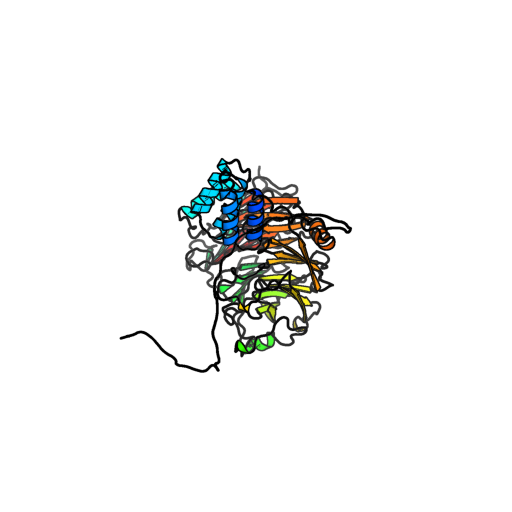. ILE A 1 363 ? -11.182 -1.312 -15.897 1.00 98.12 363 ILE A CA 1
ATOM 2781 C C . ILE A 1 363 ? -10.575 0.084 -15.835 1.00 98.12 363 ILE A C 1
ATOM 2783 O O . ILE A 1 363 ? -9.690 0.343 -15.024 1.00 98.12 363 ILE A O 1
ATOM 2787 N N . THR A 1 364 ? -11.072 1.009 -16.657 1.00 98.00 364 THR A N 1
ATOM 2788 C CA . THR A 1 364 ? -10.660 2.420 -16.603 1.00 98.00 364 THR A CA 1
ATOM 2789 C C . THR A 1 364 ? -11.451 3.175 -15.536 1.00 98.00 364 THR A C 1
ATOM 2791 O O . THR A 1 364 ? -12.681 3.223 -15.566 1.00 98.00 364 THR A O 1
ATOM 2794 N N . VAL A 1 365 ? -10.748 3.830 -14.612 1.00 98.00 365 VAL A N 1
ATOM 2795 C CA . VAL A 1 365 ? -11.339 4.724 -13.613 1.00 98.00 365 VAL A CA 1
ATOM 2796 C C . VAL A 1 365 ? -11.488 6.118 -14.213 1.00 98.00 365 VAL A C 1
ATOM 2798 O O . VAL A 1 365 ? -10.539 6.898 -14.286 1.00 98.00 365 VAL A O 1
ATOM 2801 N N . GLY A 1 366 ? -12.710 6.461 -14.619 1.00 95.06 366 GLY A N 1
ATOM 2802 C CA . GLY A 1 366 ? -13.043 7.771 -15.177 1.00 95.06 366 GLY A CA 1
ATOM 2803 C C . GLY A 1 366 ? -12.472 7.984 -16.579 1.00 95.06 366 GLY A C 1
ATOM 2804 O O . GLY A 1 366 ? -13.185 7.797 -17.555 1.00 95.06 366 GLY A O 1
ATOM 2805 N N . ARG A 1 367 ? -11.204 8.395 -16.679 1.00 93.69 367 ARG A N 1
ATOM 2806 C CA . ARG A 1 367 ? -10.513 8.633 -17.957 1.00 93.69 367 ARG A CA 1
ATOM 2807 C C . ARG A 1 367 ? -9.152 7.958 -17.961 1.00 93.69 367 ARG A C 1
ATOM 2809 O O . ARG A 1 367 ? -8.515 7.896 -16.911 1.00 93.69 367 ARG A O 1
ATOM 2816 N N . ARG A 1 368 ? -8.682 7.569 -19.141 1.00 92.31 368 ARG A N 1
ATOM 2817 C CA . ARG A 1 368 ? -7.366 6.964 -19.343 1.00 92.31 368 ARG A CA 1
ATOM 2818 C C . ARG A 1 368 ? -6.385 7.988 -19.940 1.00 92.31 368 ARG A C 1
ATOM 2820 O O . ARG A 1 368 ? -6.643 8.462 -21.043 1.00 92.31 368 ARG A O 1
ATOM 2827 N N . PRO A 1 369 ? -5.321 8.386 -19.221 1.00 88.31 369 PRO A N 1
ATOM 2828 C CA . PRO A 1 369 ? -4.238 9.207 -19.759 1.00 88.31 369 PRO A CA 1
ATOM 2829 C C . PRO A 1 369 ? -3.562 8.557 -20.972 1.00 88.31 369 PRO A C 1
ATOM 2831 O O . PRO A 1 369 ? -3.408 7.336 -21.019 1.00 88.31 369 PRO A O 1
ATOM 2834 N N . ASP A 1 370 ? -3.124 9.380 -21.927 1.00 84.94 370 ASP A N 1
ATOM 2835 C CA . ASP A 1 370 ? -2.300 8.932 -23.050 1.00 84.94 370 ASP A CA 1
ATOM 2836 C C . ASP A 1 370 ? -0.830 8.868 -22.623 1.00 84.94 370 ASP A C 1
ATOM 2838 O O . ASP A 1 370 ? -0.156 9.889 -22.477 1.00 84.94 370 ASP A O 1
ATOM 2842 N N . LEU A 1 371 ? -0.325 7.651 -22.434 1.00 82.31 371 LEU A N 1
ATOM 2843 C CA . LEU A 1 371 ? 1.038 7.407 -21.958 1.00 82.31 371 LEU A CA 1
ATOM 2844 C C . LEU A 1 371 ? 2.117 7.920 -22.918 1.00 82.31 371 LEU A C 1
ATOM 2846 O O . LEU A 1 371 ? 3.243 8.155 -22.482 1.00 82.31 371 LEU A O 1
ATOM 2850 N N . ARG A 1 372 ? 1.799 8.157 -24.199 1.00 78.62 372 ARG A N 1
ATOM 2851 C CA . ARG A 1 372 ? 2.746 8.747 -25.164 1.00 78.62 372 ARG A CA 1
ATOM 2852 C C . ARG A 1 372 ? 3.161 10.168 -24.775 1.00 78.62 372 ARG A C 1
ATOM 2854 O O . ARG A 1 372 ? 4.218 10.627 -25.193 1.00 78.62 372 ARG A O 1
ATOM 2861 N N . GLN A 1 373 ? 2.361 10.841 -23.946 1.00 74.88 373 GLN A N 1
ATOM 2862 C CA . GLN A 1 373 ? 2.647 12.182 -23.431 1.00 74.88 373 GLN A CA 1
ATOM 2863 C C . GLN A 1 373 ? 3.630 12.178 -22.250 1.00 74.88 373 GLN A C 1
ATOM 2865 O O . GLN A 1 373 ? 4.118 13.236 -21.862 1.00 74.88 373 GLN A O 1
ATOM 2870 N N . MET A 1 374 ? 3.954 11.012 -21.680 1.00 74.75 374 MET A N 1
ATOM 2871 C CA . MET A 1 374 ? 4.957 10.905 -20.621 1.00 74.75 374 MET A CA 1
ATOM 2872 C C . MET A 1 374 ? 6.359 11.043 -21.234 1.00 74.75 374 MET A C 1
ATOM 2874 O O . MET A 1 374 ? 6.873 10.107 -21.850 1.00 74.75 374 MET A O 1
ATOM 2878 N N . GLN A 1 375 ? 6.933 12.243 -21.108 1.00 70.62 375 GLN A N 1
ATOM 2879 C CA . GLN A 1 375 ? 8.221 12.625 -21.706 1.00 70.62 375 GLN A CA 1
ATOM 2880 C C . GLN A 1 375 ? 9.365 12.751 -20.690 1.00 70.62 375 GLN A C 1
ATOM 2882 O O . GLN A 1 375 ? 10.521 12.845 -21.094 1.00 70.62 375 GLN A O 1
ATOM 2887 N N . ASP A 1 376 ? 9.069 12.740 -19.389 1.00 74.94 376 ASP A N 1
ATOM 2888 C CA . ASP A 1 376 ? 10.078 12.743 -18.332 1.00 74.94 376 ASP A CA 1
ATOM 2889 C C . ASP A 1 376 ? 10.092 11.412 -17.563 1.00 74.94 376 ASP A C 1
ATOM 2891 O O . ASP A 1 376 ? 9.194 10.572 -17.669 1.00 74.94 376 ASP A O 1
ATOM 2895 N N . THR A 1 377 ? 11.159 11.194 -16.796 1.00 70.56 377 THR A N 1
ATOM 2896 C CA . THR A 1 377 ? 11.314 9.999 -15.961 1.00 70.56 377 THR A CA 1
ATOM 2897 C C . THR A 1 377 ? 10.610 10.133 -14.603 1.00 70.56 377 THR A C 1
ATOM 2899 O O . THR A 1 377 ? 10.637 9.175 -13.812 1.00 70.56 377 THR A O 1
ATOM 2902 N N . ASP A 1 378 ? 9.945 11.263 -14.329 1.00 74.81 378 ASP A N 1
ATOM 2903 C CA . ASP A 1 378 ? 9.129 11.473 -13.138 1.00 74.81 378 ASP A CA 1
ATOM 2904 C C . ASP A 1 378 ? 7.669 11.073 -13.388 1.00 74.81 378 ASP A C 1
ATOM 2906 O O . ASP A 1 378 ? 6.760 11.845 -13.694 1.00 74.81 378 ASP A O 1
ATOM 2910 N N . ARG A 1 379 ? 7.422 9.792 -13.137 1.00 74.94 379 ARG A N 1
ATOM 2911 C CA . ARG A 1 379 ? 6.095 9.171 -13.199 1.00 74.94 379 ARG A CA 1
ATOM 2912 C C . ARG A 1 379 ? 5.021 9.823 -12.323 1.00 74.94 379 ARG A C 1
ATOM 2914 O O . ARG A 1 379 ? 3.861 9.435 -12.446 1.00 74.94 379 ARG A O 1
ATOM 2921 N N . ASP A 1 380 ? 5.384 10.670 -11.362 1.00 77.19 380 ASP A N 1
ATOM 2922 C CA . ASP A 1 380 ? 4.410 11.320 -10.491 1.00 77.19 380 ASP A CA 1
ATOM 2923 C C . ASP A 1 380 ? 3.828 12.585 -11.161 1.00 77.19 380 ASP A C 1
ATOM 2925 O O . ASP A 1 380 ? 2.727 12.994 -10.796 1.00 77.19 380 ASP A O 1
ATOM 2929 N N . HIS A 1 381 ? 4.481 13.149 -12.190 1.00 74.50 381 HIS A N 1
ATOM 2930 C CA . HIS A 1 381 ? 3.972 14.312 -12.930 1.00 74.50 381 HIS A CA 1
ATOM 2931 C C . HIS A 1 381 ? 2.771 13.986 -13.829 1.00 74.50 381 HIS A C 1
ATOM 2933 O O . HIS A 1 381 ? 1.822 14.761 -13.896 1.00 74.50 381 HIS A O 1
ATOM 2939 N N . ASN A 1 382 ? 2.780 12.823 -14.488 1.00 75.81 382 ASN A N 1
ATOM 2940 C CA . ASN A 1 382 ? 1.803 12.473 -15.528 1.00 75.81 382 ASN A CA 1
ATOM 2941 C C . ASN A 1 382 ? 0.950 11.234 -15.189 1.00 75.81 382 ASN A C 1
ATOM 2943 O O . ASN A 1 382 ? 0.427 10.571 -16.079 1.00 75.81 382 ASN A O 1
ATOM 2947 N N . CYS A 1 383 ? 0.774 10.909 -13.902 1.00 83.94 383 CYS A N 1
ATOM 2948 C CA . CYS A 1 383 ? 0.041 9.710 -13.456 1.00 83.94 383 CYS A CA 1
ATOM 2949 C C . CYS A 1 383 ? -1.494 9.816 -13.460 1.00 83.94 383 CYS A C 1
ATOM 2951 O O . CYS A 1 383 ? -2.188 8.917 -12.979 1.00 83.94 383 CYS A O 1
ATOM 2953 N N . GLY A 1 384 ? -2.063 10.921 -13.944 1.00 89.19 384 GLY A N 1
ATOM 2954 C CA . GLY A 1 384 ? -3.509 11.139 -13.931 1.00 89.19 384 GLY A CA 1
ATOM 2955 C C . GLY A 1 384 ? -4.085 11.185 -12.509 1.00 89.19 384 GLY A C 1
ATOM 2956 O O . GLY A 1 384 ? -3.930 12.167 -11.790 1.00 89.19 384 GLY A O 1
ATOM 2957 N N . PHE A 1 385 ? -4.807 10.140 -12.105 1.00 93.25 385 PHE A N 1
ATOM 2958 C CA . PHE A 1 385 ? -5.362 9.985 -10.756 1.00 93.25 385 PHE A CA 1
ATOM 2959 C C . PHE A 1 385 ? -4.431 9.247 -9.801 1.00 93.25 385 PHE A C 1
ATOM 2961 O O . PHE A 1 385 ? -4.732 9.193 -8.607 1.00 93.25 385 PHE A O 1
ATOM 2968 N N . CYS A 1 386 ? -3.312 8.705 -10.291 1.00 93.75 386 CYS A N 1
ATOM 2969 C CA . CYS A 1 386 ? -2.257 8.133 -9.461 1.00 93.75 386 CYS A CA 1
ATOM 2970 C C . CYS A 1 386 ? -2.839 7.103 -8.474 1.00 93.75 386 CYS A C 1
ATOM 2972 O O . CYS A 1 386 ? -2.711 7.229 -7.250 1.00 93.75 386 CYS A O 1
ATOM 2974 N N . LEU A 1 387 ? -3.589 6.138 -9.020 1.00 97.38 387 LEU A N 1
ATOM 2975 C CA . LEU A 1 387 ? -4.373 5.186 -8.236 1.00 97.38 387 LEU A CA 1
ATOM 2976 C C . LEU A 1 387 ? -3.484 4.417 -7.251 1.00 97.38 387 LEU A C 1
ATOM 2978 O O . LEU A 1 387 ? -2.334 4.073 -7.554 1.00 97.38 387 LEU A O 1
ATOM 2982 N N . ARG A 1 388 ? -3.999 4.178 -6.042 1.00 96.69 388 ARG A N 1
ATOM 2983 C CA . ARG A 1 388 ? -3.196 3.633 -4.945 1.00 96.69 388 ARG A CA 1
ATOM 2984 C C . ARG A 1 388 ? -3.925 2.567 -4.136 1.00 96.69 388 ARG A C 1
ATOM 2986 O O . ARG A 1 388 ? -4.313 1.561 -4.718 1.00 96.69 388 ARG A O 1
ATOM 2993 N N . GLY A 1 389 ? -4.013 2.720 -2.813 1.00 98.00 389 GLY A N 1
ATOM 2994 C CA . GLY A 1 389 ? -4.540 1.708 -1.905 1.00 98.00 389 GLY A CA 1
ATOM 2995 C C . GLY A 1 389 ? -5.857 1.158 -2.427 1.00 98.00 389 GLY A C 1
ATOM 2996 O O . GLY A 1 389 ? -6.705 1.909 -2.909 1.00 98.00 389 GLY A O 1
ATOM 2997 N N . THR A 1 390 ? -5.965 -0.159 -2.417 1.00 98.75 390 THR A N 1
ATOM 2998 C CA . THR A 1 390 ? -7.034 -0.885 -3.087 1.00 98.75 390 THR A CA 1
ATOM 2999 C C . THR A 1 390 ? -7.492 -1.995 -2.159 1.00 98.75 390 THR A C 1
ATOM 3001 O O . THR A 1 390 ? -6.654 -2.738 -1.657 1.00 98.75 390 THR A O 1
ATOM 3004 N N . VAL A 1 391 ? -8.795 -2.081 -1.902 1.00 98.81 391 VAL A N 1
ATOM 3005 C CA . VAL A 1 391 ? -9.394 -3.093 -1.020 1.00 98.81 391 VAL A CA 1
ATOM 3006 C C . VAL A 1 391 ? -10.707 -3.590 -1.611 1.00 98.81 391 VAL A C 1
ATOM 3008 O O . VAL A 1 391 ? -11.483 -2.799 -2.148 1.00 98.81 391 VAL A O 1
ATOM 3011 N N . PHE A 1 392 ? -10.958 -4.892 -1.518 1.00 98.88 392 PHE A N 1
ATOM 3012 C CA . PHE A 1 392 ? -12.280 -5.459 -1.779 1.00 98.88 392 PHE A CA 1
ATOM 3013 C C . PHE A 1 392 ? -13.167 -5.254 -0.553 1.00 98.88 392 PHE A C 1
ATOM 3015 O O . PHE A 1 392 ? -12.681 -5.368 0.570 1.00 98.88 392 PHE A O 1
ATOM 3022 N N . THR A 1 393 ? -14.460 -5.001 -0.750 1.00 98.75 393 THR A N 1
ATOM 3023 C CA . THR A 1 393 ? -15.451 -5.144 0.323 1.00 98.75 393 THR A CA 1
ATOM 3024 C C . THR A 1 393 ? -15.454 -6.582 0.843 1.00 98.75 393 THR A C 1
ATOM 3026 O O . THR A 1 393 ? -15.028 -7.505 0.148 1.00 98.75 393 THR A O 1
ATOM 3029 N N . ARG A 1 394 ? -15.921 -6.794 2.081 1.00 96.94 394 ARG A N 1
ATOM 3030 C CA . ARG A 1 394 ? -15.875 -8.114 2.740 1.00 96.94 394 ARG A CA 1
ATOM 3031 C C . ARG A 1 394 ? -16.618 -9.210 1.969 1.00 96.94 394 ARG A C 1
ATOM 3033 O O . ARG A 1 394 ? -16.235 -10.370 2.037 1.00 96.94 394 ARG A O 1
ATOM 3040 N N . ASP A 1 395 ? -17.654 -8.843 1.230 1.00 97.19 395 ASP A N 1
ATOM 3041 C CA . ASP A 1 395 ? -18.411 -9.740 0.353 1.00 97.19 395 ASP A CA 1
ATOM 3042 C C . ASP A 1 395 ? -17.772 -9.936 -1.037 1.00 97.19 395 ASP A C 1
ATOM 3044 O O . ASP A 1 395 ? -18.308 -10.665 -1.867 1.00 97.19 395 ASP A O 1
ATOM 3048 N N . GLY A 1 396 ? -16.656 -9.260 -1.325 1.00 97.94 396 GLY A N 1
ATOM 3049 C CA . GLY A 1 396 ? -15.969 -9.286 -2.615 1.00 97.94 396 GLY A CA 1
ATOM 3050 C C . GLY A 1 396 ? -16.713 -8.590 -3.761 1.00 97.94 396 GLY A C 1
ATOM 3051 O O . GLY A 1 396 ? -16.223 -8.612 -4.889 1.00 97.94 396 GLY A O 1
ATOM 3052 N N . ARG A 1 397 ? -17.876 -7.968 -3.512 1.00 98.00 397 ARG A N 1
ATOM 3053 C CA . ARG A 1 397 ? -18.740 -7.414 -4.572 1.00 98.00 397 ARG A CA 1
ATOM 3054 C C . ARG A 1 397 ? -18.212 -6.114 -5.158 1.00 98.00 397 ARG A C 1
ATOM 3056 O O . ARG A 1 397 ? -18.397 -5.861 -6.350 1.00 98.00 397 ARG A O 1
ATOM 3063 N N . TYR A 1 398 ? -17.557 -5.300 -4.336 1.00 98.81 398 TYR A N 1
ATOM 3064 C CA . TYR A 1 398 ? -17.031 -4.009 -4.749 1.00 98.81 398 TYR A CA 1
ATOM 3065 C C . TYR A 1 398 ? -15.545 -3.895 -4.452 1.00 98.81 398 TYR A C 1
ATOM 3067 O O . TYR A 1 398 ? -15.034 -4.414 -3.462 1.00 98.81 398 TYR A O 1
ATOM 3075 N N . LEU A 1 399 ? -14.855 -3.157 -5.310 1.00 98.88 399 LEU A N 1
ATOM 3076 C CA . LEU A 1 399 ? -13.468 -2.775 -5.117 1.00 98.88 399 LEU A CA 1
ATOM 3077 C C . LEU A 1 399 ? -13.396 -1.267 -4.874 1.00 98.88 399 LEU A C 1
ATOM 3079 O O . LEU A 1 399 ? -13.934 -0.475 -5.652 1.00 98.88 399 LEU A O 1
ATOM 3083 N N . LEU A 1 400 ? -12.725 -0.880 -3.794 1.00 98.94 400 LEU A N 1
ATOM 3084 C CA . LEU A 1 400 ? -12.506 0.503 -3.390 1.00 98.94 400 LEU A CA 1
ATOM 3085 C C . LEU A 1 400 ? -11.057 0.884 -3.679 1.00 98.94 400 LEU A C 1
ATOM 3087 O O . LEU A 1 400 ? -10.135 0.237 -3.185 1.00 98.94 400 LEU A O 1
ATOM 3091 N N . VAL A 1 401 ? -10.853 1.941 -4.463 1.00 98.88 401 VAL A N 1
ATOM 3092 C CA . VAL A 1 401 ? -9.529 2.359 -4.943 1.00 98.88 401 VAL A CA 1
ATOM 3093 C C . VAL A 1 401 ? -9.284 3.826 -4.611 1.00 98.88 401 VAL A C 1
ATOM 3095 O O . VAL A 1 401 ? -10.000 4.715 -5.075 1.00 98.88 401 VAL A O 1
ATOM 3098 N N . GLY A 1 402 ? -8.246 4.103 -3.825 1.00 98.44 402 GLY A N 1
ATOM 3099 C CA . GLY A 1 402 ? -7.820 5.462 -3.503 1.00 98.44 402 GLY A CA 1
ATOM 3100 C C . GLY A 1 402 ? -7.289 6.198 -4.732 1.00 98.44 402 GLY A C 1
ATOM 3101 O O . GLY A 1 402 ? -6.370 5.721 -5.401 1.00 98.44 402 GLY A O 1
ATOM 3102 N N . ARG A 1 403 ? -7.842 7.382 -5.011 1.00 97.00 403 ARG A N 1
ATOM 3103 C CA . ARG A 1 403 ? -7.385 8.282 -6.077 1.00 97.00 403 ARG A CA 1
ATOM 3104 C C . ARG A 1 403 ? -6.517 9.382 -5.477 1.00 97.00 403 ARG A C 1
ATOM 3106 O O . ARG A 1 403 ? -7.042 10.378 -4.977 1.00 97.00 403 ARG A O 1
ATOM 3113 N N . MET A 1 404 ? -5.192 9.207 -5.494 1.00 94.12 404 MET A N 1
ATOM 3114 C CA . MET A 1 404 ? -4.294 10.226 -4.940 1.00 94.12 404 MET A CA 1
ATOM 3115 C C . MET A 1 404 ? -4.421 11.552 -5.708 1.00 94.12 404 MET A C 1
ATOM 3117 O O . MET A 1 404 ? -4.596 12.597 -5.087 1.00 94.12 404 MET A O 1
ATOM 3121 N N . GLY A 1 405 ? -4.385 11.511 -7.039 1.00 87.62 405 GLY A N 1
ATOM 3122 C CA . GLY A 1 405 ? -4.715 12.645 -7.906 1.00 87.62 405 GLY A CA 1
ATOM 3123 C C . GLY A 1 405 ? -6.229 12.759 -8.097 1.00 87.62 405 GLY A C 1
ATOM 3124 O O . GLY A 1 405 ? -6.924 11.750 -8.232 1.00 87.62 405 GLY A O 1
ATOM 3125 N N . GLY A 1 406 ? -6.790 13.970 -8.085 1.00 85.31 406 GLY A N 1
ATOM 3126 C CA . GLY A 1 406 ? -8.247 14.157 -8.158 1.00 85.31 406 GLY A CA 1
ATOM 3127 C C . GLY A 1 406 ? -8.995 13.941 -6.838 1.00 85.31 406 GLY A C 1
ATOM 3128 O O . GLY A 1 406 ? -10.110 14.445 -6.685 1.00 85.31 406 GLY A O 1
ATOM 3129 N N . GLY A 1 407 ? -8.404 13.212 -5.886 1.00 90.44 407 GLY A N 1
ATOM 3130 C CA . GLY A 1 407 ? -9.038 12.833 -4.626 1.00 90.44 407 GLY A CA 1
ATOM 3131 C C . GLY A 1 407 ? -10.184 11.828 -4.792 1.00 90.44 407 GLY A C 1
ATOM 3132 O O . GLY A 1 407 ? -10.621 11.506 -5.900 1.00 90.44 407 GLY A O 1
ATOM 3133 N N . GLY A 1 408 ? -10.723 11.374 -3.661 1.00 95.50 408 GLY A N 1
ATOM 3134 C CA . GLY A 1 408 ? -11.848 10.442 -3.635 1.00 95.50 408 GLY A CA 1
ATOM 3135 C C . GLY A 1 408 ? -11.457 8.963 -3.645 1.00 95.50 408 GLY A C 1
ATOM 3136 O O . GLY A 1 408 ? -10.291 8.592 -3.796 1.00 95.50 408 GLY A O 1
ATOM 3137 N N . ILE A 1 409 ? -12.471 8.118 -3.502 1.00 98.69 409 ILE A N 1
ATOM 3138 C CA . ILE A 1 409 ? -12.386 6.663 -3.621 1.00 98.69 409 ILE A CA 1
ATOM 3139 C C . ILE A 1 409 ? -13.206 6.247 -4.834 1.00 98.69 409 ILE A C 1
ATOM 3141 O O . ILE A 1 409 ? -14.407 6.509 -4.893 1.00 98.69 409 ILE A O 1
ATOM 3145 N N . ALA A 1 410 ? -12.558 5.637 -5.823 1.00 98.75 410 ALA A N 1
ATOM 3146 C CA . ALA A 1 410 ? -13.251 4.993 -6.927 1.00 98.75 410 ALA A CA 1
ATOM 3147 C C . ALA A 1 410 ? -13.867 3.679 -6.448 1.00 98.75 410 ALA A C 1
ATOM 3149 O O . ALA A 1 410 ? -13.195 2.881 -5.799 1.00 98.75 410 ALA A O 1
ATOM 3150 N N . VAL A 1 411 ? -15.134 3.469 -6.791 1.00 98.88 411 VAL A N 1
ATOM 3151 C CA . VAL A 1 411 ? -15.874 2.239 -6.522 1.00 98.88 411 VAL A CA 1
ATOM 3152 C C . VAL A 1 411 ? -16.077 1.513 -7.844 1.00 98.88 411 VAL A C 1
ATOM 3154 O O . VAL A 1 411 ? -16.564 2.097 -8.818 1.00 98.88 411 VAL A O 1
ATOM 3157 N N . ILE A 1 412 ? -15.671 0.252 -7.880 1.00 98.88 412 ILE A N 1
ATOM 3158 C CA . ILE A 1 412 ? -15.792 -0.646 -9.028 1.00 98.88 412 ILE A CA 1
ATOM 3159 C C . ILE A 1 412 ? -16.699 -1.804 -8.619 1.00 98.88 412 ILE A C 1
ATOM 3161 O O . ILE A 1 412 ? -16.521 -2.377 -7.547 1.00 98.88 412 ILE A O 1
ATOM 3165 N N . ASP A 1 413 ? -17.658 -2.136 -9.475 1.00 98.62 413 ASP A N 1
ATOM 3166 C CA . ASP A 1 413 ? -18.449 -3.360 -9.364 1.00 98.62 413 ASP A CA 1
ATOM 3167 C C . ASP A 1 413 ? -17.632 -4.511 -9.955 1.00 98.62 413 ASP A C 1
ATOM 3169 O O . ASP A 1 413 ? -17.261 -4.479 -11.133 1.00 98.62 413 ASP A O 1
ATOM 3173 N N . VAL A 1 414 ? -17.302 -5.492 -9.115 1.00 98.38 414 VAL A N 1
ATOM 3174 C CA . VAL A 1 414 ? -16.409 -6.601 -9.473 1.00 98.38 414 VAL A CA 1
ATOM 3175 C C . VAL A 1 414 ? -17.115 -7.594 -10.390 1.00 98.38 414 VAL A C 1
ATOM 3177 O O . VAL A 1 414 ? -16.501 -8.092 -11.333 1.00 98.38 414 VAL A O 1
ATOM 3180 N N . ALA A 1 415 ? -18.401 -7.859 -10.150 1.00 97.12 415 ALA A N 1
ATOM 3181 C CA . ALA A 1 415 ? -19.180 -8.796 -10.952 1.00 97.12 415 ALA A CA 1
ATOM 3182 C C . ALA A 1 415 ? -19.472 -8.217 -12.340 1.00 97.12 415 ALA A C 1
ATOM 3184 O O . ALA A 1 415 ? -19.284 -8.895 -13.347 1.00 97.12 415 ALA A O 1
ATOM 3185 N N . ALA A 1 416 ? -19.862 -6.941 -12.396 1.00 97.81 416 ALA A N 1
ATOM 3186 C CA . ALA A 1 416 ? -20.092 -6.233 -13.652 1.00 97.81 416 ALA A CA 1
ATOM 3187 C C . ALA A 1 416 ? -18.794 -5.748 -14.329 1.00 97.81 416 ALA A C 1
ATOM 3189 O O . ALA A 1 416 ? -18.863 -5.156 -15.405 1.00 97.81 416 ALA A O 1
ATOM 3190 N N . MET A 1 417 ? -17.633 -5.952 -13.692 1.00 97.56 417 MET A N 1
ATOM 3191 C CA . MET A 1 417 ? -16.301 -5.548 -14.161 1.00 97.56 417 MET A CA 1
ATOM 3192 C C . MET A 1 417 ? -16.245 -4.101 -14.670 1.00 97.56 417 MET A C 1
ATOM 3194 O O . MET A 1 417 ? -15.640 -3.806 -15.702 1.00 97.56 417 MET A O 1
ATOM 3198 N N . ARG A 1 418 ? -16.885 -3.172 -13.952 1.00 97.50 418 ARG A N 1
ATOM 3199 C CA . ARG A 1 418 ? -16.977 -1.772 -14.388 1.00 97.50 418 ARG A CA 1
ATOM 3200 C C . ARG A 1 418 ? -16.838 -0.785 -13.244 1.00 97.50 418 ARG A C 1
ATOM 3202 O O . ARG A 1 418 ? -17.341 -0.978 -12.139 1.00 97.50 418 ARG A O 1
ATOM 3209 N N . TYR A 1 419 ? -16.198 0.334 -13.552 1.00 98.56 419 TYR A N 1
ATOM 3210 C CA . TYR A 1 419 ? -16.176 1.502 -12.686 1.00 98.56 419 TYR A CA 1
ATOM 3211 C C . TYR A 1 419 ? -17.589 2.082 -12.538 1.00 98.56 419 TYR A C 1
ATOM 3213 O O . TYR A 1 419 ? -18.291 2.300 -13.527 1.00 98.56 419 TYR A O 1
ATOM 3221 N N . LEU A 1 420 ? -18.000 2.338 -11.295 1.00 98.31 420 LEU A N 1
ATOM 3222 C CA . LEU A 1 420 ? -19.288 2.951 -10.982 1.00 98.31 420 LEU A CA 1
ATOM 3223 C C . LEU A 1 420 ? -19.148 4.467 -10.879 1.00 98.31 420 LEU A C 1
ATOM 3225 O O . LEU A 1 420 ? -19.744 5.227 -11.647 1.00 98.31 420 LEU A O 1
ATOM 3229 N N . ARG A 1 421 ? -18.382 4.915 -9.880 1.00 96.88 421 ARG A N 1
ATOM 3230 C CA . ARG A 1 421 ? -18.246 6.328 -9.527 1.00 96.88 421 ARG A CA 1
ATOM 3231 C C . ARG A 1 421 ? -17.090 6.543 -8.565 1.00 96.88 421 ARG A C 1
ATOM 3233 O O . ARG A 1 421 ? -16.617 5.617 -7.917 1.00 96.88 421 ARG A O 1
ATOM 3240 N N . THR A 1 422 ? -16.664 7.794 -8.442 1.00 98.25 422 THR A N 1
ATOM 3241 C CA . THR A 1 422 ? -15.805 8.234 -7.345 1.00 98.25 422 THR A CA 1
ATOM 3242 C C . THR A 1 422 ? -16.638 8.928 -6.287 1.00 98.25 422 THR A C 1
ATOM 3244 O O . THR A 1 422 ? -17.368 9.869 -6.605 1.00 98.25 422 THR A O 1
ATOM 3247 N N . VAL A 1 423 ? -16.451 8.508 -5.042 1.00 97.50 423 VAL A N 1
ATOM 3248 C CA . VAL A 1 423 ? -17.046 9.118 -3.856 1.00 97.50 423 VAL A CA 1
ATOM 3249 C C . VAL A 1 423 ? -15.994 9.965 -3.142 1.00 97.50 423 VAL A C 1
ATOM 3251 O O . VAL A 1 423 ? -14.872 9.520 -2.907 1.00 97.50 423 VAL A O 1
ATOM 3254 N N . TYR A 1 424 ? -16.340 11.213 -2.836 1.00 95.75 424 TYR A N 1
ATOM 3255 C CA . TYR A 1 424 ? -15.475 12.190 -2.168 1.00 95.75 424 TYR A CA 1
ATOM 3256 C C . TYR A 1 424 ? -15.833 12.352 -0.679 1.00 95.75 424 TYR A C 1
ATOM 3258 O O . TYR A 1 424 ? -16.780 11.744 -0.184 1.00 95.75 424 TYR A O 1
ATOM 3266 N N . GLY A 1 425 ? -15.093 13.217 0.022 1.00 85.75 425 GLY A N 1
ATOM 3267 C CA . GLY A 1 425 ? -15.353 13.603 1.416 1.00 85.75 425 GLY A CA 1
ATOM 3268 C C . GLY A 1 425 ? -14.208 13.297 2.382 1.00 85.75 425 GLY A C 1
ATOM 3269 O O . GLY A 1 425 ? -14.201 13.783 3.508 1.00 85.75 425 GLY A O 1
ATOM 3270 N N . MET A 1 426 ? -13.202 12.552 1.923 1.00 91.94 426 MET A N 1
ATOM 3271 C CA . MET A 1 426 ? -11.897 12.453 2.571 1.00 91.94 426 MET A CA 1
ATOM 3272 C C . MET A 1 426 ? -10.998 13.642 2.208 1.00 91.94 426 MET A C 1
ATOM 3274 O O . MET A 1 426 ? -11.163 14.226 1.130 1.00 91.94 426 MET A O 1
ATOM 3278 N N . PRO A 1 427 ? -10.013 13.968 3.065 1.00 87.88 427 PRO A N 1
ATOM 3279 C CA . PRO A 1 427 ? -8.980 14.939 2.735 1.00 87.88 427 PRO A CA 1
ATOM 3280 C C . PRO A 1 427 ? -8.206 14.591 1.445 1.00 87.88 427 PRO A C 1
ATOM 3282 O O . PRO A 1 427 ? -8.187 13.429 1.020 1.00 87.88 427 PRO A O 1
ATOM 3285 N N . PRO A 1 428 ? -7.546 15.581 0.812 1.00 83.12 428 PRO A N 1
ATOM 3286 C CA . PRO A 1 428 ? -6.840 15.384 -0.451 1.00 83.12 428 PRO A CA 1
ATOM 3287 C C . PRO A 1 428 ? -5.794 14.266 -0.408 1.00 83.12 428 PRO A C 1
ATOM 3289 O O . PRO A 1 428 ? -5.128 14.041 0.602 1.00 83.12 428 PRO A O 1
ATOM 3292 N N . THR A 1 429 ? -5.564 13.628 -1.557 1.00 89.56 429 THR A N 1
ATOM 3293 C CA . THR A 1 429 ? -4.559 12.569 -1.777 1.00 89.56 429 THR A CA 1
ATOM 3294 C C . THR A 1 429 ? -4.733 11.281 -0.943 1.00 89.56 429 THR A C 1
ATOM 3296 O O . THR A 1 429 ? -3.772 10.829 -0.304 1.00 89.56 429 THR A O 1
ATOM 3299 N N . PRO A 1 430 ? -5.926 10.648 -0.947 1.00 96.62 430 PRO A N 1
ATOM 3300 C CA . PRO A 1 430 ? -6.124 9.341 -0.323 1.00 96.62 430 PRO A CA 1
ATOM 3301 C C . PRO A 1 430 ? -5.152 8.319 -0.910 1.00 96.62 430 PRO A C 1
ATOM 3303 O O . PRO A 1 430 ? -5.053 8.160 -2.127 1.00 96.62 430 PRO A O 1
ATOM 3306 N N . ARG A 1 431 ? -4.395 7.662 -0.034 1.00 97.62 431 ARG A N 1
ATOM 3307 C CA . ARG A 1 431 ? -3.212 6.885 -0.391 1.00 97.62 431 ARG A CA 1
ATOM 3308 C C . ARG A 1 431 ? -3.333 5.419 -0.012 1.00 97.62 431 ARG A C 1
ATOM 3310 O O . ARG A 1 431 ? -3.194 4.584 -0.896 1.00 97.62 431 ARG A O 1
ATOM 3317 N N . HIS A 1 432 ? -3.487 5.102 1.269 1.00 98.69 432 HIS A N 1
ATOM 3318 C CA . HIS A 1 432 ? -3.579 3.724 1.752 1.00 98.69 432 HIS A CA 1
ATOM 3319 C C . HIS A 1 432 ? -4.971 3.477 2.318 1.00 98.69 432 HIS A C 1
ATOM 3321 O O . HIS A 1 432 ? -5.515 4.353 2.989 1.00 98.69 432 HIS A O 1
ATOM 3327 N N . LEU A 1 433 ? -5.538 2.314 2.004 1.00 98.75 433 LEU A N 1
ATOM 3328 C CA . LEU A 1 433 ? -6.878 1.905 2.405 1.00 98.75 433 LEU A CA 1
ATOM 3329 C C . LEU A 1 433 ? -6.745 0.607 3.200 1.00 98.75 433 LEU A C 1
ATOM 3331 O O . LEU A 1 433 ? -6.041 -0.298 2.760 1.00 98.75 433 LEU A O 1
ATOM 3335 N N . VAL A 1 434 ? -7.406 0.527 4.351 1.00 98.44 434 VAL A N 1
ATOM 3336 C CA . VAL A 1 434 ? -7.519 -0.696 5.157 1.00 98.44 434 VAL A CA 1
ATOM 3337 C C . VAL A 1 434 ? -8.955 -0.804 5.647 1.00 98.44 434 VAL A C 1
ATOM 3339 O O . VAL A 1 434 ? -9.519 0.187 6.109 1.00 98.44 434 VAL A O 1
ATOM 3342 N N . LEU A 1 435 ? -9.545 -1.989 5.525 1.00 98.44 435 LEU A N 1
ATOM 3343 C CA . LEU A 1 435 ? -10.842 -2.296 6.119 1.00 98.44 435 LEU A CA 1
ATOM 3344 C C . LEU A 1 435 ? -10.655 -2.912 7.500 1.00 98.44 435 LEU A C 1
ATOM 3346 O O . LEU A 1 435 ? -9.654 -3.588 7.735 1.00 98.44 435 LEU A O 1
ATOM 3350 N N . SER A 1 436 ? -11.642 -2.720 8.373 1.00 98.19 436 SER A N 1
ATOM 3351 C CA . SER A 1 436 ? -11.775 -3.580 9.543 1.00 98.19 436 SER A CA 1
ATOM 3352 C C . SER A 1 436 ? -12.030 -5.034 9.133 1.00 98.19 436 SER A C 1
ATOM 3354 O O . SER A 1 436 ? -12.521 -5.299 8.032 1.00 98.19 436 SER A O 1
ATOM 3356 N N . ALA A 1 437 ? -11.764 -5.985 10.025 1.00 95.19 437 ALA A N 1
ATOM 3357 C CA . ALA A 1 437 ? -12.019 -7.406 9.846 1.00 95.19 437 ALA A CA 1
ATOM 3358 C C . ALA A 1 437 ? -13.479 -7.643 9.440 1.00 95.19 437 ALA A C 1
ATOM 3360 O O . ALA A 1 437 ? -13.751 -8.347 8.469 1.00 95.19 437 ALA A O 1
ATOM 3361 N N . GLY A 1 438 ? -14.428 -6.978 10.109 1.00 96.25 438 GLY A N 1
ATOM 3362 C CA . GLY A 1 438 ? -15.852 -7.016 9.759 1.00 96.25 438 GLY A CA 1
ATOM 3363 C C . GLY A 1 438 ? -16.217 -6.319 8.440 1.00 96.25 438 GLY A C 1
ATOM 3364 O O . GLY A 1 438 ? -17.336 -6.476 7.964 1.00 96.25 438 GLY A O 1
ATOM 3365 N N . GLY A 1 439 ? -15.306 -5.560 7.829 1.00 97.69 439 GLY A N 1
ATOM 3366 C CA . GLY A 1 439 ? -15.519 -4.835 6.574 1.00 97.69 439 GLY A CA 1
ATOM 3367 C C . GLY A 1 439 ? -16.356 -3.561 6.690 1.00 97.69 439 GLY A C 1
ATOM 3368 O O . GLY A 1 439 ? -16.481 -2.837 5.707 1.00 97.69 439 GLY A O 1
ATOM 3369 N N . THR A 1 440 ? -16.902 -3.256 7.867 1.00 98.12 440 THR A N 1
ATOM 3370 C CA . THR A 1 440 ? -17.840 -2.141 8.097 1.00 98.12 440 THR A CA 1
ATOM 3371 C C . THR A 1 440 ? -17.156 -0.782 8.221 1.00 98.12 440 THR A C 1
ATOM 3373 O O . THR A 1 440 ? -17.792 0.255 8.035 1.00 98.12 440 THR A O 1
ATOM 3376 N N . ARG A 1 441 ? -15.855 -0.769 8.532 1.00 98.69 441 ARG A N 1
ATOM 3377 C CA . ARG A 1 441 ? -15.059 0.449 8.691 1.00 98.69 441 ARG A CA 1
ATOM 3378 C C . ARG A 1 441 ? -13.952 0.508 7.657 1.00 98.69 441 ARG A C 1
ATOM 3380 O O . ARG A 1 441 ? -13.204 -0.452 7.497 1.00 98.69 441 ARG A O 1
ATOM 3387 N N . LEU A 1 442 ? -13.805 1.668 7.025 1.00 98.88 442 LEU A N 1
ATOM 3388 C CA . LEU A 1 442 ? -12.738 1.964 6.078 1.00 98.88 442 LEU A CA 1
ATOM 3389 C C . LEU A 1 442 ? -11.830 3.066 6.618 1.00 98.88 442 LEU A C 1
ATOM 3391 O O . LEU A 1 442 ? -12.248 4.211 6.800 1.00 98.88 442 LEU A O 1
ATOM 3395 N N . TYR A 1 443 ? -10.561 2.723 6.803 1.00 98.88 443 TYR A N 1
ATOM 3396 C CA . TYR A 1 443 ? -9.498 3.636 7.188 1.00 98.88 443 TYR A CA 1
ATOM 3397 C C . TYR A 1 443 ? -8.749 4.114 5.950 1.00 98.88 443 TYR A C 1
ATOM 3399 O O . TYR A 1 443 ? -8.345 3.315 5.103 1.00 98.88 443 TYR A O 1
ATOM 3407 N N . VAL A 1 444 ? -8.538 5.426 5.853 1.00 98.81 444 VAL A N 1
ATOM 3408 C CA . VAL A 1 444 ? -7.909 6.067 4.697 1.00 98.81 444 VAL A CA 1
ATOM 3409 C C . VAL A 1 444 ? -6.807 7.001 5.170 1.00 98.81 444 VAL A C 1
ATOM 3411 O O . VAL A 1 444 ? -7.082 7.999 5.837 1.00 98.81 444 VAL A O 1
ATOM 3414 N N . SER A 1 445 ? -5.560 6.725 4.793 1.00 98.69 445 SER A N 1
ATOM 3415 C CA . SER A 1 445 ? -4.482 7.705 4.950 1.00 98.69 445 SER A CA 1
ATOM 3416 C C . SER A 1 445 ? -4.492 8.696 3.792 1.00 98.69 445 SER A C 1
ATOM 3418 O O . SER A 1 445 ? -4.687 8.312 2.638 1.00 98.69 445 SER A O 1
ATOM 3420 N N . THR A 1 446 ? -4.275 9.977 4.077 1.00 93.62 446 THR A N 1
ATOM 3421 C CA . THR A 1 446 ? -4.288 11.052 3.078 1.00 93.62 446 THR A CA 1
ATOM 3422 C C . THR A 1 446 ? -2.959 11.802 3.097 1.00 93.62 446 THR A C 1
ATOM 3424 O O . THR A 1 446 ? -2.634 12.527 4.035 1.00 93.62 446 THR A O 1
ATOM 3427 N N . SER A 1 447 ? -2.152 11.598 2.054 1.00 90.38 447 SER A N 1
ATOM 3428 C CA . SER A 1 447 ? -0.714 11.889 2.086 1.00 90.38 447 SER A CA 1
ATOM 3429 C C . SER A 1 447 ? -0.403 13.380 2.257 1.00 90.38 447 SER A C 1
ATOM 3431 O O . SER A 1 447 ? 0.231 13.771 3.230 1.00 90.38 447 SER A O 1
ATOM 3433 N N . ALA A 1 448 ? -0.801 14.224 1.308 1.00 81.31 448 ALA A N 1
ATOM 3434 C CA . ALA A 1 448 ? -0.530 15.659 1.310 1.00 81.31 448 ALA A CA 1
ATOM 3435 C C . ALA A 1 448 ? -1.124 16.355 2.541 1.00 81.31 448 ALA A C 1
ATOM 3437 O O . ALA A 1 448 ? -0.429 17.150 3.164 1.00 81.31 448 ALA A O 1
ATOM 3438 N N . SER A 1 449 ? -2.349 15.994 2.941 1.00 80.69 449 SER A N 1
ATOM 3439 C CA . SER A 1 449 ? -2.980 16.560 4.140 1.00 80.69 449 SER A CA 1
ATOM 3440 C C . SER A 1 449 ? -2.422 15.994 5.452 1.00 80.69 449 SER A C 1
ATOM 3442 O O . SER A 1 449 ? -2.752 16.491 6.522 1.00 80.69 449 SER A O 1
ATOM 3444 N N . GLY A 1 450 ? -1.642 14.910 5.398 1.00 88.56 450 GLY A N 1
ATOM 3445 C CA . GLY A 1 450 ? -1.078 14.245 6.571 1.00 88.56 450 GLY A CA 1
ATOM 3446 C C . GLY A 1 450 ? -2.114 13.687 7.552 1.00 88.56 450 GLY A C 1
ATOM 3447 O O . GLY A 1 450 ? -1.855 13.567 8.753 1.00 88.56 450 GLY A O 1
ATOM 3448 N N . SER A 1 451 ? -3.315 13.382 7.064 1.00 94.31 451 SER A N 1
ATOM 3449 C CA . SER A 1 451 ? -4.441 12.958 7.899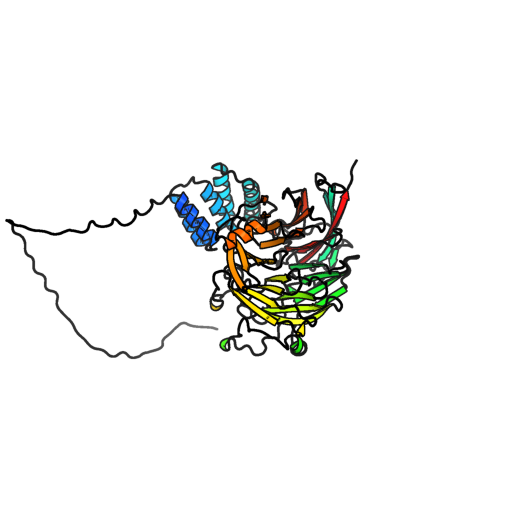 1.00 94.31 451 SER A CA 1
ATOM 3450 C C . SER A 1 451 ? -4.704 11.457 7.779 1.00 94.31 451 SER A C 1
ATOM 3452 O O . SER A 1 451 ? -4.187 10.773 6.888 1.00 94.31 451 SER A O 1
ATOM 3454 N N . VAL A 1 452 ? -5.514 10.954 8.707 1.00 98.56 452 VAL A N 1
ATOM 3455 C CA . VAL A 1 452 ? -6.205 9.669 8.606 1.00 98.56 452 VAL A CA 1
ATOM 3456 C C . VAL A 1 452 ? -7.691 9.934 8.800 1.00 98.56 452 VAL A C 1
ATOM 3458 O O . VAL A 1 452 ? -8.068 10.669 9.713 1.00 98.56 452 VAL A O 1
ATOM 3461 N N . ALA A 1 453 ? -8.518 9.364 7.930 1.00 98.38 453 ALA A N 1
ATOM 3462 C CA . ALA A 1 453 ? -9.968 9.472 7.977 1.00 98.38 453 ALA A CA 1
ATOM 3463 C C . ALA A 1 453 ? -10.603 8.081 8.099 1.00 98.38 453 ALA A C 1
ATOM 3465 O O . ALA A 1 453 ? -10.121 7.123 7.494 1.00 98.38 453 ALA A O 1
ATOM 3466 N N . LEU A 1 454 ? -11.677 7.992 8.876 1.00 98.81 454 LEU A N 1
ATOM 3467 C CA . LEU A 1 454 ? -12.461 6.784 9.114 1.00 98.81 454 LEU A CA 1
ATOM 3468 C C . LEU A 1 454 ? -13.852 6.970 8.510 1.00 98.81 454 LEU A C 1
ATOM 3470 O O . LEU A 1 454 ? -14.512 7.972 8.781 1.00 98.81 454 LEU A O 1
ATOM 3474 N N . PHE A 1 455 ? -14.298 6.004 7.719 1.00 98.81 455 PHE A N 1
ATOM 3475 C CA . PHE A 1 455 ? -15.609 5.983 7.080 1.00 98.81 455 PHE A CA 1
ATOM 3476 C C . PHE A 1 455 ? -16.377 4.717 7.440 1.00 98.81 455 PHE A C 1
ATOM 3478 O O . PHE A 1 455 ? -15.783 3.671 7.698 1.00 98.81 455 PHE A O 1
ATOM 3485 N N . ASP A 1 456 ? -17.699 4.826 7.384 1.00 98.62 456 ASP A N 1
ATOM 3486 C CA . ASP A 1 456 ? -18.572 3.679 7.168 1.00 98.62 456 ASP A CA 1
ATOM 3487 C C . ASP A 1 456 ? -18.371 3.187 5.721 1.00 98.62 456 ASP A C 1
ATOM 3489 O O . ASP A 1 456 ? -18.482 3.970 4.767 1.00 98.62 456 ASP A O 1
ATOM 3493 N N . THR A 1 457 ? -18.008 1.914 5.561 1.00 98.75 457 THR A N 1
ATOM 3494 C CA . THR A 1 457 ? -17.734 1.315 4.247 1.00 98.75 457 THR A CA 1
ATOM 3495 C C . THR A 1 457 ? -18.988 1.261 3.377 1.00 98.75 457 THR A C 1
ATOM 3497 O O . THR A 1 457 ? -18.927 1.592 2.188 1.00 98.75 457 THR A O 1
ATOM 3500 N N . ASP A 1 458 ? -20.132 0.905 3.961 1.00 98.44 458 ASP A N 1
ATOM 3501 C CA . ASP A 1 458 ? -21.399 0.798 3.242 1.00 98.44 458 ASP A CA 1
ATOM 3502 C C . ASP A 1 458 ? -21.862 2.174 2.781 1.00 98.44 458 ASP A C 1
ATOM 3504 O O . ASP A 1 458 ? -22.338 2.316 1.657 1.00 98.44 458 ASP A O 1
ATOM 3508 N N . ALA A 1 459 ? -21.631 3.226 3.570 1.00 98.69 459 ALA A N 1
ATOM 3509 C CA . ALA A 1 459 ? -21.923 4.591 3.142 1.00 98.69 459 ALA A CA 1
ATOM 3510 C C . ALA A 1 459 ? -21.176 4.971 1.847 1.00 98.69 459 ALA A C 1
ATOM 3512 O O . ALA A 1 459 ? -21.760 5.616 0.972 1.00 98.69 459 ALA A O 1
ATOM 3513 N N . ILE A 1 460 ? -19.909 4.557 1.690 1.00 98.75 460 ILE A N 1
ATOM 3514 C CA . ILE A 1 460 ? -19.129 4.780 0.457 1.00 98.75 460 ILE A CA 1
ATOM 3515 C C . ILE A 1 460 ? -19.770 4.031 -0.716 1.00 98.75 460 ILE A C 1
ATOM 3517 O O . ILE A 1 460 ? -19.999 4.619 -1.775 1.00 98.75 460 ILE A O 1
ATOM 3521 N N . VAL A 1 461 ? -20.089 2.748 -0.535 1.00 98.69 461 VAL A N 1
ATOM 3522 C CA . VAL A 1 461 ? -20.687 1.910 -1.585 1.00 98.69 461 VAL A CA 1
ATOM 3523 C C . VAL A 1 461 ? -22.065 2.439 -1.992 1.00 98.69 461 VAL A C 1
ATOM 3525 O O . VAL A 1 461 ? -22.313 2.681 -3.174 1.00 98.69 461 VAL A O 1
ATOM 3528 N N . GLN A 1 462 ? -22.942 2.713 -1.025 1.00 98.56 462 GLN A N 1
ATOM 3529 C CA . GLN A 1 462 ? -24.285 3.242 -1.267 1.00 98.56 462 GLN A CA 1
ATOM 3530 C C . GLN A 1 462 ? -24.251 4.614 -1.938 1.00 98.56 462 GLN A C 1
ATOM 3532 O O . GLN A 1 462 ? -25.079 4.906 -2.804 1.00 98.56 462 GLN A O 1
ATOM 3537 N N . ALA A 1 463 ? -23.272 5.460 -1.608 1.00 98.44 463 ALA A N 1
ATOM 3538 C CA . ALA A 1 463 ? -23.093 6.726 -2.304 1.00 98.44 463 ALA A CA 1
ATOM 3539 C C . ALA A 1 463 ? -22.740 6.526 -3.787 1.00 98.44 463 ALA A C 1
ATOM 3541 O O . ALA A 1 463 ? -23.293 7.214 -4.646 1.00 98.44 463 ALA A O 1
ATOM 3542 N N . ALA A 1 464 ? -21.882 5.555 -4.111 1.00 98.25 464 ALA A N 1
ATOM 3543 C CA . ALA A 1 464 ? -21.561 5.238 -5.500 1.00 98.25 464 ALA A CA 1
ATOM 3544 C C . ALA A 1 464 ? -22.778 4.709 -6.276 1.00 98.25 464 ALA A C 1
ATOM 3546 O O . ALA A 1 464 ? -22.998 5.144 -7.409 1.00 98.25 464 ALA A O 1
ATOM 3547 N N . LEU A 1 465 ? -23.578 3.832 -5.659 1.00 98.25 465 LEU A N 1
ATOM 3548 C CA . LEU A 1 465 ? -24.780 3.240 -6.259 1.00 98.25 465 LEU A CA 1
ATOM 3549 C C . LEU A 1 465 ? -25.894 4.270 -6.490 1.00 98.25 465 LEU A C 1
ATOM 3551 O O . LEU A 1 465 ? -26.485 4.309 -7.564 1.00 98.25 465 LEU A O 1
ATOM 3555 N N . SER A 1 466 ? -26.142 5.142 -5.512 1.00 97.62 466 SER A N 1
ATOM 3556 C CA . SER A 1 466 ? -27.177 6.189 -5.583 1.00 97.62 466 SER A CA 1
ATOM 3557 C C . SER A 1 466 ? -26.761 7.430 -6.383 1.00 97.62 466 SER A C 1
ATOM 3559 O O . SER A 1 466 ? -27.557 8.347 -6.571 1.00 97.62 466 SER A O 1
ATOM 3561 N N . GLY A 1 467 ? -25.504 7.509 -6.831 1.00 93.50 467 GLY A N 1
ATOM 3562 C CA . GLY A 1 467 ? -24.968 8.683 -7.526 1.00 93.50 467 GLY A CA 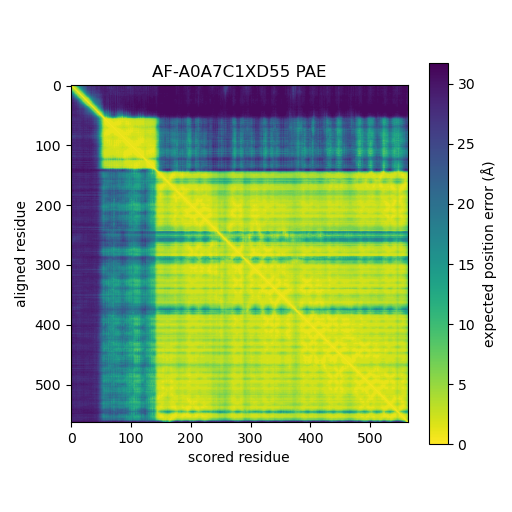1
ATOM 3563 C C . GLY A 1 467 ? -24.601 9.858 -6.609 1.00 93.50 467 GLY A C 1
ATOM 3564 O O . GLY A 1 467 ? -24.211 10.924 -7.101 1.00 93.50 467 GLY A O 1
ATOM 3565 N N . ARG A 1 468 ? -24.655 9.683 -5.284 1.00 93.88 468 ARG A N 1
ATOM 3566 C CA . ARG A 1 468 ? -24.211 10.685 -4.309 1.00 93.88 468 ARG A CA 1
ATOM 3567 C C . ARG A 1 468 ? -22.702 10.919 -4.435 1.00 93.88 468 ARG A C 1
ATOM 3569 O O . ARG A 1 468 ? -21.887 10.007 -4.341 1.00 93.88 468 ARG A O 1
ATOM 3576 N N . LYS A 1 469 ? -22.307 12.184 -4.607 1.00 87.94 469 LYS A N 1
ATOM 3577 C CA . LYS A 1 469 ? -20.905 12.550 -4.876 1.00 87.94 469 LYS A CA 1
ATOM 3578 C C . LYS A 1 469 ? -19.983 12.436 -3.659 1.00 87.94 469 LYS A C 1
ATOM 3580 O O . LYS A 1 469 ? -18.782 12.278 -3.848 1.00 87.94 469 LYS A O 1
ATOM 3585 N N . ALA A 1 470 ? -20.492 12.568 -2.437 1.00 93.06 470 ALA A N 1
ATOM 3586 C CA . ALA A 1 470 ? -19.650 12.631 -1.245 1.00 93.06 470 ALA A CA 1
ATOM 3587 C C . ALA A 1 470 ? -20.322 12.058 0.005 1.00 93.06 470 ALA A C 1
ATOM 3589 O O . ALA A 1 470 ? -21.543 12.160 0.169 1.00 93.06 470 ALA A O 1
ATOM 3590 N N . VAL A 1 471 ? -19.494 11.538 0.909 1.00 94.62 471 VAL A N 1
ATOM 3591 C CA . VAL A 1 471 ? -19.881 11.081 2.248 1.00 94.62 471 VAL A CA 1
ATOM 3592 C C . VAL A 1 471 ? -19.005 11.741 3.303 1.00 94.62 471 VAL A C 1
ATOM 3594 O O . VAL A 1 471 ? -17.849 12.067 3.045 1.00 94.62 471 VAL A O 1
ATOM 3597 N N . LYS A 1 472 ? -19.553 11.967 4.496 1.00 93.69 472 LYS A N 1
ATOM 3598 C CA . LYS A 1 472 ? -18.773 12.518 5.605 1.00 93.69 472 LYS A CA 1
ATOM 3599 C C . LYS A 1 472 ? -18.035 11.386 6.332 1.00 93.69 472 LYS A C 1
ATOM 3601 O O . LYS A 1 472 ? -18.628 10.324 6.516 1.00 93.69 472 LYS A O 1
ATOM 3606 N N . PRO A 1 473 ? -16.778 11.596 6.743 1.00 97.25 473 PRO A N 1
ATOM 3607 C CA . PRO A 1 473 ? -16.087 10.655 7.612 1.00 97.25 473 PRO A CA 1
ATOM 3608 C C . PRO A 1 473 ? -16.724 10.629 9.001 1.00 97.25 473 PRO A C 1
ATOM 3610 O O . PRO A 1 473 ? -17.222 11.646 9.484 1.00 97.25 473 PRO A O 1
ATOM 3613 N N . LEU A 1 474 ? -16.646 9.469 9.648 1.00 98.19 474 LEU A N 1
ATOM 3614 C CA . LEU A 1 474 ? -16.993 9.270 11.054 1.00 98.19 474 LEU A CA 1
ATOM 3615 C C . LEU A 1 474 ? -15.991 9.984 11.971 1.00 98.19 474 LEU A C 1
ATOM 3617 O O . LEU A 1 474 ? -16.371 10.554 12.988 1.00 98.19 474 LEU A O 1
ATOM 3621 N N . ALA A 1 475 ? -14.710 9.977 11.590 1.00 97.94 475 ALA A N 1
ATOM 3622 C CA . ALA A 1 475 ? -13.643 10.687 12.285 1.00 97.94 475 ALA A CA 1
ATOM 3623 C C . ALA A 1 475 ? -12.525 11.083 11.311 1.00 97.94 475 ALA A C 1
ATOM 3625 O O . ALA A 1 475 ? -12.276 10.398 10.316 1.00 97.94 475 ALA A O 1
ATOM 3626 N N . ILE A 1 476 ? -11.820 12.174 11.613 1.00 95.62 476 ILE A N 1
ATOM 3627 C CA . ILE A 1 476 ? -10.575 12.563 10.940 1.00 95.62 476 ILE A CA 1
ATOM 3628 C C . ILE A 1 476 ? -9.590 13.033 12.001 1.00 95.62 476 ILE A C 1
ATOM 3630 O O . ILE A 1 476 ? -9.952 13.796 12.894 1.00 95.62 476 ILE A O 1
ATOM 3634 N N . THR A 1 477 ? -8.331 12.635 11.864 1.00 95.56 477 THR A N 1
ATOM 3635 C CA . THR A 1 477 ? -7.242 13.132 12.702 1.00 95.56 477 THR A CA 1
ATOM 3636 C C . THR A 1 477 ? -6.045 13.534 11.856 1.00 95.56 477 THR A C 1
ATOM 3638 O O . THR A 1 477 ? -5.776 12.940 10.808 1.00 95.56 477 THR A O 1
ATOM 3641 N N . TYR A 1 478 ? -5.291 14.526 12.322 1.00 93.81 478 TYR A N 1
ATOM 3642 C CA . TYR A 1 478 ? -3.973 14.813 11.772 1.00 93.81 478 TYR A CA 1
ATOM 3643 C C . TYR A 1 478 ? -2.937 13.890 12.421 1.00 93.81 478 TYR A C 1
ATOM 3645 O O . TYR A 1 478 ? -2.700 13.960 13.630 1.00 93.81 478 TYR A O 1
ATOM 3653 N N . ALA A 1 479 ? -2.307 13.032 11.618 1.00 92.38 479 ALA A N 1
ATOM 3654 C CA . ALA A 1 479 ? -1.288 12.104 12.101 1.00 92.38 479 ALA A CA 1
ATOM 3655 C C . ALA A 1 479 ? 0.130 12.665 11.917 1.00 92.38 479 ALA A C 1
ATOM 3657 O O . ALA A 1 479 ? 0.979 12.456 12.783 1.00 92.38 479 ALA A O 1
ATOM 3658 N N . GLY A 1 480 ? 0.376 13.403 10.834 1.00 86.81 480 GLY A N 1
ATOM 3659 C CA . GLY A 1 480 ? 1.680 13.981 10.514 1.00 86.81 480 GLY A CA 1
ATOM 3660 C C . GLY A 1 480 ? 1.910 14.073 9.006 1.00 86.81 480 GLY A C 1
ATOM 3661 O O . GLY A 1 480 ? 1.193 13.454 8.224 1.00 86.81 480 GLY A O 1
ATOM 3662 N N . LEU A 1 481 ? 2.930 14.801 8.557 1.00 81.88 481 LEU A N 1
ATOM 3663 C CA . LEU A 1 481 ? 3.128 15.020 7.125 1.00 81.88 481 LEU A CA 1
ATOM 3664 C C . LEU A 1 481 ? 3.385 13.762 6.304 1.00 81.88 481 LEU A C 1
ATOM 3666 O O . LEU A 1 481 ? 4.288 12.967 6.597 1.00 81.88 481 LEU A O 1
ATOM 3670 N N . ALA A 1 482 ? 2.752 13.726 5.128 1.00 89.00 482 ALA A N 1
ATOM 3671 C CA . ALA A 1 482 ? 2.968 12.665 4.158 1.00 89.00 482 ALA A CA 1
ATOM 3672 C C . ALA A 1 482 ? 2.697 11.300 4.797 1.00 89.00 482 ALA A C 1
ATOM 3674 O O . ALA A 1 482 ? 3.568 10.429 4.773 1.00 89.00 482 ALA A O 1
ATOM 3675 N N . THR A 1 483 ? 1.499 11.126 5.372 1.00 96.12 483 THR A N 1
ATOM 3676 C CA . THR A 1 483 ? 1.040 9.814 5.841 1.00 96.12 483 THR A CA 1
ATOM 3677 C C . THR A 1 483 ? 1.120 8.803 4.699 1.00 96.12 483 THR A C 1
ATOM 3679 O O . THR A 1 483 ? 0.812 9.100 3.536 1.00 96.12 483 THR A O 1
ATOM 3682 N N . ARG A 1 484 ? 1.619 7.605 5.009 1.00 97.56 484 ARG A N 1
ATOM 3683 C CA . ARG A 1 484 ? 1.813 6.524 4.037 1.00 97.56 484 ARG A CA 1
ATOM 3684 C C . ARG A 1 484 ? 0.971 5.317 4.420 1.00 97.56 484 ARG A C 1
ATOM 3686 O O . ARG A 1 484 ? -0.254 5.421 4.435 1.00 97.56 484 ARG A O 1
ATOM 3693 N N . THR A 1 485 ? 1.613 4.181 4.634 1.00 98.62 485 THR A N 1
ATOM 3694 C CA . THR A 1 485 ? 0.958 2.922 4.968 1.00 98.62 485 THR A CA 1
ATOM 3695 C C . THR A 1 485 ? 0.353 3.031 6.357 1.00 98.62 485 THR A C 1
ATOM 3697 O O . THR A 1 485 ? 0.979 3.574 7.277 1.00 98.62 485 THR A O 1
ATOM 3700 N N . ILE A 1 486 ? -0.871 2.528 6.468 1.00 98.81 486 ILE A N 1
ATOM 3701 C CA . ILE A 1 486 ? -1.566 2.312 7.732 1.00 98.81 486 ILE A CA 1
ATOM 3702 C C . ILE A 1 486 ? -1.864 0.827 7.879 1.00 98.81 486 ILE A C 1
ATOM 3704 O O . ILE A 1 486 ? -2.098 0.168 6.866 1.00 98.81 486 ILE A O 1
ATOM 3708 N N . ALA A 1 487 ? -1.874 0.317 9.104 1.00 98.44 487 ALA A N 1
ATOM 3709 C CA . ALA A 1 487 ? -2.329 -1.039 9.392 1.00 98.44 487 ALA A CA 1
ATOM 3710 C C . ALA A 1 487 ? -2.988 -1.093 10.767 1.00 98.44 487 ALA A C 1
ATOM 3712 O O . ALA A 1 487 ? -2.588 -0.362 11.675 1.00 98.44 487 ALA A O 1
ATOM 3713 N N . LEU A 1 488 ? -4.002 -1.941 10.888 1.00 98.31 488 LEU A N 1
ATOM 3714 C CA . LEU A 1 488 ? -4.644 -2.251 12.158 1.00 98.31 488 LEU A CA 1
ATOM 3715 C C . LEU A 1 488 ? -3.821 -3.304 12.907 1.00 98.31 488 LEU A C 1
ATOM 3717 O O . LEU A 1 488 ? -3.163 -4.130 12.271 1.00 98.31 488 LEU A O 1
ATOM 3721 N N . SER A 1 489 ? -3.874 -3.269 14.237 1.00 96.88 489 SER A N 1
ATOM 3722 C CA . SER A 1 489 ? -3.609 -4.461 15.045 1.00 96.88 489 SER A CA 1
ATOM 3723 C C . SER A 1 489 ? -4.647 -5.545 14.742 1.00 96.88 489 SER A C 1
ATOM 3725 O O . SER A 1 489 ? -5.754 -5.242 14.286 1.00 96.88 489 SER A O 1
ATOM 3727 N N . HIS A 1 490 ? -4.303 -6.805 14.986 1.00 93.81 490 HIS A N 1
ATOM 3728 C CA . HIS A 1 490 ? -5.191 -7.946 14.783 1.00 93.81 490 HIS A CA 1
ATOM 3729 C C . HIS A 1 490 ? -6.461 -7.835 15.636 1.00 93.81 490 HIS A C 1
ATOM 3731 O O . HIS A 1 490 ? -7.556 -8.135 15.166 1.00 93.81 490 HIS A O 1
ATOM 3737 N N . ASP A 1 491 ? -6.327 -7.325 16.861 1.00 91.62 491 ASP A N 1
ATOM 3738 C CA . ASP A 1 491 ? -7.449 -7.024 17.760 1.00 91.62 491 ASP A CA 1
ATOM 3739 C C . ASP A 1 491 ? -8.265 -5.762 17.390 1.00 91.62 491 ASP A C 1
ATOM 3741 O O . ASP A 1 491 ? -9.214 -5.410 18.091 1.00 91.62 491 ASP A O 1
ATOM 3745 N N . GLU A 1 492 ? -7.876 -5.055 16.326 1.00 95.00 492 GLU A N 1
ATOM 3746 C CA . GLU A 1 492 ? -8.476 -3.813 15.826 1.00 95.00 492 GLU A CA 1
ATOM 3747 C C . GLU A 1 492 ? -8.560 -2.650 16.829 1.00 95.00 492 GLU A C 1
ATOM 3749 O O . GLU A 1 492 ? -9.292 -1.686 16.597 1.00 95.00 492 GLU A O 1
ATOM 3754 N N . ARG A 1 493 ? -7.810 -2.689 17.936 1.00 95.12 493 ARG A N 1
ATOM 3755 C CA . ARG A 1 493 ? -7.770 -1.593 18.920 1.00 95.12 493 ARG A CA 1
ATOM 3756 C C . ARG A 1 493 ? -6.881 -0.441 18.461 1.00 95.12 493 ARG A C 1
ATOM 3758 O O . ARG A 1 493 ? -7.169 0.725 18.746 1.00 95.12 493 ARG A O 1
ATOM 3765 N N . TYR A 1 494 ? -5.809 -0.746 17.737 1.00 97.69 494 TYR A N 1
ATOM 3766 C CA . TYR A 1 494 ? -4.787 0.216 17.346 1.00 97.69 494 TYR A CA 1
ATOM 3767 C C . TYR A 1 494 ? -4.703 0.354 15.831 1.00 97.69 494 TYR A C 1
ATOM 3769 O O . TYR A 1 494 ? -4.741 -0.624 15.090 1.00 97.69 494 TYR A O 1
ATOM 3777 N N . LEU A 1 495 ? -4.524 1.589 15.366 1.00 98.62 495 LEU A N 1
ATOM 3778 C CA . LEU A 1 495 ? -4.168 1.880 13.984 1.00 98.62 495 LEU A CA 1
ATOM 3779 C C . LEU A 1 495 ? -2.778 2.514 13.942 1.00 98.62 495 LEU A C 1
ATOM 3781 O O . LEU A 1 495 ? -2.554 3.610 14.464 1.00 98.62 495 LEU A O 1
ATOM 3785 N N . PHE A 1 496 ? -1.850 1.834 13.285 1.00 98.69 496 PHE A N 1
ATOM 3786 C CA . PHE A 1 496 ? -0.477 2.277 13.100 1.00 98.69 496 PHE A CA 1
ATOM 3787 C C . PHE A 1 496 ? -0.347 3.084 11.814 1.00 98.69 496 PHE A C 1
ATOM 3789 O O . PHE A 1 496 ? -0.873 2.693 10.775 1.00 98.69 496 PHE A O 1
ATOM 3796 N N . VAL A 1 497 ? 0.367 4.208 11.870 1.00 98.75 497 VAL A N 1
ATOM 3797 C CA . VAL A 1 497 ? 0.486 5.162 10.763 1.00 98.75 497 VAL A CA 1
ATOM 3798 C C . VAL A 1 497 ? 1.941 5.551 10.558 1.00 98.75 497 VAL A C 1
ATOM 3800 O O . VAL A 1 497 ? 2.571 6.151 11.431 1.00 98.75 497 VAL A O 1
ATOM 3803 N N . THR A 1 498 ? 2.471 5.273 9.370 1.00 98.38 498 THR A N 1
ATOM 3804 C CA . THR A 1 498 ? 3.789 5.785 8.965 1.00 98.38 498 THR A CA 1
ATOM 3805 C C . THR A 1 498 ? 3.687 7.226 8.479 1.00 98.38 498 THR A C 1
ATOM 3807 O O . THR A 1 498 ? 2.863 7.557 7.621 1.00 98.38 498 THR A O 1
ATOM 3810 N N . VAL A 1 499 ? 4.554 8.091 9.006 1.00 97.19 499 VAL A N 1
ATOM 3811 C CA . VAL A 1 499 ? 4.603 9.520 8.681 1.00 97.19 499 VAL A CA 1
ATOM 3812 C C . VAL A 1 499 ? 5.938 9.839 8.018 1.00 97.19 499 VAL A C 1
ATOM 3814 O O . VAL A 1 499 ? 6.973 9.981 8.670 1.00 97.19 499 VAL A O 1
ATOM 3817 N N . ASN A 1 500 ? 5.924 9.931 6.688 1.00 94.56 500 ASN A N 1
ATOM 3818 C CA . ASN A 1 500 ? 7.142 9.903 5.881 1.00 94.56 500 ASN A CA 1
ATOM 3819 C C . ASN A 1 500 ? 8.042 11.126 6.064 1.00 94.56 500 ASN A C 1
ATOM 3821 O O . ASN A 1 500 ? 9.259 10.983 6.134 1.00 94.56 500 ASN A O 1
ATOM 3825 N N . ARG A 1 501 ? 7.462 12.330 6.090 1.00 86.88 501 ARG A N 1
ATOM 3826 C CA . ARG A 1 501 ? 8.240 13.580 6.126 1.00 86.88 501 ARG A CA 1
ATOM 3827 C C . ARG A 1 501 ? 8.639 14.004 7.542 1.00 86.88 501 ARG A C 1
ATOM 3829 O O . ARG A 1 501 ? 9.407 14.955 7.665 1.00 86.88 501 ARG A O 1
ATOM 3836 N N . GLU A 1 502 ? 8.139 13.310 8.563 1.00 89.00 502 GLU A N 1
ATOM 3837 C CA . GLU A 1 502 ? 8.487 13.525 9.976 1.00 89.00 502 GLU A CA 1
ATOM 3838 C C . GLU A 1 502 ? 9.285 12.367 10.583 1.00 89.00 502 GLU A C 1
ATOM 3840 O O . GLU A 1 502 ? 9.583 12.416 11.772 1.00 89.00 502 GLU A O 1
ATOM 3845 N N . SER A 1 503 ? 9.606 11.332 9.795 1.00 93.94 503 SER A N 1
ATOM 3846 C CA . SER A 1 503 ? 10.387 10.172 10.243 1.00 93.94 503 SER A CA 1
ATOM 3847 C C . SER A 1 503 ? 9.836 9.593 11.546 1.00 93.94 503 SER A C 1
ATOM 3849 O O . SER A 1 503 ? 10.484 9.591 12.591 1.00 93.94 503 SER A O 1
ATOM 3851 N N . ARG A 1 504 ? 8.561 9.192 11.505 1.00 95.56 504 ARG A N 1
ATOM 3852 C CA . ARG A 1 504 ? 7.798 8.837 12.702 1.00 95.56 504 ARG A CA 1
ATOM 3853 C C . ARG A 1 504 ? 6.774 7.743 12.427 1.00 95.56 504 ARG A C 1
ATOM 3855 O O . ARG A 1 504 ? 6.190 7.676 11.343 1.00 95.56 504 ARG A O 1
ATOM 3862 N N . LEU A 1 505 ? 6.534 6.933 13.450 1.00 98.00 505 LEU A N 1
ATOM 3863 C CA . LEU A 1 505 ? 5.393 6.038 13.568 1.00 98.00 505 LEU A CA 1
ATOM 3864 C C . LEU A 1 505 ? 4.413 6.628 14.591 1.00 98.00 505 LEU A C 1
ATOM 3866 O O . LEU A 1 505 ? 4.804 7.061 15.678 1.00 98.00 505 LEU A O 1
ATOM 3870 N N . VAL A 1 506 ? 3.137 6.690 14.224 1.00 98.38 506 VAL A N 1
ATOM 3871 C CA . VAL A 1 506 ? 2.055 7.207 15.070 1.00 98.38 506 VAL A CA 1
ATOM 3872 C C . VAL A 1 506 ? 1.063 6.088 15.324 1.00 98.38 506 VAL A C 1
ATOM 3874 O O . VAL A 1 506 ? 0.701 5.373 14.394 1.00 98.38 506 VAL A O 1
ATOM 3877 N N . VAL A 1 507 ? 0.619 5.953 16.570 1.00 98.38 507 VAL A N 1
ATOM 3878 C CA . VAL A 1 507 ? -0.434 5.007 16.945 1.00 98.38 507 VAL A CA 1
ATOM 3879 C C . VAL A 1 507 ? -1.686 5.789 17.285 1.00 98.38 507 VAL A C 1
ATOM 3881 O O . VAL A 1 507 ? -1.643 6.730 18.084 1.00 98.38 507 VAL A O 1
ATOM 3884 N N . LEU A 1 508 ? -2.792 5.403 16.667 1.00 98.31 508 LEU A N 1
ATOM 3885 C CA . LEU A 1 508 ? -4.114 5.952 16.909 1.00 98.31 508 LEU A CA 1
ATOM 3886 C C . LEU A 1 508 ? -4.991 4.889 17.575 1.00 98.31 508 LEU A C 1
ATOM 3888 O O . LEU A 1 508 ? -4.831 3.697 17.323 1.00 98.31 508 LEU A O 1
ATOM 3892 N N . ASP A 1 509 ? -5.940 5.338 18.385 1.00 97.44 509 ASP A N 1
ATOM 3893 C CA . ASP A 1 509 ? -7.128 4.564 18.732 1.00 97.44 509 ASP A CA 1
ATOM 3894 C C . ASP A 1 509 ? -7.913 4.299 17.444 1.00 97.44 509 ASP A C 1
ATOM 3896 O O . ASP A 1 509 ? -8.343 5.244 16.780 1.00 97.44 509 ASP A O 1
ATOM 3900 N N . ALA A 1 510 ? -8.087 3.037 17.062 1.00 97.56 510 ALA A N 1
ATOM 3901 C CA . ALA A 1 510 ? -8.762 2.696 15.817 1.00 97.56 510 ALA A CA 1
ATOM 3902 C C . ALA A 1 510 ? -10.264 3.034 15.836 1.00 97.56 510 ALA A C 1
ATOM 3904 O O . ALA A 1 510 ? -10.857 3.223 14.771 1.00 97.56 510 ALA A O 1
ATOM 3905 N N . ALA A 1 511 ? -10.899 3.146 17.006 1.00 96.38 511 ALA A N 1
ATOM 3906 C CA . ALA A 1 511 ? -12.314 3.490 17.103 1.00 96.38 511 ALA A CA 1
ATOM 3907 C C . ALA A 1 511 ? -12.560 4.994 16.927 1.00 96.38 511 ALA A C 1
ATOM 3909 O O . ALA A 1 511 ? -13.507 5.384 16.245 1.00 96.38 511 ALA A O 1
ATOM 3910 N N . SER A 1 512 ? -11.706 5.834 17.519 1.00 95.88 512 SER A N 1
ATOM 3911 C CA . SER A 1 512 ? -11.901 7.294 17.557 1.00 95.88 512 SER A CA 1
ATOM 3912 C C . SER A 1 512 ? -10.922 8.100 16.695 1.00 95.88 512 SER A C 1
ATOM 3914 O O . SER A 1 512 ? -11.096 9.306 16.524 1.00 95.88 512 SER A O 1
ATOM 3916 N N . LEU A 1 513 ? -9.870 7.464 16.171 1.00 97.44 513 LEU A N 1
ATOM 3917 C CA . LEU A 1 513 ? -8.684 8.091 15.570 1.00 97.44 513 LEU A CA 1
ATOM 3918 C C . LEU A 1 513 ? -7.927 9.051 16.503 1.00 97.44 513 LEU A C 1
ATOM 3920 O O . LEU A 1 513 ? -7.110 9.864 16.057 1.00 97.44 513 LEU A O 1
ATOM 3924 N N . ARG A 1 514 ? -8.148 8.966 17.817 1.00 95.06 514 ARG A N 1
ATOM 3925 C CA . ARG A 1 514 ? -7.388 9.756 18.785 1.00 95.06 514 ARG A CA 1
ATOM 3926 C C . ARG A 1 514 ? -5.920 9.303 18.802 1.00 95.06 514 ARG A C 1
ATOM 3928 O O . ARG A 1 514 ? -5.670 8.114 18.986 1.00 95.06 514 ARG A O 1
ATOM 3935 N N . PRO A 1 515 ? -4.936 10.213 18.691 1.00 95.44 515 PRO A N 1
ATOM 3936 C CA . PRO A 1 515 ? -3.530 9.849 18.845 1.00 95.44 515 PRO A CA 1
ATOM 3937 C C . PRO A 1 515 ? -3.224 9.333 20.253 1.00 95.44 515 PRO A C 1
ATOM 3939 O O . PRO A 1 515 ? -3.611 9.962 21.238 1.00 95.44 515 PRO A O 1
ATOM 3942 N N . LEU A 1 516 ? -2.516 8.207 20.341 1.00 95.81 516 LEU A N 1
ATOM 3943 C CA . LEU A 1 516 ? -2.155 7.549 21.602 1.00 95.81 516 LEU A CA 1
ATOM 3944 C C . LEU A 1 516 ? -0.680 7.723 21.940 1.00 95.81 516 LEU A C 1
ATOM 3946 O O . LEU A 1 516 ? -0.343 8.072 23.068 1.00 95.81 516 LEU A O 1
ATOM 3950 N N . LEU A 1 517 ? 0.193 7.507 20.956 1.00 95.62 517 LEU A N 1
ATOM 3951 C CA . LEU A 1 517 ? 1.627 7.745 21.084 1.00 95.62 517 LEU A CA 1
ATOM 3952 C C . LEU A 1 517 ? 2.264 8.032 19.727 1.00 95.62 517 LEU A C 1
ATOM 3954 O O . LEU A 1 517 ? 1.699 7.773 18.660 1.00 95.62 517 LEU A O 1
ATOM 3958 N N . ARG A 1 518 ? 3.475 8.579 19.790 1.00 96.75 518 ARG A N 1
ATOM 3959 C CA . ARG A 1 518 ? 4.336 8.870 18.647 1.00 96.75 518 ARG A CA 1
ATOM 3960 C C . ARG A 1 518 ? 5.738 8.385 18.977 1.00 96.75 518 ARG A C 1
ATOM 3962 O O . ARG A 1 518 ? 6.248 8.725 20.039 1.00 96.75 518 ARG A O 1
ATOM 3969 N N . ILE A 1 519 ? 6.365 7.656 18.063 1.00 97.00 519 ILE A N 1
ATOM 3970 C CA . ILE A 1 519 ? 7.734 7.164 18.225 1.00 97.00 519 ILE A CA 1
ATOM 3971 C C . ILE A 1 519 ? 8.568 7.507 16.983 1.00 97.00 519 ILE A C 1
ATOM 3973 O O . ILE A 1 519 ? 8.058 7.397 15.863 1.00 97.00 519 ILE A O 1
ATOM 3977 N N . PRO A 1 520 ? 9.822 7.975 17.135 1.00 95.56 520 PRO A N 1
ATOM 3978 C CA . PRO A 1 520 ? 10.700 8.217 15.997 1.00 95.56 520 PRO A CA 1
ATOM 3979 C C . PRO A 1 520 ? 10.897 6.960 15.142 1.00 95.56 520 PRO A C 1
ATOM 3981 O O . PRO A 1 520 ? 10.964 5.843 15.658 1.00 95.56 520 PRO A O 1
ATOM 3984 N N . ALA A 1 521 ? 11.039 7.167 13.839 1.00 95.94 521 ALA A N 1
ATOM 3985 C CA . ALA A 1 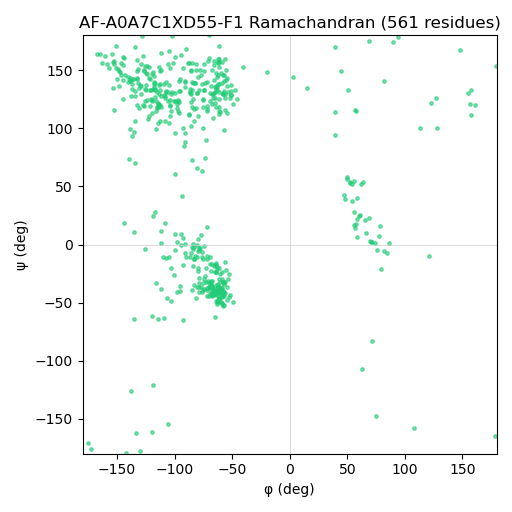521 ? 11.447 6.174 12.856 1.00 95.94 521 ALA A CA 1
ATOM 3986 C C . ALA A 1 521 ? 12.625 6.701 12.035 1.00 95.94 521 ALA A C 1
ATOM 3988 O O . ALA A 1 521 ? 12.899 7.900 12.012 1.00 95.94 521 ALA A O 1
ATOM 3989 N N . ASP A 1 522 ? 13.337 5.801 11.366 1.00 95.44 522 ASP A N 1
ATOM 3990 C CA . ASP A 1 522 ? 14.382 6.205 10.431 1.00 95.44 522 ASP A CA 1
ATOM 3991 C C . ASP A 1 522 ? 13.804 7.031 9.275 1.00 95.44 522 ASP A C 1
ATOM 3993 O O . ASP A 1 522 ? 12.620 6.935 8.952 1.00 95.44 522 ASP A O 1
ATOM 3997 N N . SER A 1 523 ? 14.656 7.834 8.634 1.00 92.81 523 SER A N 1
ATOM 3998 C CA . SER A 1 523 ? 14.239 8.759 7.573 1.00 92.81 523 SER A CA 1
ATOM 3999 C C . SER A 1 523 ? 13.404 8.111 6.472 1.00 92.81 523 SER A C 1
ATOM 4001 O O . SER A 1 523 ? 13.800 7.109 5.886 1.00 92.81 523 SER A O 1
ATOM 4003 N N . TYR A 1 524 ? 12.288 8.757 6.125 1.00 94.00 524 TYR A N 1
ATOM 4004 C CA . TYR A 1 524 ? 11.363 8.343 5.065 1.00 94.00 524 TYR A CA 1
ATOM 4005 C C . TYR A 1 524 ? 10.662 6.993 5.291 1.00 94.00 524 TYR A C 1
ATOM 4007 O O . TYR A 1 524 ? 10.653 6.169 4.370 1.00 94.00 524 TYR A O 1
ATOM 4015 N N . PRO A 1 525 ? 9.984 6.764 6.432 1.00 97.50 525 PRO A N 1
ATOM 4016 C CA . PRO A 1 525 ? 9.171 5.566 6.608 1.00 97.50 525 PRO A CA 1
ATOM 4017 C C . PRO A 1 525 ? 8.050 5.537 5.556 1.00 97.50 525 PRO A C 1
ATOM 4019 O O . PRO A 1 525 ? 7.462 6.574 5.218 1.00 97.50 525 PRO A O 1
ATOM 4022 N N . VAL A 1 526 ? 7.790 4.366 4.978 1.00 97.31 526 VAL A N 1
ATOM 4023 C CA . VAL A 1 526 ? 6.797 4.160 3.915 1.00 97.31 526 VAL A CA 1
ATOM 4024 C C . VAL A 1 526 ? 5.959 2.921 4.173 1.00 97.31 526 VAL A C 1
ATOM 4026 O O . VAL A 1 526 ? 4.747 3.070 4.297 1.00 97.31 526 VAL A O 1
ATOM 4029 N N . GLY A 1 527 ? 6.562 1.732 4.181 1.00 97.75 527 GLY A N 1
ATOM 4030 C CA . GLY A 1 527 ? 5.867 0.458 4.354 1.00 97.75 527 GLY A CA 1
ATOM 4031 C C . GLY A 1 527 ? 5.682 0.127 5.827 1.00 97.75 527 GLY A C 1
ATOM 4032 O O . GLY A 1 527 ? 6.491 0.540 6.657 1.00 97.75 527 GLY A O 1
ATOM 4033 N N . LEU A 1 528 ? 4.616 -0.603 6.145 1.00 97.56 528 LEU A N 1
ATOM 4034 C CA . LEU A 1 528 ? 4.302 -1.031 7.502 1.00 97.56 528 LEU A CA 1
ATOM 4035 C C . LEU A 1 528 ? 3.591 -2.385 7.477 1.00 97.56 528 LEU A C 1
ATOM 4037 O O . LEU A 1 528 ? 2.683 -2.571 6.671 1.00 97.56 528 LEU A O 1
ATOM 4041 N N . ALA A 1 529 ? 3.983 -3.295 8.366 1.00 98.06 529 ALA A N 1
ATOM 4042 C CA . ALA A 1 529 ? 3.298 -4.561 8.605 1.00 98.06 529 ALA A CA 1
ATOM 4043 C C . ALA A 1 529 ? 3.249 -4.866 10.104 1.00 98.06 529 ALA A C 1
ATOM 4045 O O . ALA A 1 529 ? 4.232 -4.632 10.804 1.00 98.06 529 ALA A O 1
ATOM 4046 N N . VAL A 1 530 ? 2.121 -5.396 10.571 1.00 98.19 530 VAL A N 1
ATOM 4047 C CA . VAL A 1 530 ? 1.916 -5.845 11.955 1.00 98.19 530 VAL A CA 1
ATOM 4048 C C . VAL A 1 530 ? 1.954 -7.370 11.963 1.00 98.19 53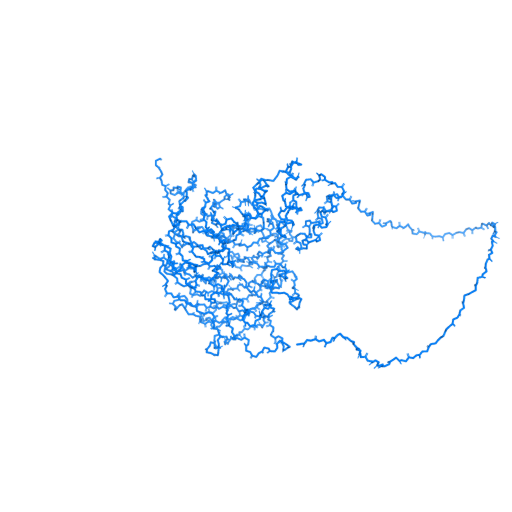0 VAL A C 1
ATOM 4050 O O . VAL A 1 530 ? 1.421 -7.994 11.041 1.00 98.19 530 VAL A O 1
ATOM 4053 N N . ALA A 1 531 ? 2.629 -7.958 12.948 1.00 96.94 531 ALA A N 1
ATOM 4054 C CA . ALA A 1 531 ? 2.654 -9.403 13.131 1.00 96.94 531 ALA A CA 1
ATOM 4055 C C . ALA A 1 531 ? 1.245 -9.932 13.468 1.00 96.94 531 ALA A C 1
ATOM 4057 O O . ALA A 1 531 ? 0.495 -9.225 14.139 1.00 96.94 531 ALA A O 1
ATOM 4058 N N . PRO A 1 532 ? 0.874 -11.161 13.056 1.00 94.69 532 PRO A N 1
ATOM 4059 C CA . PRO A 1 532 ? -0.447 -11.724 13.358 1.00 94.69 532 PRO A CA 1
ATOM 4060 C C . PRO A 1 532 ? -0.779 -11.831 14.854 1.00 94.69 532 PRO A C 1
ATOM 4062 O O . PRO A 1 532 ? -1.948 -11.850 15.217 1.00 94.69 532 PRO A O 1
ATOM 4065 N N . ASP A 1 533 ? 0.240 -11.894 15.710 1.00 93.94 533 ASP A N 1
ATOM 4066 C CA . ASP A 1 533 ? 0.120 -11.944 17.170 1.00 93.94 533 ASP A CA 1
ATOM 4067 C C . ASP A 1 533 ? 0.230 -10.561 17.841 1.00 93.94 533 ASP A C 1
ATOM 4069 O O . ASP A 1 533 ? 0.366 -10.478 19.060 1.00 93.94 533 ASP A O 1
ATOM 4073 N N . ASP A 1 534 ? 0.228 -9.477 17.055 1.00 94.94 534 ASP A N 1
ATOM 4074 C CA . ASP A 1 534 ? 0.421 -8.093 17.498 1.00 94.94 534 ASP A CA 1
ATOM 4075 C C . ASP A 1 534 ? 1.730 -7.832 18.272 1.00 94.94 534 ASP A C 1
ATOM 4077 O O . ASP A 1 534 ? 1.895 -6.767 18.864 1.00 94.94 534 ASP A O 1
ATOM 4081 N N . SER A 1 535 ? 2.711 -8.743 18.239 1.00 94.81 535 SER A N 1
ATOM 4082 C CA . SER A 1 535 ? 3.956 -8.608 19.015 1.00 94.81 535 SER A CA 1
ATOM 4083 C C . SER A 1 535 ? 4.981 -7.662 18.383 1.00 94.81 535 SER A C 1
ATOM 4085 O O . SER A 1 535 ? 5.873 -7.143 19.067 1.00 94.81 535 SER A O 1
ATOM 4087 N N . GLN A 1 536 ? 4.889 -7.443 17.066 1.00 97.00 536 GLN A N 1
ATOM 4088 C CA . GLN A 1 536 ? 5.879 -6.699 16.288 1.00 97.00 536 GLN A CA 1
ATOM 4089 C C . GLN A 1 536 ? 5.253 -5.834 15.192 1.00 97.00 536 GLN A C 1
ATOM 4091 O O . GLN A 1 536 ? 4.307 -6.238 14.517 1.00 97.00 536 GLN A O 1
ATOM 4096 N N . ILE A 1 537 ? 5.870 -4.680 14.929 1.00 98.06 537 ILE A N 1
ATOM 4097 C CA . ILE A 1 537 ? 5.619 -3.853 13.744 1.00 98.06 537 ILE A CA 1
ATOM 4098 C C . ILE A 1 537 ? 6.914 -3.702 12.959 1.00 98.06 537 ILE A C 1
ATOM 4100 O O . ILE A 1 537 ? 7.915 -3.208 13.477 1.00 98.06 537 ILE A O 1
ATOM 4104 N N . TRP A 1 538 ? 6.867 -4.049 11.680 1.00 98.56 538 TRP A N 1
ATOM 4105 C CA . TRP A 1 538 ? 7.954 -3.847 10.733 1.00 98.56 538 TRP A CA 1
ATOM 4106 C C . TRP A 1 538 ? 7.684 -2.598 9.908 1.00 98.56 538 TRP A C 1
ATOM 4108 O O . TRP A 1 538 ? 6.654 -2.501 9.243 1.00 98.56 538 TRP A O 1
ATOM 4118 N N . VAL A 1 539 ? 8.614 -1.646 9.926 1.00 98.69 539 VAL A N 1
ATOM 4119 C CA . VAL A 1 539 ? 8.527 -0.391 9.175 1.00 98.69 539 VAL A CA 1
ATOM 4120 C C . VAL A 1 539 ? 9.661 -0.333 8.164 1.00 98.69 539 VAL A C 1
ATOM 4122 O O . VAL A 1 539 ? 10.829 -0.473 8.518 1.00 98.69 539 VAL A O 1
ATOM 4125 N N . THR A 1 540 ? 9.334 -0.094 6.895 1.00 98.62 540 THR A N 1
ATOM 4126 C CA . THR A 1 540 ? 10.348 0.122 5.857 1.00 98.62 540 THR A CA 1
ATOM 4127 C C . THR A 1 540 ? 10.584 1.607 5.636 1.00 98.62 540 THR A C 1
ATOM 4129 O O . THR A 1 540 ? 9.645 2.403 5.600 1.00 98.62 540 THR A O 1
ATOM 4132 N N . ALA A 1 541 ? 11.839 1.982 5.430 1.00 97.69 541 ALA A N 1
ATOM 4133 C CA . ALA A 1 541 ? 12.274 3.345 5.188 1.00 97.69 541 ALA A CA 1
ATOM 4134 C C . ALA A 1 541 ? 12.877 3.470 3.783 1.00 97.69 541 ALA A C 1
ATOM 4136 O O . ALA A 1 541 ? 13.913 2.878 3.462 1.00 97.69 541 ALA A O 1
ATOM 4137 N N . GLN A 1 542 ? 12.220 4.250 2.924 1.00 94.56 542 GLN A N 1
ATOM 4138 C CA . GLN A 1 542 ? 12.627 4.423 1.535 1.00 94.56 542 GLN A CA 1
ATOM 4139 C C . GLN A 1 542 ? 13.961 5.171 1.448 1.00 94.56 542 GLN A C 1
ATOM 4141 O O . GLN A 1 542 ? 14.089 6.281 1.954 1.00 94.56 542 GLN A O 1
ATOM 4146 N N . GLY A 1 543 ? 14.908 4.618 0.695 1.00 89.25 543 GLY A N 1
ATOM 4147 C CA . GLY A 1 543 ? 16.173 5.274 0.390 1.00 89.25 543 GLY A CA 1
ATOM 4148 C C . GLY A 1 543 ? 15.996 6.547 -0.426 1.00 89.25 543 GLY A C 1
ATOM 4149 O O . GLY A 1 543 ? 15.280 6.550 -1.435 1.00 89.25 543 GLY A O 1
ATOM 4150 N N . ARG A 1 544 ? 16.687 7.606 -0.006 1.00 83.44 544 ARG A N 1
ATOM 4151 C CA . ARG A 1 544 ? 16.924 8.816 -0.792 1.00 83.44 544 ARG A CA 1
ATOM 4152 C C . ARG A 1 544 ? 18.409 9.124 -0.778 1.00 83.44 544 ARG A C 1
ATOM 4154 O O . ARG A 1 544 ? 19.022 9.160 0.290 1.00 83.44 544 ARG A O 1
ATOM 4161 N N . GLU A 1 545 ? 18.968 9.337 -1.962 1.00 68.44 545 GLU A N 1
ATOM 4162 C CA . GLU A 1 545 ? 20.383 9.652 -2.122 1.00 68.44 545 GLU A CA 1
ATOM 4163 C C . GLU A 1 545 ? 20.775 10.814 -1.196 1.00 68.44 545 GLU A C 1
ATOM 4165 O O . GLU A 1 545 ? 20.072 11.818 -1.151 1.00 68.44 545 GLU A O 1
ATOM 4170 N N . ARG A 1 546 ? 21.843 10.638 -0.403 1.00 66.88 546 ARG A N 1
ATOM 4171 C CA . ARG A 1 546 ? 22.385 11.621 0.565 1.00 66.88 546 ARG A CA 1
ATOM 4172 C C . ARG A 1 546 ? 21.429 12.106 1.665 1.00 66.88 546 ARG A C 1
ATOM 4174 O O . ARG A 1 546 ? 21.805 12.974 2.444 1.00 66.88 546 ARG A O 1
ATOM 4181 N N . HIS A 1 547 ? 20.229 11.538 1.780 1.00 69.31 547 HIS A N 1
ATOM 4182 C CA . HIS A 1 547 ? 19.213 12.022 2.717 1.00 69.31 547 HIS A CA 1
ATOM 4183 C C . HIS A 1 547 ? 18.665 10.954 3.674 1.00 69.31 547 HIS A C 1
ATOM 4185 O O . HIS A 1 547 ? 17.866 11.278 4.550 1.00 69.31 547 HIS A O 1
ATOM 4191 N N . GLY A 1 548 ? 19.079 9.690 3.541 1.00 84.38 548 GLY A N 1
ATOM 4192 C CA . GLY A 1 548 ? 18.751 8.620 4.487 1.00 84.38 548 GLY A CA 1
ATOM 4193 C C . GLY A 1 548 ? 17.739 7.603 3.961 1.00 84.38 548 GLY A C 1
ATOM 4194 O O . GLY A 1 548 ? 17.581 7.417 2.754 1.00 84.38 548 GLY A O 1
ATOM 4195 N N . GLY A 1 549 ? 17.073 6.906 4.883 1.00 91.06 549 GLY A N 1
ATOM 4196 C CA . GLY A 1 549 ? 16.289 5.707 4.579 1.00 91.06 549 GLY A CA 1
ATOM 4197 C C . GLY A 1 549 ? 17.193 4.506 4.327 1.00 91.06 549 GLY A C 1
ATOM 4198 O O . GLY A 1 549 ? 18.255 4.415 4.943 1.00 91.06 549 GLY A O 1
ATOM 4199 N N . ASN A 1 550 ? 16.782 3.591 3.446 1.00 93.75 550 ASN A N 1
ATOM 4200 C CA . ASN A 1 550 ? 17.419 2.280 3.273 1.00 93.75 550 ASN A CA 1
ATOM 4201 C C . ASN A 1 550 ? 17.521 1.521 4.599 1.00 93.75 550 ASN A C 1
ATOM 4203 O O . ASN A 1 550 ? 18.597 1.106 5.040 1.00 93.75 550 ASN A O 1
ATOM 4207 N N . SER A 1 551 ? 16.388 1.405 5.281 1.00 97.06 551 SER A N 1
ATOM 4208 C CA . SER A 1 551 ? 16.293 0.572 6.469 1.00 97.06 551 SER A CA 1
ATOM 4209 C C . SER A 1 551 ? 14.961 -0.123 6.611 1.00 97.06 551 SER A C 1
ATOM 4211 O O . SER A 1 551 ? 13.952 0.259 6.019 1.00 97.06 551 SER A O 1
ATOM 4213 N N . ILE A 1 552 ? 14.999 -1.164 7.424 1.00 98.31 552 ILE A N 1
ATOM 4214 C CA . ILE A 1 552 ? 13.850 -1.824 8.011 1.00 98.31 552 ILE A CA 1
ATOM 4215 C C . ILE A 1 552 ? 14.040 -1.691 9.518 1.00 98.31 552 ILE A C 1
ATOM 4217 O O . ILE A 1 552 ? 15.094 -2.067 10.030 1.00 98.31 552 ILE A O 1
ATOM 4221 N N . THR A 1 553 ? 13.062 -1.134 10.219 1.00 98.31 553 THR A N 1
ATOM 4222 C CA . THR A 1 553 ? 13.049 -1.068 11.681 1.00 98.31 553 THR A CA 1
ATOM 4223 C C . THR A 1 553 ? 11.929 -1.940 12.222 1.00 98.31 553 THR A C 1
ATOM 4225 O O . THR A 1 553 ? 10.825 -1.951 11.675 1.00 98.31 553 THR A O 1
ATOM 4228 N N . VAL A 1 554 ? 12.212 -2.677 13.293 1.00 98.50 554 VAL A N 1
ATOM 4229 C CA . VAL A 1 554 ? 11.233 -3.541 13.957 1.00 98.50 554 VAL A CA 1
ATOM 4230 C C . VAL A 1 554 ? 10.972 -3.001 15.351 1.00 98.50 554 VAL A C 1
ATOM 4232 O O . VAL A 1 554 ? 11.891 -2.872 16.162 1.00 98.50 554 VAL A O 1
ATOM 4235 N N . TYR A 1 555 ? 9.714 -2.685 15.624 1.00 98.56 555 TYR A N 1
ATOM 4236 C CA . TYR A 1 555 ? 9.249 -2.264 16.937 1.00 98.56 555 TYR A CA 1
ATOM 4237 C C . TYR A 1 555 ? 8.550 -3.431 17.621 1.00 98.56 555 TYR A C 1
ATOM 4239 O O . TYR A 1 555 ? 7.679 -4.041 17.008 1.00 98.56 555 TYR A O 1
ATOM 4247 N N . THR A 1 556 ? 8.893 -3.722 18.874 1.00 98.12 556 THR A N 1
ATOM 4248 C CA . THR A 1 556 ? 8.114 -4.638 19.717 1.00 98.12 556 THR A CA 1
ATOM 4249 C C . THR A 1 556 ? 6.982 -3.888 20.405 1.00 98.12 556 THR A C 1
ATOM 4251 O O . THR A 1 556 ? 7.106 -2.688 20.681 1.00 98.12 556 THR A O 1
ATOM 4254 N N . LEU A 1 557 ? 5.884 -4.596 20.659 1.00 96.38 557 LEU A N 1
ATOM 4255 C CA . LEU A 1 557 ? 4.679 -4.086 21.302 1.00 96.38 557 LEU A CA 1
ATOM 4256 C C . LEU A 1 557 ? 4.492 -4.798 22.635 1.00 96.38 557 LEU A C 1
ATOM 4258 O O . LEU A 1 557 ? 4.546 -6.021 22.709 1.00 96.38 557 LEU A O 1
ATOM 4262 N N . GLU A 1 558 ? 4.260 -4.019 23.683 1.00 94.62 558 GLU A N 1
ATOM 4263 C CA . GLU A 1 558 ? 4.032 -4.524 25.035 1.00 94.62 558 GLU A CA 1
ATOM 4264 C C . GLU A 1 558 ? 2.906 -3.721 25.686 1.00 94.62 558 GLU A C 1
ATOM 4266 O O . GLU A 1 558 ? 2.816 -2.505 25.503 1.00 94.62 558 GLU A O 1
ATOM 4271 N N . HIS A 1 559 ? 2.062 -4.366 26.489 1.00 93.31 559 HIS A N 1
ATOM 4272 C CA . HIS A 1 559 ? 1.122 -3.664 27.361 1.00 93.31 559 HIS A CA 1
ATOM 4273 C C . HIS A 1 559 ? 1.713 -3.555 28.757 1.00 93.31 559 HIS A C 1
ATOM 4275 O O . HIS A 1 559 ? 2.045 -4.560 29.378 1.00 93.31 559 HIS A O 1
ATOM 4281 N N . VAL A 1 560 ? 1.824 -2.329 29.258 1.00 92.94 560 VAL A N 1
ATOM 4282 C CA . VAL A 1 560 ? 2.297 -2.072 30.617 1.00 92.94 560 VAL A CA 1
ATOM 4283 C C . VAL A 1 560 ? 1.135 -1.709 31.533 1.00 92.94 560 VAL A C 1
ATOM 4285 O O . VAL A 1 560 ? 0.423 -0.724 31.308 1.00 92.94 560 VAL A O 1
ATOM 4288 N N . THR A 1 561 ? 0.951 -2.524 32.566 1.00 83.06 561 THR A N 1
ATOM 4289 C CA . THR A 1 561 ? 0.120 -2.257 33.742 1.00 83.06 561 THR A CA 1
ATOM 4290 C C . THR A 1 561 ? 0.998 -1.526 34.753 1.00 83.06 561 THR A C 1
ATOM 4292 O O . THR A 1 561 ? 1.993 -2.086 35.208 1.00 83.06 561 THR A O 1
ATOM 4295 N N . GLU A 1 562 ? 0.723 -0.258 35.036 1.00 72.31 562 GLU A N 1
ATOM 4296 C CA . GLU A 1 562 ? 1.492 0.493 36.041 1.00 72.31 562 GLU A CA 1
ATOM 4297 C C . GLU A 1 562 ? 0.863 0.304 37.434 1.00 72.31 562 GLU A C 1
ATOM 4299 O O . GLU A 1 562 ? -0.333 0.005 37.505 1.00 72.31 562 GLU A O 1
ATOM 4304 N N . PRO A 1 563 ? 1.619 0.477 38.530 1.00 52.19 563 PRO A N 1
ATOM 4305 C CA . PRO A 1 563 ? 1.094 1.178 39.696 1.00 52.19 563 PRO A CA 1
ATOM 4306 C C . PRO A 1 563 ? 0.781 2.639 39.350 1.00 52.19 563 PRO A C 1
ATOM 4308 O O . PRO A 1 563 ? 1.628 3.272 38.674 1.00 52.19 563 PRO A O 1
#

Mean predicted aligned error: 11.8 Å

Solvent-accessible surface area (backbone atoms only — not comparable to full-atom values): 29702 Å² total; per-residue (Å²): 139,91,84,85,84,89,91,90,88,80,89,85,87,83,90,88,85,91,84,86,88,92,88,87,86,83,88,89,84,89,84,84,87,87,85,90,84,91,85,88,82,87,82,80,78,80,80,74,74,80,78,77,76,77,92,41,38,66,60,25,33,53,49,12,52,51,28,45,35,67,62,40,43,72,60,12,44,53,28,28,51,51,13,38,70,72,35,78,75,45,23,71,42,28,46,55,42,19,54,43,30,50,75,71,65,39,28,64,58,21,32,54,26,38,51,50,9,49,74,59,62,52,88,52,100,55,52,69,61,54,38,56,49,27,48,41,50,53,69,66,55,63,69,68,62,43,72,64,62,78,63,49,65,37,58,26,86,57,52,54,91,93,46,90,22,21,48,31,41,30,33,62,39,36,38,20,51,84,52,87,77,57,88,51,93,48,43,39,62,31,80,63,37,24,30,19,38,24,41,40,58,42,74,88,35,57,34,33,42,32,21,9,24,78,48,25,23,38,38,31,27,32,55,90,78,67,44,78,74,51,71,36,73,36,67,30,45,84,89,46,49,71,34,53,54,67,80,40,62,66,79,83,64,74,82,61,76,90,71,70,75,86,55,90,70,45,35,47,29,28,28,36,35,63,31,58,36,75,87,36,48,39,39,38,34,28,13,34,39,50,77,71,32,70,61,42,65,51,60,18,36,34,35,32,25,34,60,88,76,64,38,80,71,35,41,44,80,39,56,22,39,29,42,30,47,30,51,25,69,84,34,40,35,33,42,38,22,11,19,38,34,21,33,37,38,35,30,38,43,67,54,90,52,80,68,67,32,27,42,66,48,70,28,54,52,93,59,66,57,69,51,88,72,58,82,56,77,59,65,81,81,64,9,70,30,34,30,31,22,43,41,50,40,69,84,43,52,36,35,42,32,18,16,30,31,59,34,26,36,36,36,26,37,53,85,77,60,35,60,68,36,58,28,31,60,67,64,53,24,21,39,26,52,45,64,44,94,86,32,56,35,33,40,35,20,9,18,82,65,6,25,38,36,32,30,53,35,61,58,52,53,51,24,34,75,73,66,41,56,60,50,78,54,79,33,74,31,80,75,38,46,37,23,33,31,59,47,59,39,73,86,51,58,38,30,40,34,22,15,20,78,66,18,25,41,32,35,21,33,48,88,67,48,47,78,45,40,67,37,81,34,40,17,33,25,34,14,51,29,58,36,71,82,49,47,36,36,41,35,17,8,35,49,42,89,102,43,33,31,15,26,37,41,32,28,37,47,46,66,49,72,75,134

Sequence (563 aa):
MPAPFFPQSRACPLPRLSALGGLVLVIGLLTASPGLAADEAASATPVQPPATAIPSPQAALERGMALQKAGETQAAIAAYQQALKIDPDHGPTHYELGWSYWVLNQWAEVVAHWEKALALGVRHPALRAYLKQARERLAGKGADVIRVAIGTSAVATRPLDGAPGRLRLRLAVRFQNNNPRPLDPHDHFDRYVFSPKSARFSLDGAKVYVNALEGFSTLVYAARNWRRLGRIEHRFGPAEAALFAGEAGPAWLDFPPEAGIRAPNQFAGKPVESALSPDGRILWVPYYRRSFDEFARLPSAVALIDTTTDAIVRVMDTGPIPKYVAVSPDGRRVAITHWGDNTVGLIDSSATDPADYRRLALITVGRRPDLRQMQDTDRDHNCGFCLRGTVFTRDGRYLLVGRMGGGGIAVIDVAAMRYLRTVYGMPPTPRHLVLSAGGTRLYVSTSASGSVALFDTDAIVQAALSGRKAVKPLAITYAGLATRTIALSHDERYLFVTVNRESRLVVLDAASLRPLLRIPADSYPVGLAVAPDDSQIWVTAQGRERHGGNSITVYTLEHVTEP

Foldseek 3Di:
DDDDDDDDDDDDDDDDDDDDDDDDDDDDDDDDDDDDDDDDDDDDDDDDDPPDPDDELVVLQVVLVQCVLQVVLVVSLVSLVSSCVRPVLPLSSLQSNLLSCVVVLVLVSNLVSLVSSVVSVPDDPCSVVSNVVSVCSVVVCQDDQDDDDAQFKKWFPWDDVVGPFIKMKGFHAKEFQPDCDDPDPRYHYDVLLAFWAAWEAQPQLQWIWIFRQVSLWTWIAGRVPGHTPDIEHQFFDPVNPCQAPLAADDDADDDDVVLVDDCPRGARWGWAYWDAQLVRFWIKTWTQRCRRPLLQQGWGKIFIAGPVVRYTNHIYTHGTQFHDKEAALNRQWIWTAHQAWQWIWIKGRPDPDPSNIYTDDIEHAPGTFDSVPRPDSPSVSRRRQRKAAWYAQNVNQWIWIARLRSGFTWIAGVVVRYTQAGAHADDHRFHHWDADPNSQKIWTQHASQQKIFIAGRVQRVVCSVVVNRYDHTPEMDRFEHGWADWDAQLVRQWIWIDHASQQKIWIAGSVHRHTGIITHHGHGWHYWDARNVNQKIWIAHGDDPSSYGSMIIIMGMDRDDDD